Protein AF-A0A519Z896-F1 (afdb_monomer)

Nearest PDB structures (foldseek):
  8oj9-assembly2_C  TM=9.098E-01  e=8.562E-16  Arabidopsis thaliana
  8oj9-assembly1_A  TM=9.116E-01  e=1.727E-15  Arabidopsis thaliana
  6v3o-assembly1_D  TM=8.951E-01  e=5.869E-16  Zea mays
  8oje-assembly2_C  TM=9.037E-01  e=9.037E-16  Arabidopsis thaliana
  8ojy-assembly2_C  TM=8.206E-01  e=2.911E-16  Arabidopsis thaliana

Structure (mmCIF, N/CA/C/O backbone):
data_AF-A0A519Z896-F1
#
_entry.id   AF-A0A519Z896-F1
#
loop_
_atom_site.group_PDB
_atom_site.id
_atom_site.type_symbol
_atom_site.label_atom_id
_atom_site.label_alt_id
_atom_site.label_comp_id
_atom_site.label_asym_id
_atom_site.label_entity_id
_atom_site.label_seq_id
_atom_site.pdbx_PDB_ins_code
_atom_site.Cartn_x
_atom_site.Cartn_y
_atom_site.Cartn_z
_atom_site.occupancy
_atom_site.B_iso_or_equiv
_atom_site.auth_seq_id
_atom_site.auth_comp_id
_atom_site.auth_asym_id
_atom_site.auth_atom_id
_atom_site.pdbx_PDB_model_num
ATOM 1 N N . PHE A 1 1 ? -10.253 13.411 19.252 1.00 95.12 1 PHE A N 1
ATOM 2 C CA . PHE A 1 1 ? -8.856 13.551 19.682 1.00 95.12 1 PHE A CA 1
ATOM 3 C C . PHE A 1 1 ? -8.186 12.195 19.564 1.00 95.12 1 PHE A C 1
ATOM 5 O O . PHE A 1 1 ? -8.673 11.243 20.159 1.00 95.12 1 PHE A O 1
ATOM 12 N N . ILE A 1 2 ? -7.133 12.094 18.753 1.00 95.56 2 ILE A N 1
ATOM 13 C CA . ILE A 1 2 ? -6.420 10.832 18.515 1.00 95.56 2 ILE A CA 1
ATOM 14 C C . ILE A 1 2 ? -5.275 10.720 19.520 1.00 95.56 2 ILE A C 1
ATOM 16 O O . ILE A 1 2 ? -4.505 11.670 19.659 1.00 95.56 2 ILE A O 1
ATOM 20 N N . ILE A 1 3 ? -5.171 9.582 20.205 1.00 95.38 3 ILE A N 1
ATOM 21 C CA . ILE A 1 3 ? -4.095 9.286 21.157 1.00 95.38 3 ILE A CA 1
ATOM 22 C C . ILE A 1 3 ? -3.114 8.318 20.496 1.00 95.38 3 ILE A C 1
ATOM 24 O O . ILE A 1 3 ? -3.376 7.119 20.440 1.00 95.38 3 ILE A O 1
ATOM 28 N N . SER A 1 4 ? -2.011 8.849 19.961 1.00 91.56 4 SER A N 1
ATOM 29 C CA . SER A 1 4 ? -0.895 8.041 19.447 1.00 91.56 4 SER A CA 1
ATOM 30 C C . SER A 1 4 ? -0.235 7.226 20.558 1.00 91.56 4 SER A C 1
ATOM 32 O O . SER A 1 4 ? -0.197 7.676 21.701 1.00 91.56 4 SER A O 1
ATOM 34 N N . ASN A 1 5 ? 0.334 6.073 20.199 1.00 87.38 5 ASN A N 1
ATOM 35 C CA . ASN A 1 5 ? 1.017 5.150 21.103 1.00 87.38 5 ASN A CA 1
ATOM 36 C C . ASN A 1 5 ? 0.174 4.771 22.337 1.00 87.38 5 ASN A C 1
ATOM 38 O O . ASN A 1 5 ? 0.660 4.826 23.465 1.00 87.38 5 ASN A O 1
ATOM 42 N N . CYS A 1 6 ? -1.100 4.435 22.121 1.00 92.19 6 CYS A N 1
ATOM 43 C CA . CYS A 1 6 ? -1.999 3.999 23.187 1.00 92.19 6 CYS A CA 1
ATOM 44 C C . CYS A 1 6 ? -1.696 2.542 23.565 1.00 92.19 6 CYS A C 1
ATOM 46 O O . CYS A 1 6 ? -1.860 1.649 22.734 1.00 92.19 6 CYS A O 1
ATOM 48 N N . GLN A 1 7 ? -1.299 2.299 24.814 1.00 92.12 7 GLN A N 1
ATOM 49 C CA . GLN A 1 7 ? -0.849 0.986 25.303 1.00 92.12 7 GLN A CA 1
ATOM 50 C C . GLN A 1 7 ? -1.672 0.477 26.490 1.00 92.12 7 GLN A C 1
ATOM 52 O O . GLN A 1 7 ? -1.647 -0.712 26.803 1.00 92.12 7 GLN A O 1
ATOM 57 N N . GLN A 1 8 ? -2.433 1.352 27.148 1.00 95.12 8 GLN A N 1
ATOM 58 C CA . GLN A 1 8 ? -3.253 0.996 28.302 1.00 95.12 8 GLN A CA 1
ATOM 59 C C . GLN A 1 8 ? -4.501 1.875 28.416 1.00 95.12 8 GLN A C 1
ATOM 61 O O . GLN A 1 8 ? -4.547 3.010 27.947 1.00 95.12 8 GLN A O 1
ATOM 66 N N . ALA A 1 9 ? -5.537 1.372 29.096 1.00 95.94 9 ALA A N 1
ATOM 67 C CA . ALA A 1 9 ? -6.803 2.097 29.251 1.00 95.94 9 ALA A CA 1
ATOM 68 C C . ALA A 1 9 ? -6.627 3.446 29.976 1.00 95.94 9 ALA A C 1
ATOM 70 O O . ALA A 1 9 ? -7.366 4.398 29.717 1.00 95.94 9 ALA A O 1
ATOM 71 N N . SER A 1 10 ? -5.630 3.554 30.863 1.00 96.19 10 SER A N 1
ATOM 72 C CA . SER A 1 10 ? -5.349 4.806 31.565 1.00 96.19 10 SER A CA 1
ATOM 73 C C . SER A 1 10 ? -4.840 5.913 30.648 1.00 96.19 10 SER A C 1
ATOM 75 O O . SER A 1 10 ? -5.037 7.066 30.998 1.00 96.19 10 SER A O 1
ATOM 77 N N . ASP A 1 11 ? -4.243 5.609 29.491 1.00 95.94 11 ASP A N 1
ATOM 78 C CA . ASP A 1 11 ? -3.771 6.641 28.551 1.00 95.94 11 ASP A CA 1
ATOM 79 C C . ASP A 1 11 ? -4.942 7.512 28.076 1.00 95.94 11 ASP A C 1
ATOM 81 O O . ASP A 1 11 ? -4.845 8.733 27.950 1.00 95.94 11 ASP A O 1
ATOM 85 N N . ILE A 1 12 ? -6.100 6.877 27.883 1.00 96.50 12 ILE A N 1
ATOM 86 C CA . ILE A 1 12 ? -7.342 7.531 27.472 1.00 96.50 12 ILE A CA 1
ATOM 87 C C . ILE A 1 12 ? -7.967 8.275 28.656 1.00 96.50 12 ILE A C 1
ATOM 89 O O . ILE A 1 12 ? -8.396 9.420 28.513 1.00 96.50 12 ILE A O 1
ATOM 93 N N . LEU A 1 13 ? -8.007 7.645 29.835 1.00 96.44 13 LEU A N 1
ATOM 94 C CA . LEU A 1 13 ? -8.600 8.244 31.035 1.00 96.44 13 LEU A CA 1
ATOM 95 C C . LEU A 1 13 ? -7.816 9.471 31.519 1.00 96.44 13 LEU A C 1
ATOM 97 O O . LEU A 1 13 ? -8.431 10.481 31.844 1.00 96.44 13 LEU A O 1
ATOM 101 N N . GLN A 1 14 ? -6.483 9.423 31.499 1.00 95.94 14 GLN A N 1
ATOM 102 C CA . GLN A 1 14 ? -5.627 10.558 31.856 1.00 95.94 14 GLN A CA 1
ATOM 103 C C . GLN A 1 14 ? -5.846 11.736 30.905 1.00 95.94 14 GLN A C 1
ATOM 105 O O . GLN A 1 14 ? -5.958 12.875 31.350 1.00 95.94 14 GLN A O 1
ATOM 110 N N . LEU A 1 15 ? -5.981 11.484 29.596 1.00 96.12 15 LEU A N 1
ATOM 111 C CA . LEU A 1 15 ? -6.314 12.552 28.656 1.00 96.12 15 LEU A CA 1
ATOM 112 C C . LEU A 1 15 ? -7.688 13.160 28.965 1.00 96.12 15 LEU A C 1
ATOM 114 O O . LEU A 1 15 ? -7.834 14.380 28.919 1.00 96.12 15 LEU A O 1
ATOM 118 N N . ILE A 1 16 ? -8.686 12.346 29.314 1.00 96.38 16 ILE A N 1
ATOM 119 C CA . ILE A 1 16 ? -9.994 12.866 29.728 1.00 96.38 16 ILE A CA 1
ATOM 120 C C . ILE A 1 16 ? -9.867 13.734 30.985 1.00 96.38 16 ILE A C 1
ATOM 122 O O . ILE A 1 16 ? -10.443 14.820 31.023 1.00 96.38 16 ILE A O 1
ATOM 126 N N . GLU A 1 17 ? -9.092 13.312 31.984 1.00 96.00 17 GLU A N 1
ATOM 127 C CA . GLU A 1 17 ? -8.834 14.128 33.177 1.00 96.00 17 GLU A CA 1
ATOM 128 C C . GLU A 1 17 ? -8.212 15.479 32.823 1.00 96.00 17 GLU A C 1
ATOM 130 O O . GLU A 1 17 ? -8.657 16.500 33.345 1.00 96.00 17 GLU A O 1
ATOM 135 N N . LEU A 1 18 ? -7.274 15.523 31.870 1.00 97.06 18 LEU A N 1
ATOM 136 C CA . LEU A 1 18 ? -6.722 16.787 31.382 1.00 97.06 18 LEU A CA 1
ATOM 137 C C . LEU A 1 18 ? -7.804 17.691 30.779 1.00 97.06 18 LEU A C 1
ATOM 139 O O . LEU A 1 18 ? -7.806 18.888 31.056 1.00 97.06 18 LEU A O 1
ATOM 143 N N . PHE A 1 19 ? -8.749 17.156 30.001 1.00 96.94 19 PHE A N 1
ATOM 144 C CA . PHE A 1 19 ? -9.885 17.950 29.514 1.00 96.94 19 PHE A CA 1
ATOM 145 C C . PHE A 1 19 ? -10.721 18.499 30.677 1.00 96.94 19 PHE A C 1
ATOM 147 O O . PHE A 1 19 ? -11.033 19.691 30.699 1.00 96.94 19 PHE A O 1
ATOM 154 N N . LEU A 1 20 ? -11.037 17.662 31.669 1.00 96.38 20 LEU A N 1
ATOM 155 C CA . LEU A 1 20 ? -11.828 18.070 32.833 1.00 96.38 20 LEU A CA 1
ATOM 156 C C . LEU A 1 20 ? -11.121 19.150 33.670 1.00 96.38 20 LEU A C 1
ATOM 158 O O . LEU A 1 20 ? -11.754 20.106 34.111 1.00 96.38 20 LEU A O 1
ATOM 162 N N . TRP A 1 21 ? -9.801 19.054 33.842 1.00 96.88 21 TRP A N 1
ATOM 163 C CA . TRP A 1 21 ? -9.002 20.071 34.536 1.00 96.88 21 TRP A CA 1
ATOM 164 C C . TRP A 1 21 ? -8.894 21.388 33.764 1.00 96.88 21 TRP A C 1
ATOM 166 O O . TRP A 1 21 ? -8.663 22.432 34.368 1.00 96.88 21 TRP A O 1
ATOM 176 N N . ASN A 1 22 ? -9.110 21.365 32.448 1.00 95.81 22 ASN A N 1
ATOM 177 C CA . ASN A 1 22 ? -9.083 22.546 31.584 1.00 95.81 22 ASN A CA 1
ATOM 178 C C . ASN A 1 22 ? -10.487 23.122 31.310 1.00 95.81 22 ASN A C 1
ATOM 180 O O . ASN A 1 22 ? -10.717 23.754 30.280 1.00 95.81 22 ASN A O 1
ATOM 184 N N . GLY A 1 23 ? -11.428 22.926 32.240 1.00 94.62 23 GLY A N 1
ATOM 185 C CA . GLY A 1 23 ? -12.724 23.611 32.243 1.00 94.62 23 GLY A CA 1
ATOM 186 C C . GLY A 1 23 ? -13.876 22.850 31.586 1.00 94.62 23 GLY A C 1
ATOM 187 O O . GLY A 1 23 ? -14.989 23.373 31.537 1.00 94.62 23 GLY A O 1
ATOM 188 N N . TRP A 1 24 ? -13.657 21.618 31.119 1.00 96.38 24 TRP A N 1
ATOM 189 C CA . TRP A 1 24 ? -14.760 20.759 30.690 1.00 96.38 24 TRP A CA 1
ATOM 190 C C . TRP A 1 24 ? -15.476 20.157 31.901 1.00 96.38 24 TRP A C 1
ATOM 192 O O . TRP A 1 24 ? -14.847 19.646 32.824 1.00 96.38 24 TRP A O 1
ATOM 202 N N . SER A 1 25 ? -16.809 20.161 31.890 1.00 94.19 25 SER A N 1
ATOM 203 C CA . SER A 1 25 ? -17.596 19.363 32.833 1.00 94.19 25 SER A CA 1
ATOM 204 C C . SER A 1 25 ? -17.871 17.975 32.253 1.00 94.19 25 SER A C 1
ATOM 206 O O . SER A 1 25 ? -17.851 17.782 31.037 1.00 94.19 25 SER A O 1
ATOM 208 N N . LYS A 1 26 ? -18.164 17.002 33.124 1.00 90.56 26 LYS A N 1
ATOM 209 C CA . LYS A 1 26 ? -18.483 15.625 32.709 1.00 90.56 26 LYS A CA 1
ATOM 210 C C . LYS A 1 26 ? -19.666 15.576 31.737 1.00 90.56 26 LYS A C 1
ATOM 212 O O . LYS A 1 26 ? -19.601 14.860 30.747 1.00 90.56 26 LYS A O 1
ATOM 217 N N . ASP A 1 27 ? -20.695 16.381 31.991 1.00 90.06 27 ASP A N 1
ATOM 218 C CA . ASP A 1 27 ? -21.917 16.402 31.178 1.00 90.06 27 ASP A CA 1
ATOM 219 C C . ASP A 1 27 ? -21.740 17.158 29.852 1.00 90.06 27 ASP A C 1
ATOM 221 O O . ASP A 1 27 ? -22.472 16.912 28.897 1.00 90.06 27 ASP A O 1
ATOM 225 N N . ALA A 1 28 ? -20.761 18.068 29.772 1.00 93.62 28 ALA A N 1
ATOM 226 C CA . ALA A 1 28 ? -20.468 18.837 28.564 1.00 93.62 28 ALA A CA 1
ATOM 227 C C . ALA A 1 28 ? -19.361 18.215 27.695 1.00 93.62 28 ALA A C 1
ATOM 229 O O . ALA A 1 28 ? -19.096 18.723 26.605 1.00 93.62 28 ALA A O 1
ATOM 230 N N . LEU A 1 29 ? -18.693 17.146 28.147 1.00 94.94 29 LEU A N 1
ATOM 231 C CA . LEU A 1 29 ? -17.572 16.535 27.433 1.00 94.94 29 LEU A CA 1
ATOM 232 C C . LEU A 1 29 ? -18.050 15.786 26.182 1.00 94.94 29 LEU A C 1
ATOM 234 O O . LEU A 1 29 ? -18.412 14.617 26.220 1.00 94.94 29 LEU A O 1
ATOM 238 N N . THR A 1 30 ? -18.004 16.461 25.037 1.00 93.88 30 THR A N 1
ATOM 239 C CA . THR A 1 30 ? -18.466 15.924 23.745 1.00 93.88 30 THR A CA 1
ATOM 240 C C . THR A 1 30 ? -17.344 15.340 22.891 1.00 93.88 30 THR A C 1
ATOM 242 O O . THR A 1 30 ? -17.584 14.921 21.764 1.00 93.88 30 THR A O 1
ATOM 245 N N . ILE A 1 31 ? -16.113 15.274 23.398 1.00 95.25 31 ILE A N 1
ATOM 246 C CA . ILE A 1 31 ? -14.937 14.867 22.620 1.00 95.25 31 ILE A CA 1
ATOM 247 C C . ILE A 1 31 ? -14.909 13.352 22.367 1.00 95.25 31 ILE A C 1
ATOM 249 O O . ILE A 1 31 ? -15.135 12.542 23.266 1.00 95.25 31 ILE A O 1
ATOM 253 N N . ASP A 1 32 ? -14.602 12.974 21.123 1.00 95.06 32 ASP A N 1
ATOM 254 C CA . ASP A 1 32 ? -14.231 11.607 20.741 1.00 95.06 32 ASP A CA 1
ATOM 255 C C . ASP A 1 32 ? -12.807 11.316 21.192 1.00 95.06 32 ASP A C 1
ATOM 257 O O . ASP A 1 32 ? -11.889 12.009 20.758 1.00 95.06 32 ASP A O 1
ATOM 261 N N . PHE A 1 33 ? -12.587 10.292 22.008 1.00 96.94 33 PHE A N 1
ATOM 262 C CA . PHE A 1 33 ? -11.241 9.857 22.378 1.00 96.94 33 PHE A CA 1
ATOM 263 C C . PHE A 1 33 ? -10.899 8.607 21.578 1.00 96.94 33 PHE A C 1
ATOM 265 O O . PHE A 1 33 ? -11.435 7.537 21.848 1.00 96.94 33 PHE A O 1
ATOM 272 N N . VAL A 1 34 ? -10.051 8.777 20.564 1.00 97.38 34 VAL A N 1
ATOM 273 C CA . VAL A 1 34 ? -9.746 7.774 19.538 1.00 97.38 34 VAL A CA 1
ATOM 274 C C . VAL A 1 34 ? -8.370 7.174 19.835 1.00 97.38 34 VAL A C 1
ATOM 276 O O . VAL A 1 34 ? -7.363 7.817 19.521 1.00 97.38 34 VAL A O 1
ATOM 279 N N . PRO A 1 35 ? -8.279 5.987 20.457 1.00 97.31 35 PRO A N 1
ATOM 280 C CA . PRO A 1 35 ? -6.991 5.333 20.642 1.00 97.31 35 PRO A CA 1
ATOM 281 C C . PRO A 1 35 ? -6.407 4.933 19.286 1.00 97.31 35 PRO A C 1
ATOM 283 O O . PRO A 1 35 ? -7.134 4.465 18.406 1.00 97.31 35 PRO A O 1
ATOM 286 N N . LEU A 1 36 ? -5.100 5.135 19.122 1.00 96.62 36 LEU A N 1
ATOM 287 C CA . LEU A 1 36 ? -4.334 4.673 17.972 1.00 96.62 36 LEU A CA 1
ATOM 288 C C . LEU A 1 36 ? -3.384 3.553 18.415 1.00 96.62 36 LEU A C 1
ATOM 290 O O . LEU A 1 36 ? -2.443 3.798 19.171 1.00 96.62 36 LEU A O 1
ATOM 294 N N . PHE A 1 37 ? -3.633 2.342 17.912 1.00 95.75 37 PHE A N 1
ATOM 295 C CA . PHE A 1 37 ? -2.759 1.180 18.095 1.00 95.75 37 PHE A CA 1
ATOM 296 C C . PHE A 1 37 ? -1.794 1.079 16.906 1.00 95.75 37 PHE A C 1
ATOM 298 O O . PHE A 1 37 ? -2.235 0.991 15.753 1.00 95.75 37 PHE A O 1
ATOM 305 N N . GLU A 1 38 ? -0.487 1.154 17.176 1.00 89.06 38 GLU A N 1
ATOM 306 C CA . GLU A 1 38 ? 0.543 1.365 16.145 1.00 89.06 38 GLU A CA 1
ATOM 307 C C . GLU A 1 38 ? 1.461 0.159 15.945 1.00 89.06 38 GLU A C 1
ATOM 309 O O . GLU A 1 38 ? 1.911 -0.052 14.821 1.00 89.06 38 GLU A O 1
ATOM 314 N N . THR A 1 39 ? 1.732 -0.645 16.975 1.00 89.62 39 THR A N 1
ATOM 315 C CA . THR A 1 39 ? 2.640 -1.803 16.878 1.00 89.62 39 THR A CA 1
ATOM 316 C C . THR A 1 39 ? 1.897 -3.136 16.805 1.00 89.62 39 THR A C 1
ATOM 318 O O . THR A 1 39 ? 0.706 -3.229 17.114 1.00 89.62 39 THR A O 1
ATOM 321 N N . VAL A 1 40 ? 2.610 -4.198 16.412 1.00 88.19 40 VAL A N 1
ATOM 322 C CA . VAL A 1 40 ? 2.064 -5.566 16.404 1.00 88.19 40 VAL A CA 1
ATOM 323 C C . VAL A 1 40 ? 1.616 -5.987 17.808 1.00 88.19 40 VAL A C 1
ATOM 325 O O . VAL A 1 40 ? 0.543 -6.570 17.978 1.00 88.19 40 VAL A O 1
ATOM 328 N N . ASN A 1 41 ? 2.403 -5.634 18.826 1.00 89.88 41 ASN A N 1
ATOM 329 C CA . ASN A 1 41 ? 2.090 -5.940 20.220 1.00 89.88 41 ASN A CA 1
ATOM 330 C C . ASN A 1 41 ? 0.880 -5.148 20.732 1.00 89.88 41 ASN A C 1
ATOM 332 O O . ASN A 1 41 ? 0.016 -5.732 21.389 1.00 89.88 41 ASN A O 1
ATOM 336 N N . ASP A 1 42 ? 0.765 -3.863 20.380 1.00 90.81 42 ASP A N 1
ATOM 337 C CA . ASP A 1 42 ? -0.389 -3.041 20.770 1.00 90.81 42 ASP A CA 1
ATOM 338 C C . ASP A 1 42 ? -1.692 -3.631 20.216 1.00 90.81 42 ASP A C 1
ATOM 340 O O . ASP A 1 42 ? -2.684 -3.755 20.932 1.00 90.81 42 ASP A O 1
ATOM 344 N N . LEU A 1 43 ? -1.684 -4.058 18.948 1.00 91.75 43 LEU A N 1
ATOM 345 C CA . LEU A 1 43 ? -2.848 -4.661 18.292 1.00 91.75 43 LEU A CA 1
ATOM 346 C C . LEU A 1 43 ? -3.287 -5.972 18.957 1.00 91.75 43 LEU A C 1
ATOM 348 O O . LEU A 1 43 ? -4.485 -6.256 19.009 1.00 91.75 43 LEU A O 1
ATOM 352 N N . LYS A 1 44 ? -2.340 -6.752 19.494 1.00 90.94 44 LYS A N 1
ATOM 353 C CA . LYS A 1 44 ? -2.626 -7.997 20.220 1.00 90.94 44 LYS A CA 1
ATOM 354 C C . LYS A 1 44 ? -3.356 -7.736 21.543 1.00 90.94 44 LYS A C 1
ATOM 356 O O . LYS A 1 44 ? -4.264 -8.490 21.879 1.00 90.94 44 LYS A O 1
ATOM 361 N N . GLY A 1 45 ? -2.993 -6.667 22.259 1.00 92.75 45 GLY A N 1
ATOM 362 C CA . GLY A 1 45 ? -3.612 -6.265 23.534 1.00 92.75 45 GLY A CA 1
ATOM 363 C C . GLY A 1 45 ? -4.810 -5.314 23.408 1.00 92.75 45 GLY A C 1
ATOM 364 O O . GLY A 1 45 ? -5.516 -5.074 24.388 1.00 92.75 45 GLY A O 1
ATOM 365 N N . ALA A 1 46 ? -5.073 -4.778 22.213 1.00 96.50 46 ALA A N 1
ATOM 366 C CA . ALA A 1 46 ? -6.071 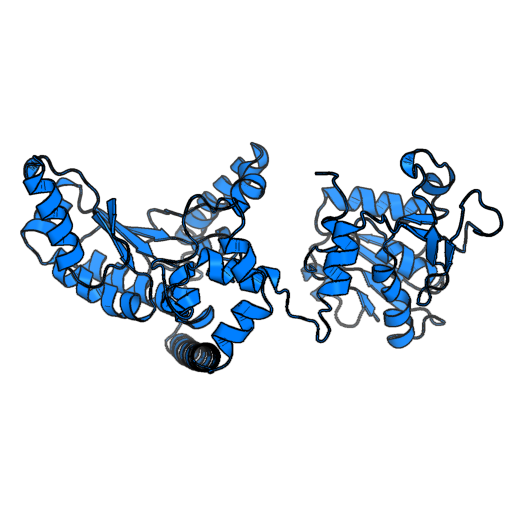-3.733 21.983 1.00 96.50 46 ALA A CA 1
ATOM 367 C C . ALA A 1 46 ? -7.479 -4.099 22.483 1.00 96.50 46 ALA A C 1
ATOM 369 O O . ALA A 1 46 ? -8.171 -3.265 23.068 1.00 96.50 46 ALA A O 1
ATOM 370 N N . ALA A 1 47 ? -7.910 -5.347 22.277 1.00 97.19 47 ALA A N 1
ATOM 371 C CA . ALA A 1 47 ? -9.231 -5.808 22.701 1.00 97.19 47 ALA A CA 1
ATOM 372 C C . ALA A 1 47 ? -9.406 -5.773 24.226 1.00 97.19 47 ALA A C 1
ATOM 374 O O . ALA A 1 47 ? -10.438 -5.303 24.701 1.00 97.19 47 ALA A O 1
ATOM 375 N N . ASP A 1 48 ? -8.389 -6.184 24.982 1.00 97.38 48 ASP A N 1
ATOM 376 C CA . ASP A 1 48 ? -8.426 -6.215 26.449 1.00 97.38 48 ASP A CA 1
ATOM 377 C C . ASP A 1 48 ? -8.377 -4.802 27.045 1.00 97.38 48 ASP A C 1
ATOM 379 O O . ASP A 1 48 ? -9.089 -4.488 28.007 1.00 97.38 48 ASP A O 1
ATOM 383 N N . ILE A 1 49 ? -7.588 -3.914 26.428 1.00 97.62 49 ILE A N 1
ATOM 384 C CA . ILE A 1 49 ? -7.544 -2.486 26.77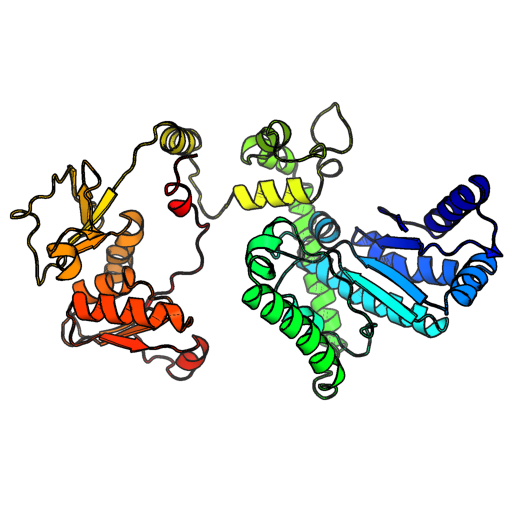0 1.00 97.62 49 ILE A CA 1
ATOM 385 C C . ILE A 1 49 ? -8.939 -1.873 26.624 1.00 97.62 49 ILE A C 1
ATOM 387 O O . ILE A 1 49 ? -9.427 -1.201 27.537 1.00 97.62 49 ILE A O 1
ATOM 391 N N . MET A 1 50 ? -9.606 -2.135 25.498 1.00 98.19 50 MET A N 1
ATOM 392 C CA . MET A 1 50 ? -10.943 -1.603 25.249 1.00 98.19 50 MET A CA 1
ATOM 393 C C . MET A 1 50 ? -12.016 -2.280 26.109 1.00 98.19 50 MET A C 1
ATOM 395 O O . MET A 1 50 ? -12.921 -1.588 26.564 1.00 98.19 50 MET A O 1
ATOM 399 N N . ASP A 1 51 ? -11.915 -3.580 26.412 1.00 98.31 51 ASP A N 1
ATOM 400 C CA . ASP A 1 51 ? -12.835 -4.275 27.332 1.00 98.31 51 ASP A CA 1
ATOM 401 C C . ASP A 1 51 ? -12.771 -3.666 28.741 1.00 98.31 51 ASP A C 1
ATOM 403 O O . ASP A 1 51 ? -13.805 -3.400 29.365 1.00 98.31 51 ASP A O 1
ATOM 407 N N . THR A 1 52 ? -11.556 -3.359 29.207 1.00 98.00 52 THR A N 1
ATOM 408 C CA . THR A 1 52 ? -11.313 -2.653 30.473 1.00 98.00 52 THR A CA 1
ATOM 409 C C . THR A 1 52 ? -11.957 -1.269 30.457 1.00 98.00 52 THR A C 1
ATOM 411 O O . THR A 1 52 ? -12.649 -0.880 31.401 1.00 98.00 52 THR A O 1
ATOM 414 N N . LEU A 1 53 ? -11.766 -0.526 29.367 1.00 97.06 53 LEU A N 1
ATOM 415 C CA . LEU A 1 53 ? -12.277 0.830 29.227 1.00 97.06 53 LEU A CA 1
ATOM 416 C C . LEU A 1 53 ? -13.810 0.868 29.122 1.00 97.06 53 LEU A C 1
ATOM 418 O O . LEU A 1 53 ? -14.447 1.669 29.799 1.00 97.06 53 LEU A O 1
ATOM 422 N N . TYR A 1 54 ? -14.428 -0.025 28.348 1.00 98.00 54 TYR A N 1
ATOM 423 C CA . TYR A 1 54 ? -15.889 -0.129 28.236 1.00 98.00 54 TYR A CA 1
ATOM 424 C C . TYR A 1 54 ? -16.557 -0.586 29.537 1.00 98.00 54 TYR A C 1
ATOM 426 O O . TYR A 1 54 ? -17.712 -0.241 29.801 1.00 98.00 54 TYR A O 1
ATOM 434 N N . SER A 1 55 ? -15.823 -1.315 30.379 1.00 97.44 55 SER A N 1
ATOM 435 C CA . SER A 1 55 ? -16.275 -1.714 31.715 1.00 97.44 55 SER A CA 1
ATOM 436 C C . SER A 1 55 ? -16.148 -0.593 32.753 1.00 97.44 55 SER A C 1
ATOM 438 O O . SER A 1 55 ? -16.763 -0.672 33.818 1.00 97.44 55 SER A O 1
ATOM 440 N N . ASN A 1 56 ? -15.390 0.471 32.466 1.00 97.75 56 ASN A N 1
ATOM 441 C CA . ASN A 1 56 ? -15.245 1.609 33.365 1.00 97.75 56 ASN A CA 1
ATOM 442 C C . ASN A 1 56 ? -16.555 2.433 33.428 1.00 97.75 56 ASN A C 1
ATOM 444 O O . ASN A 1 56 ? -17.012 2.928 32.393 1.00 97.75 56 ASN A O 1
ATOM 448 N N . PRO A 1 57 ? -17.154 2.655 34.618 1.00 96.44 57 PRO A N 1
ATOM 449 C CA . PRO A 1 57 ? -18.447 3.340 34.738 1.00 96.44 57 PRO A CA 1
ATOM 450 C C . PRO A 1 57 ? -18.461 4.763 34.173 1.00 96.44 57 PRO A C 1
ATOM 452 O O . PRO A 1 57 ? -19.453 5.192 33.579 1.00 96.44 57 PRO A O 1
ATOM 455 N N . PHE A 1 58 ? -17.358 5.495 34.344 1.00 95.56 58 PHE A N 1
ATOM 456 C CA . PHE A 1 58 ? -17.237 6.855 33.839 1.00 95.56 58 PHE A CA 1
ATOM 457 C C . PHE A 1 58 ? -17.181 6.854 32.308 1.00 95.56 58 PHE A C 1
ATOM 459 O O . PHE A 1 58 ? -17.964 7.553 31.666 1.00 95.56 58 PHE A O 1
ATOM 466 N N . TYR A 1 59 ? -16.330 6.011 31.718 1.00 97.31 59 TYR A N 1
ATOM 467 C CA . TYR A 1 59 ? -16.198 5.947 30.263 1.00 97.31 59 TYR A CA 1
ATOM 468 C C . TYR A 1 59 ? -17.464 5.423 29.582 1.00 97.31 59 TYR A C 1
ATOM 470 O O . TYR A 1 59 ? -17.893 5.954 28.563 1.00 97.31 59 TYR A O 1
ATOM 478 N N . LYS A 1 60 ? -18.131 4.436 30.187 1.00 96.50 60 LYS A N 1
ATOM 479 C CA . LYS A 1 60 ? -19.427 3.943 29.713 1.00 96.50 60 LYS A CA 1
ATOM 480 C C . LYS A 1 60 ? -20.489 5.046 29.682 1.00 96.50 60 LYS A C 1
ATOM 482 O O . LYS A 1 60 ? -21.251 5.129 28.723 1.00 96.50 60 LYS A O 1
ATOM 487 N N . THR A 1 61 ? -20.521 5.908 30.699 1.00 95.75 61 THR A N 1
ATOM 488 C CA . THR A 1 61 ? -21.440 7.060 30.747 1.00 95.75 61 THR A CA 1
ATOM 489 C C . THR A 1 61 ? -21.111 8.079 29.652 1.00 95.75 61 THR A C 1
ATOM 491 O O . THR A 1 61 ? -22.014 8.551 28.965 1.00 95.75 61 THR A O 1
ATOM 494 N N . HIS A 1 62 ? -19.820 8.353 29.433 1.00 96.31 62 HIS A N 1
ATOM 495 C CA . HIS A 1 62 ? -19.338 9.209 28.342 1.00 96.31 62 HIS A CA 1
ATOM 496 C C . HIS A 1 62 ? -19.722 8.671 26.955 1.00 96.31 62 HIS A C 1
ATOM 498 O O . HIS A 1 62 ? -20.179 9.413 26.090 1.00 96.31 62 HIS A O 1
ATOM 504 N N . LEU A 1 63 ? -19.590 7.362 26.729 1.00 96.50 63 LEU A N 1
ATOM 505 C CA . LEU A 1 63 ? -20.014 6.744 25.473 1.00 96.50 63 LEU A CA 1
ATOM 506 C C . LEU A 1 63 ? -21.533 6.805 25.296 1.00 96.50 63 LEU A C 1
ATOM 508 O O . LEU A 1 63 ? -22.004 7.123 24.203 1.00 96.50 63 LEU A O 1
ATOM 512 N N . ALA A 1 64 ? -22.303 6.548 26.356 1.00 96.00 64 ALA A N 1
ATOM 513 C CA . ALA A 1 64 ? -23.761 6.590 26.314 1.00 96.00 64 ALA A CA 1
ATOM 514 C C . ALA A 1 64 ? -24.298 7.979 25.934 1.00 96.00 64 ALA A C 1
ATOM 516 O O . ALA A 1 64 ? -25.190 8.065 25.087 1.00 96.00 64 ALA A O 1
ATOM 517 N N . SER A 1 65 ? -23.720 9.062 26.470 1.00 94.94 65 SER A N 1
ATOM 518 C CA . SER A 1 65 ? -24.113 10.437 26.106 1.00 94.94 65 SER A CA 1
ATOM 519 C C . SER A 1 65 ? -23.817 10.776 24.640 1.00 94.94 65 SER A C 1
ATOM 521 O O . SER A 1 65 ? -24.442 11.663 24.062 1.00 94.94 65 SER A O 1
ATOM 523 N N . ARG A 1 66 ? -22.916 10.018 24.008 1.00 93.62 66 ARG A N 1
ATOM 524 C CA . ARG A 1 66 ? -22.516 10.149 22.603 1.00 93.62 66 ARG A CA 1
ATOM 525 C C . ARG A 1 66 ? -23.102 9.067 21.687 1.00 93.62 66 ARG A C 1
ATOM 527 O O . ARG A 1 66 ? -22.621 8.850 20.573 1.00 93.62 66 ARG A O 1
ATOM 534 N N . GLY A 1 67 ? -24.151 8.378 22.137 1.00 94.50 67 GLY A N 1
ATOM 535 C CA . GLY A 1 67 ? -24.861 7.375 21.340 1.00 94.50 67 GLY A CA 1
ATOM 536 C C . GLY A 1 67 ? -24.128 6.037 21.211 1.00 94.50 67 GLY A C 1
ATOM 537 O O . GLY A 1 67 ? -24.307 5.348 20.210 1.00 94.50 67 GLY A O 1
ATOM 538 N N . ASN A 1 68 ? -23.313 5.675 22.208 1.00 96.38 68 ASN A N 1
ATOM 539 C CA . ASN A 1 68 ? -22.526 4.439 22.273 1.00 96.38 68 ASN A CA 1
ATOM 540 C C . ASN A 1 68 ? -21.621 4.228 21.054 1.00 96.38 68 ASN A C 1
ATOM 542 O O . ASN A 1 68 ? -21.501 3.111 20.557 1.00 96.38 68 ASN A O 1
ATOM 546 N N . LYS A 1 69 ? -20.990 5.293 20.554 1.00 95.38 69 LYS A N 1
ATOM 547 C CA . LYS A 1 69 ? -20.058 5.230 19.420 1.00 95.38 69 LYS A CA 1
ATOM 548 C C . LYS A 1 69 ? -18.614 5.297 19.893 1.00 95.38 69 LYS A C 1
ATOM 550 O O . LYS A 1 69 ? -18.289 6.157 20.709 1.00 95.38 69 LYS A O 1
ATOM 555 N N . GLN A 1 70 ? -17.767 4.439 19.334 1.00 97.06 70 GLN A N 1
ATOM 556 C CA . GLN A 1 70 ? -16.321 4.484 19.518 1.00 97.06 70 GLN A CA 1
ATOM 557 C C . GLN A 1 70 ? -15.629 4.421 18.162 1.00 97.06 70 GLN A C 1
ATOM 559 O O . GLN A 1 70 ? -15.842 3.475 17.404 1.00 97.06 70 GLN A O 1
ATOM 564 N N . ASP A 1 71 ? -14.716 5.355 17.928 1.00 97.00 71 ASP A N 1
ATOM 565 C CA . ASP A 1 71 ? -13.769 5.275 16.823 1.00 97.00 71 ASP A CA 1
ATOM 566 C C . ASP A 1 71 ? -12.422 4.757 17.348 1.00 97.00 71 ASP A C 1
ATOM 568 O O . ASP A 1 71 ? -11.961 5.185 18.409 1.00 97.00 71 ASP A O 1
ATOM 572 N N . ILE A 1 72 ? -11.781 3.839 16.625 1.00 97.31 72 ILE A N 1
ATOM 573 C CA . ILE A 1 72 ? -10.432 3.334 16.940 1.00 97.31 72 ILE A CA 1
ATOM 574 C C . ILE A 1 72 ? -9.557 3.483 15.705 1.00 97.31 72 ILE A C 1
ATOM 576 O O . ILE A 1 72 ? -9.927 3.018 14.626 1.00 97.31 72 ILE A O 1
ATOM 580 N N . MET A 1 73 ? -8.391 4.107 15.859 1.00 96.88 73 MET A N 1
ATOM 581 C CA . MET A 1 73 ? -7.441 4.273 14.768 1.00 96.88 73 MET A CA 1
ATOM 582 C C . MET A 1 73 ? -6.424 3.126 14.747 1.00 96.88 73 MET A C 1
ATOM 584 O O . MET A 1 73 ? -5.943 2.689 15.790 1.00 96.88 73 MET A O 1
ATOM 588 N N . LEU A 1 74 ? -6.083 2.642 13.552 1.00 94.38 74 LEU A N 1
ATOM 589 C CA . LEU A 1 74 ? -5.098 1.572 13.361 1.00 94.38 74 LEU A CA 1
ATOM 590 C C . LEU A 1 74 ? -3.932 2.068 12.499 1.00 94.38 74 LEU A C 1
ATOM 592 O O . LEU A 1 74 ? -4.135 2.591 11.394 1.00 94.38 74 LEU A O 1
ATOM 596 N N . GLY A 1 75 ? -2.710 1.913 13.008 1.00 90.56 75 GLY A N 1
ATOM 597 C CA . GLY A 1 75 ? -1.485 2.449 12.417 1.00 90.56 75 GLY A CA 1
ATOM 598 C C . GLY A 1 75 ? -0.811 1.505 11.423 1.00 90.56 75 GLY A C 1
ATOM 599 O O . GLY A 1 75 ? 0.175 0.866 11.751 1.00 90.56 75 GLY A O 1
ATOM 600 N N . TYR A 1 76 ? -1.268 1.466 10.168 1.00 87.56 76 TYR A N 1
ATOM 601 C CA . TYR A 1 76 ? -0.726 0.549 9.145 1.00 87.56 76 TYR A CA 1
ATOM 602 C C . TYR A 1 76 ? 0.769 0.740 8.864 1.00 87.56 76 TYR A C 1
ATOM 604 O O . TYR A 1 76 ? 1.517 -0.234 8.771 1.00 87.56 76 TYR A O 1
ATOM 612 N N . SER A 1 77 ? 1.211 1.991 8.694 1.00 81.06 77 SER A N 1
ATOM 613 C CA . SER A 1 77 ? 2.613 2.291 8.375 1.00 81.06 77 SER A CA 1
ATOM 614 C C . SER A 1 77 ? 3.542 1.975 9.542 1.00 81.06 77 SER A C 1
ATOM 616 O O . SER A 1 77 ? 4.605 1.401 9.325 1.00 81.06 77 SER A O 1
ATOM 618 N N . ASP A 1 78 ? 3.140 2.322 10.763 1.00 83.81 78 ASP A N 1
ATOM 619 C CA . ASP A 1 78 ? 3.929 2.046 11.960 1.00 83.81 78 ASP A CA 1
ATOM 620 C C . ASP A 1 78 ? 3.961 0.544 12.269 1.00 83.81 78 ASP A C 1
ATOM 622 O O . ASP A 1 78 ? 5.049 0.018 12.490 1.00 83.81 78 ASP A O 1
ATOM 626 N N . SER A 1 79 ? 2.848 -0.184 12.106 1.00 85.38 79 SER A N 1
ATOM 627 C CA . SER A 1 79 ? 2.836 -1.646 12.262 1.00 85.38 79 SER A CA 1
ATOM 628 C C . SER A 1 79 ? 3.696 -2.332 11.202 1.00 85.38 79 SER A C 1
ATOM 630 O O . SER A 1 79 ? 4.381 -3.301 11.499 1.00 85.38 79 SER A O 1
ATOM 632 N N . THR A 1 80 ? 3.712 -1.819 9.966 1.00 85.62 80 THR A N 1
ATOM 633 C CA . THR A 1 80 ? 4.571 -2.354 8.890 1.00 85.62 80 THR A CA 1
ATOM 634 C C . THR A 1 80 ? 6.051 -2.079 9.159 1.00 85.62 80 THR A C 1
ATOM 636 O O . THR A 1 80 ? 6.888 -2.929 8.871 1.00 85.62 80 THR A O 1
ATOM 639 N N . LYS A 1 81 ? 6.389 -0.909 9.718 1.00 83.12 81 LYS A N 1
ATOM 640 C CA . LYS A 1 81 ? 7.752 -0.591 10.176 1.00 83.12 81 LYS A CA 1
ATOM 641 C C . LYS A 1 81 ? 8.177 -1.512 11.324 1.00 83.12 81 LYS A C 1
ATOM 643 O O . LYS A 1 81 ? 9.353 -1.847 11.434 1.00 83.12 81 LYS A O 1
ATOM 648 N N . ASP A 1 82 ? 7.228 -1.884 12.176 1.00 84.62 82 ASP A N 1
ATOM 649 C CA . ASP A 1 82 ? 7.468 -2.729 13.335 1.00 84.62 82 ASP A CA 1
ATOM 650 C C . ASP A 1 82 ? 7.617 -4.216 12.969 1.00 84.62 82 ASP A C 1
ATOM 652 O O . ASP A 1 82 ? 8.647 -4.812 13.259 1.00 84.62 82 ASP A O 1
ATOM 656 N N . GLY A 1 83 ? 6.641 -4.804 12.276 1.00 82.44 83 GLY A N 1
ATOM 657 C CA . GLY A 1 83 ? 6.600 -6.248 12.023 1.00 82.44 83 GLY A CA 1
ATOM 658 C C . GLY A 1 83 ? 6.710 -6.691 10.569 1.00 82.44 83 GLY A C 1
ATOM 659 O O . GLY A 1 83 ? 6.576 -7.877 10.282 1.00 82.44 83 GLY A O 1
ATOM 660 N N . GLY A 1 84 ? 6.929 -5.777 9.628 1.00 84.25 84 GLY A N 1
ATOM 661 C CA . GLY A 1 84 ? 6.893 -6.107 8.208 1.00 84.25 84 GLY A CA 1
ATOM 662 C C . GLY A 1 84 ? 5.462 -6.286 7.688 1.00 84.25 84 GLY A C 1
ATOM 663 O O . GLY A 1 84 ? 4.484 -6.328 8.433 1.00 84.25 84 GLY A O 1
ATOM 664 N N . TYR A 1 85 ? 5.313 -6.334 6.362 1.00 84.75 85 TYR A N 1
ATOM 665 C CA . TYR A 1 85 ? 4.006 -6.156 5.719 1.00 84.75 85 TYR A CA 1
ATOM 666 C C . TYR A 1 85 ? 2.982 -7.245 6.065 1.00 84.75 85 TYR A C 1
ATOM 668 O O . TYR A 1 85 ? 1.830 -6.918 6.365 1.00 84.75 85 TYR A O 1
ATOM 676 N N . LEU A 1 86 ? 3.382 -8.521 6.012 1.00 86.81 86 LEU A N 1
ATOM 677 C CA . LEU A 1 86 ? 2.467 -9.642 6.234 1.00 86.81 86 LEU A CA 1
ATOM 678 C C . LEU A 1 86 ? 1.986 -9.679 7.688 1.00 86.81 86 LEU A C 1
ATOM 680 O O . LEU A 1 86 ? 0.780 -9.606 7.920 1.00 86.81 86 LEU A O 1
ATOM 684 N N . MET A 1 87 ? 2.916 -9.689 8.649 1.00 91.31 87 MET A N 1
ATOM 685 C CA . MET A 1 87 ? 2.583 -9.699 10.075 1.00 91.31 87 MET A CA 1
ATOM 686 C C . MET A 1 87 ? 1.751 -8.485 10.481 1.00 91.31 87 MET A C 1
ATOM 688 O O . MET A 1 87 ? 0.769 -8.631 11.205 1.00 91.31 87 MET A O 1
ATOM 692 N N . ALA A 1 88 ? 2.082 -7.292 9.979 1.00 89.69 88 ALA A N 1
ATOM 693 C CA . ALA A 1 88 ? 1.322 -6.083 10.274 1.00 89.69 88 ALA A CA 1
ATOM 694 C C . ALA A 1 88 ? -0.132 -6.178 9.792 1.00 89.69 88 ALA A C 1
ATOM 696 O O . ALA A 1 88 ? -1.056 -5.938 10.565 1.00 89.69 88 ALA A O 1
ATOM 697 N N . ASN A 1 89 ? -0.360 -6.549 8.526 1.00 90.19 89 ASN A N 1
ATOM 698 C CA . ASN A 1 89 ? -1.722 -6.647 7.988 1.00 90.19 89 ASN A CA 1
ATOM 699 C C . ASN A 1 89 ? -2.514 -7.778 8.654 1.00 90.19 89 ASN A C 1
ATOM 701 O O . ASN A 1 89 ? -3.709 -7.612 8.906 1.00 90.19 89 ASN A O 1
ATOM 705 N N . TRP A 1 90 ? -1.856 -8.892 8.975 1.00 92.94 90 TRP A N 1
ATOM 706 C CA . TRP A 1 90 ? -2.477 -10.000 9.689 1.00 92.94 90 TRP A CA 1
ATOM 707 C C . TRP A 1 90 ? -2.860 -9.629 11.127 1.00 92.94 90 TRP A C 1
ATOM 709 O O . TRP A 1 90 ? -3.991 -9.857 11.556 1.00 92.94 90 TRP A O 1
ATOM 719 N N . SER A 1 91 ? -1.971 -8.939 11.843 1.00 94.50 91 SER A N 1
ATOM 720 C CA . SER A 1 91 ? -2.233 -8.415 13.190 1.00 94.50 91 SER A CA 1
ATOM 721 C C . SER A 1 91 ? -3.362 -7.386 13.193 1.00 94.50 91 SER A C 1
ATOM 723 O O . SER A 1 91 ? -4.210 -7.406 14.079 1.00 94.50 91 SER A O 1
ATOM 725 N N . ILE A 1 92 ? -3.433 -6.526 12.173 1.00 93.00 92 ILE A N 1
ATOM 726 C CA . ILE A 1 92 ? -4.540 -5.579 11.993 1.00 93.00 92 ILE A CA 1
ATOM 727 C C . ILE A 1 92 ? -5.859 -6.316 11.749 1.00 93.00 92 ILE A C 1
ATOM 729 O O . ILE A 1 92 ? -6.871 -5.948 12.339 1.00 93.00 92 ILE A O 1
ATOM 733 N N . PHE A 1 93 ? -5.874 -7.350 10.904 1.00 92.75 93 PHE A N 1
ATOM 734 C CA . PHE A 1 93 ? -7.072 -8.159 10.668 1.00 92.75 93 PHE A CA 1
ATOM 735 C C . PHE A 1 93 ? -7.565 -8.833 11.959 1.00 92.75 93 PHE A C 1
ATOM 737 O O . PHE A 1 93 ? -8.741 -8.712 12.322 1.00 92.75 93 PHE A O 1
ATOM 744 N N . ASN A 1 94 ? -6.656 -9.476 12.696 1.00 93.56 94 ASN A N 1
ATOM 745 C CA . ASN A 1 94 ? -6.958 -10.108 13.978 1.00 93.56 94 ASN A CA 1
ATOM 746 C C . ASN A 1 94 ? -7.431 -9.084 15.021 1.00 93.56 94 ASN A C 1
ATOM 748 O O . ASN A 1 94 ? -8.453 -9.306 15.672 1.00 93.56 94 ASN A O 1
ATOM 752 N N . GLY A 1 95 ? -6.760 -7.933 15.119 1.00 95.06 95 GLY A N 1
ATOM 753 C CA . GLY A 1 95 ? -7.137 -6.825 15.996 1.00 95.06 95 GLY A CA 1
ATOM 754 C C . GLY A 1 95 ? -8.513 -6.248 15.660 1.00 95.06 95 GLY A C 1
ATOM 755 O O . GLY A 1 95 ? -9.335 -6.044 16.548 1.00 95.06 95 GLY A O 1
ATOM 756 N N . LYS A 1 96 ? -8.831 -6.048 14.374 1.00 94.62 96 LYS A N 1
ATOM 757 C CA . LYS A 1 96 ? -10.170 -5.611 13.943 1.00 94.62 96 LYS A CA 1
ATOM 758 C C . LYS A 1 96 ? -11.248 -6.613 14.341 1.00 94.62 96 LYS A C 1
ATOM 760 O O . LYS A 1 96 ? -12.316 -6.205 14.798 1.00 94.62 96 LYS A O 1
ATOM 765 N N . THR A 1 97 ? -10.974 -7.904 14.183 1.00 94.06 97 THR A N 1
ATOM 766 C CA . THR A 1 97 ? -11.912 -8.977 14.532 1.00 94.06 97 THR A CA 1
ATOM 767 C C . THR A 1 97 ? -12.173 -9.014 16.041 1.00 94.06 97 THR A C 1
ATOM 769 O O . THR A 1 97 ? -13.328 -9.011 16.472 1.00 94.06 97 THR A O 1
ATOM 772 N N . SER A 1 98 ? -11.120 -8.979 16.863 1.00 96.06 98 SER A N 1
ATOM 773 C CA . SER A 1 98 ? -11.243 -9.010 18.326 1.00 96.06 98 SER A CA 1
ATOM 774 C C . SER A 1 98 ? -11.896 -7.740 18.884 1.00 96.06 98 SER A C 1
ATOM 776 O O . SER A 1 98 ? -12.829 -7.832 19.683 1.00 96.06 98 SER A O 1
ATOM 778 N N . LEU A 1 99 ? -11.503 -6.556 18.401 1.00 97.62 99 LEU A N 1
ATOM 779 C CA . LEU A 1 99 ? -12.120 -5.279 18.776 1.00 97.62 99 LEU A CA 1
ATOM 780 C C . LEU A 1 99 ? -13.602 -5.223 18.397 1.00 97.62 99 LEU A C 1
ATOM 782 O O . LEU A 1 99 ? -14.422 -4.764 19.191 1.00 97.62 99 LEU A O 1
ATOM 786 N N . SER A 1 100 ? -13.968 -5.735 17.218 1.00 96.62 100 SER A N 1
ATOM 787 C CA . SER A 1 100 ? -15.371 -5.808 16.791 1.00 96.62 100 SER A CA 1
ATOM 788 C C . SER A 1 100 ? -16.194 -6.714 17.711 1.00 96.62 100 SER A C 1
ATOM 790 O O . SER A 1 100 ? -17.321 -6.366 18.070 1.00 96.62 100 SER A O 1
ATOM 792 N N . ALA A 1 101 ? -15.630 -7.845 18.145 1.00 96.69 101 ALA A N 1
ATOM 793 C CA . ALA A 1 101 ? -16.281 -8.746 19.092 1.00 96.69 101 ALA A CA 1
ATOM 794 C C . ALA A 1 101 ? -16.482 -8.095 20.474 1.00 96.69 101 ALA A C 1
ATOM 796 O O . ALA A 1 101 ? -17.581 -8.175 21.031 1.00 96.69 101 ALA A O 1
ATOM 797 N N . ILE A 1 102 ? -15.468 -7.401 21.003 1.00 98.00 102 ILE A N 1
ATOM 798 C CA . ILE A 1 102 ? -15.556 -6.691 22.290 1.00 98.00 102 ILE A CA 1
ATOM 799 C C . ILE A 1 102 ? -16.526 -5.511 22.226 1.00 98.00 102 ILE A C 1
ATOM 801 O O . ILE A 1 102 ? -17.367 -5.360 23.112 1.00 98.00 102 ILE A O 1
ATOM 805 N N . ALA A 1 103 ? -16.498 -4.714 21.159 1.00 97.50 103 ALA A N 1
ATOM 806 C CA . ALA A 1 103 ? -17.471 -3.642 20.976 1.00 97.50 103 ALA A CA 1
ATOM 807 C C . ALA A 1 103 ? -18.906 -4.192 20.937 1.00 97.50 103 ALA A C 1
ATOM 809 O O . ALA A 1 103 ? -19.793 -3.668 21.612 1.00 97.50 103 ALA A O 1
ATOM 810 N N . LYS A 1 104 ? -19.132 -5.311 20.233 1.00 96.56 104 LYS A N 1
ATOM 811 C CA . LYS A 1 104 ? -20.437 -5.985 20.202 1.00 96.56 104 LYS A CA 1
ATOM 812 C C . LYS A 1 104 ? -20.868 -6.489 21.584 1.00 96.56 104 LYS A C 1
ATOM 814 O O . LYS A 1 104 ? -22.028 -6.298 21.943 1.00 96.56 104 LYS A O 1
ATOM 819 N N . LYS A 1 105 ? -19.957 -7.083 22.368 1.00 97.88 105 LYS A N 1
ATOM 820 C CA . LYS A 1 105 ? -20.199 -7.526 23.759 1.00 97.88 105 LYS A CA 1
ATOM 821 C C . LYS A 1 105 ? -20.717 -6.381 24.641 1.00 97.88 105 LYS A C 1
ATOM 823 O O . LYS A 1 105 ? -21.596 -6.609 25.466 1.00 97.88 105 LYS A O 1
ATOM 828 N N . HIS A 1 106 ? -20.221 -5.161 24.435 1.00 98.00 106 HIS A N 1
ATOM 829 C CA . HIS A 1 106 ? -20.606 -3.966 25.202 1.00 98.00 106 HIS A CA 1
ATOM 830 C C . HIS A 1 106 ? -21.681 -3.092 24.543 1.00 98.00 106 HIS A C 1
ATOM 832 O O . HIS A 1 106 ? -21.997 -2.024 25.064 1.00 98.00 106 HIS A O 1
ATOM 838 N N . ASN A 1 107 ? -22.275 -3.535 23.428 1.00 96.81 107 ASN A N 1
ATOM 839 C CA . ASN A 1 107 ? -23.250 -2.766 22.645 1.00 96.81 107 ASN A CA 1
ATOM 840 C C . ASN A 1 107 ? -22.718 -1.391 22.176 1.00 96.81 107 ASN A C 1
ATOM 842 O O . ASN A 1 107 ? -23.432 -0.387 22.191 1.00 96.81 107 ASN A O 1
ATOM 846 N N . ILE A 1 108 ? -21.451 -1.358 21.759 1.00 97.38 108 ILE A N 1
ATOM 847 C CA . ILE A 1 108 ? -20.777 -0.184 21.202 1.00 97.38 108 ILE A CA 1
ATOM 848 C C . ILE A 1 108 ? -20.794 -0.251 19.671 1.00 97.38 108 ILE A C 1
ATOM 850 O O . ILE A 1 108 ? -20.403 -1.249 19.061 1.00 97.38 108 ILE A O 1
ATOM 854 N N . GLN A 1 109 ? -21.221 0.838 19.033 1.00 95.81 109 GLN A N 1
ATOM 855 C CA . GLN A 1 109 ? -21.079 1.053 17.600 1.00 95.81 109 GLN A CA 1
ATOM 856 C C . GLN A 1 109 ? -19.631 1.448 17.292 1.00 95.81 109 GLN A C 1
ATOM 858 O O . GLN A 1 109 ? -19.241 2.606 17.435 1.00 95.81 109 GLN A O 1
ATOM 863 N N . LEU A 1 110 ? -18.847 0.467 16.854 1.00 96.06 110 LEU A N 1
ATOM 864 C CA . LEU A 1 110 ? -17.447 0.648 16.490 1.00 96.06 110 LEU A CA 1
ATOM 865 C C . LEU A 1 110 ? -17.293 1.162 15.052 1.00 96.06 110 LEU A C 1
ATOM 867 O O . LEU A 1 110 ? -17.950 0.664 14.132 1.00 96.06 110 LEU A O 1
ATOM 871 N N . ALA A 1 111 ? -16.379 2.109 14.856 1.00 94.31 111 ALA A N 1
ATOM 872 C CA . ALA A 1 111 ? -15.817 2.449 13.556 1.00 94.31 111 ALA A CA 1
ATOM 873 C C . ALA A 1 111 ? -14.288 2.356 13.599 1.00 94.31 111 ALA A C 1
ATOM 875 O O . ALA A 1 111 ? -13.649 2.739 14.580 1.00 94.31 111 ALA A O 1
ATOM 876 N N . PHE A 1 112 ? -13.697 1.867 12.511 1.00 95.00 112 PHE A N 1
ATOM 877 C CA . PHE A 1 112 ? -12.250 1.874 12.350 1.00 95.00 112 PHE A CA 1
ATOM 878 C C . PHE A 1 112 ? -11.818 3.094 11.550 1.00 95.00 112 PHE A C 1
ATOM 880 O O . PHE A 1 112 ? -12.304 3.324 10.440 1.00 95.00 112 PHE A O 1
ATOM 887 N N . PHE A 1 113 ? -10.865 3.833 12.108 1.00 94.94 113 PHE A N 1
ATOM 888 C CA . PHE A 1 113 ? -10.105 4.842 11.399 1.00 94.94 113 PHE A CA 1
ATOM 889 C C . PHE A 1 113 ? -8.804 4.227 10.888 1.00 94.94 113 PHE A C 1
ATOM 891 O O . PHE A 1 113 ? -7.806 4.083 11.591 1.00 94.94 113 PHE A O 1
ATOM 898 N N . ASP A 1 114 ? -8.811 3.846 9.619 1.00 91.56 114 ASP A N 1
ATOM 899 C CA . ASP A 1 114 ? -7.651 3.250 8.989 1.00 91.56 114 ASP A CA 1
ATOM 900 C C . ASP A 1 114 ? -6.629 4.333 8.610 1.00 91.56 114 ASP A C 1
ATOM 902 O O . ASP A 1 114 ? -6.832 5.116 7.677 1.00 91.56 114 ASP A O 1
ATOM 906 N N . GLY A 1 115 ? -5.458 4.320 9.261 1.00 80.81 115 GLY A N 1
ATOM 907 C CA . GLY A 1 115 ? -4.265 5.080 8.851 1.00 80.81 115 GLY A CA 1
ATOM 908 C C . GLY A 1 115 ? -3.638 4.576 7.539 1.00 80.81 115 GLY A C 1
ATOM 909 O O . GLY A 1 115 ? -2.429 4.679 7.329 1.00 80.81 115 GLY A O 1
ATOM 910 N N . ARG A 1 116 ? -4.451 3.961 6.677 1.00 75.19 116 ARG A N 1
ATOM 911 C CA . ARG A 1 116 ? -4.086 3.245 5.458 1.00 75.19 116 ARG A CA 1
ATOM 912 C C . ARG A 1 116 ? -4.150 4.173 4.252 1.00 75.19 116 ARG A C 1
ATOM 914 O O . ARG A 1 116 ? -5.120 4.894 4.067 1.00 75.19 116 ARG A O 1
ATOM 921 N N . GLY A 1 117 ? -3.165 4.050 3.368 1.00 61.97 117 GLY A N 1
ATOM 922 C CA . GLY A 1 117 ? -3.153 4.658 2.039 1.00 61.97 117 GLY A CA 1
ATOM 923 C C . GLY A 1 117 ? -1.820 4.402 1.335 1.00 61.97 117 GLY A C 1
ATOM 924 O O . GLY A 1 117 ? -0.872 3.918 1.956 1.00 61.97 117 GLY A O 1
ATOM 925 N N . GLY A 1 118 ? -1.738 4.713 0.042 1.00 60.03 118 GLY A N 1
ATOM 926 C CA . GLY A 1 118 ? -0.482 4.626 -0.709 1.00 60.03 118 GLY A CA 1
ATOM 927 C C . GLY A 1 118 ? 0.074 3.198 -0.885 1.00 60.03 118 GLY A C 1
ATOM 928 O O . GLY A 1 118 ? -0.700 2.236 -0.931 1.00 60.03 118 GLY A O 1
ATOM 929 N N . PRO A 1 119 ? 1.398 3.043 -1.074 1.00 57.94 119 PRO A N 1
ATOM 930 C CA . PRO A 1 119 ? 2.015 1.781 -1.488 1.00 57.94 119 PRO A CA 1
ATOM 931 C C . PRO A 1 119 ? 2.050 0.721 -0.366 1.00 57.94 119 PRO A C 1
ATOM 933 O O . PRO A 1 119 ? 1.945 1.072 0.813 1.00 57.94 119 PRO A O 1
ATOM 936 N N . PRO A 1 120 ? 2.275 -0.568 -0.700 1.00 56.25 120 PRO A N 1
ATOM 937 C CA . PRO A 1 120 ? 2.427 -1.649 0.281 1.00 56.25 120 PRO A CA 1
ATOM 938 C C . PRO A 1 120 ? 3.451 -1.356 1.386 1.00 56.25 120 PRO A C 1
ATOM 940 O O . PRO A 1 120 ? 3.1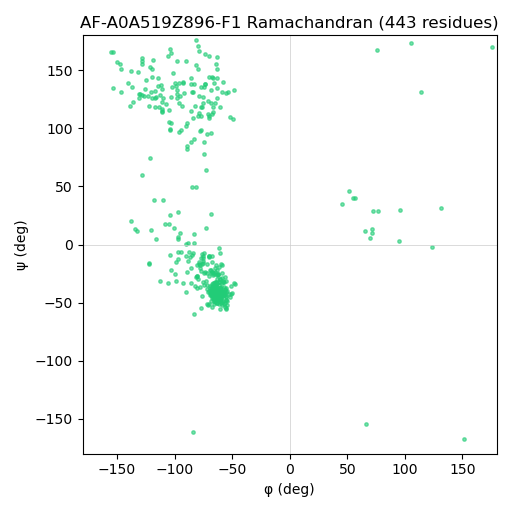90 -1.653 2.543 1.00 56.25 120 PRO A O 1
ATOM 943 N N . ALA A 1 121 ? 4.553 -0.663 1.078 1.00 54.00 121 ALA A N 1
ATOM 944 C CA . ALA A 1 121 ? 5.565 -0.274 2.069 1.00 54.00 121 ALA A CA 1
ATOM 945 C C . ALA A 1 121 ? 5.023 0.599 3.224 1.00 54.00 121 ALA A C 1
ATOM 947 O O . ALA A 1 121 ? 5.653 0.699 4.269 1.00 54.00 121 ALA A O 1
ATOM 948 N N . ARG A 1 122 ? 3.844 1.218 3.062 1.00 61.16 122 ARG A N 1
ATOM 949 C CA . ARG A 1 122 ? 3.132 1.980 4.106 1.00 61.16 122 ARG A CA 1
ATOM 950 C C . ARG A 1 122 ? 1.994 1.189 4.765 1.00 61.16 122 ARG A C 1
ATOM 952 O O . ARG A 1 122 ? 1.130 1.791 5.403 1.00 61.16 122 ARG A O 1
ATOM 959 N N . GLY A 1 123 ? 1.952 -0.126 4.558 1.00 54.62 123 GLY A N 1
ATOM 960 C CA . GLY A 1 123 ? 0.821 -0.989 4.906 1.00 54.62 123 GLY A CA 1
ATOM 961 C C . GLY A 1 123 ? -0.401 -0.773 4.001 1.00 54.62 123 GLY A C 1
ATOM 962 O O . GLY A 1 123 ? -1.507 -1.197 4.323 1.00 54.62 123 GLY A O 1
ATOM 963 N N . GLY A 1 124 ? -0.218 -0.069 2.876 1.00 64.75 124 GLY A N 1
ATOM 964 C CA . GLY A 1 124 ? -1.269 0.285 1.928 1.00 64.75 124 GLY A CA 1
ATOM 965 C C . GLY A 1 124 ? -1.580 -0.808 0.901 1.00 64.75 124 GLY A C 1
ATOM 966 O O . GLY A 1 124 ? -1.277 -1.989 1.075 1.00 64.75 124 GLY A O 1
ATOM 967 N N . GLY A 1 125 ? -2.222 -0.405 -0.193 1.00 72.62 125 GLY A N 1
ATOM 968 C CA . GLY A 1 125 ? -2.705 -1.284 -1.259 1.00 72.62 125 GLY A CA 1
ATOM 969 C C . GLY A 1 125 ? -3.934 -0.693 -1.952 1.00 72.62 125 GLY A C 1
ATOM 970 O O . GLY A 1 125 ? -4.279 0.469 -1.747 1.00 72.62 125 GLY A O 1
ATOM 971 N N . LYS A 1 126 ? -4.639 -1.486 -2.765 1.00 81.38 126 LYS A N 1
ATOM 972 C CA . LYS A 1 126 ? -5.872 -1.031 -3.435 1.00 81.38 126 LYS A CA 1
ATOM 973 C C . LYS A 1 126 ? -7.009 -0.858 -2.415 1.00 81.38 126 LYS A C 1
ATOM 975 O O . LYS A 1 126 ? -7.519 -1.846 -1.894 1.00 81.38 126 LYS A O 1
ATOM 980 N N . THR A 1 127 ? -7.409 0.387 -2.153 1.00 85.06 127 THR A N 1
ATOM 981 C CA . THR A 1 127 ? -8.399 0.753 -1.121 1.00 85.06 127 THR A CA 1
ATOM 982 C C . THR A 1 127 ? -9.774 0.124 -1.345 1.00 85.06 127 THR A C 1
ATOM 984 O O . THR A 1 127 ? -10.344 -0.420 -0.406 1.00 85.06 127 THR A O 1
ATOM 987 N N . HIS A 1 128 ? -10.271 0.118 -2.589 1.00 86.88 128 HIS A N 1
ATOM 988 C CA . HIS A 1 128 ? -11.543 -0.533 -2.939 1.00 86.88 128 HIS A CA 1
ATOM 989 C C . HIS A 1 128 ? -11.560 -2.009 -2.522 1.00 86.88 128 HIS A C 1
ATOM 991 O O . HIS A 1 128 ? -12.421 -2.416 -1.749 1.00 86.88 128 HIS A O 1
ATOM 997 N N . ARG A 1 129 ? -10.566 -2.795 -2.964 1.00 83.88 129 ARG A N 1
ATOM 998 C CA . ARG A 1 129 ? -10.495 -4.236 -2.664 1.00 83.88 129 ARG A CA 1
ATOM 999 C C . ARG A 1 129 ? -10.419 -4.510 -1.170 1.00 83.88 129 ARG A C 1
ATOM 1001 O O . ARG A 1 129 ? -11.018 -5.467 -0.708 1.00 83.88 129 ARG A O 1
ATOM 1008 N N . PHE A 1 130 ? -9.704 -3.665 -0.436 1.00 86.31 130 PHE A N 1
ATOM 1009 C CA . PHE A 1 130 ? -9.590 -3.786 1.009 1.00 86.31 130 PHE A CA 1
ATOM 1010 C C . PHE A 1 130 ? -10.949 -3.677 1.705 1.00 86.31 130 PHE A C 1
ATOM 1012 O O . PHE A 1 130 ? -11.346 -4.608 2.401 1.00 86.31 130 PHE A O 1
ATOM 1019 N N . TYR A 1 131 ? -11.697 -2.596 1.468 1.00 86.81 131 TYR A N 1
ATOM 1020 C CA . TYR A 1 131 ? -13.022 -2.438 2.073 1.00 86.81 131 TYR A CA 1
ATOM 1021 C C . TYR A 1 131 ? -14.034 -3.453 1.530 1.00 86.81 131 TYR A C 1
ATOM 1023 O O . TYR A 1 131 ? -14.847 -3.963 2.292 1.00 86.81 131 TYR A O 1
ATOM 1031 N N . ALA A 1 132 ? -13.934 -3.823 0.251 1.00 85.00 132 ALA A N 1
ATOM 1032 C CA . ALA A 1 132 ? -14.789 -4.843 -0.351 1.00 85.00 132 ALA A CA 1
ATOM 1033 C C . ALA A 1 132 ? -14.523 -6.262 0.190 1.00 85.00 132 ALA A C 1
ATOM 1035 O O . ALA A 1 132 ? -15.393 -7.118 0.067 1.00 85.00 132 ALA A O 1
ATOM 1036 N N . SER A 1 133 ? -13.338 -6.518 0.761 1.00 83.38 133 SER A N 1
ATOM 1037 C CA . SER A 1 133 ? -12.957 -7.817 1.337 1.00 83.38 133 SER A CA 1
ATOM 1038 C C . SER A 1 133 ? -13.359 -8.002 2.802 1.00 83.38 133 SER A C 1
ATOM 1040 O O . SER A 1 133 ? -13.187 -9.091 3.337 1.00 83.38 133 SER A O 1
ATOM 1042 N N . MET A 1 134 ? -13.876 -6.959 3.462 1.00 81.62 134 MET A N 1
ATOM 1043 C CA . MET A 1 134 ? -14.255 -7.041 4.873 1.00 81.62 134 MET A CA 1
ATOM 1044 C C . MET A 1 134 ? -15.466 -7.956 5.058 1.00 81.62 134 MET A C 1
ATOM 1046 O O . MET A 1 134 ? -16.528 -7.702 4.481 1.00 81.62 134 MET A O 1
ATOM 1050 N N . GLY A 1 135 ? -15.289 -8.998 5.872 1.00 78.00 135 GLY A N 1
ATOM 1051 C CA . GLY A 1 135 ? -16.348 -9.912 6.289 1.00 78.00 135 GLY A CA 1
ATOM 1052 C C . GLY A 1 135 ? -17.187 -9.373 7.453 1.00 78.00 135 GLY A C 1
ATOM 1053 O O . GLY A 1 135 ? -16.923 -8.307 8.013 1.00 78.00 135 GLY A O 1
ATOM 1054 N N . LYS A 1 136 ? -18.221 -10.132 7.832 1.00 81.62 136 LYS A N 1
ATOM 1055 C CA . LYS A 1 136 ? -19.186 -9.781 8.897 1.00 81.62 136 LYS A CA 1
ATOM 1056 C C . LYS A 1 136 ? -18.594 -9.753 10.314 1.00 81.62 136 LYS A C 1
ATOM 1058 O O . LYS A 1 136 ? -19.241 -9.280 11.247 1.00 81.62 136 LYS A O 1
ATOM 1063 N N . GLU A 1 137 ? -17.413 -10.328 10.490 1.00 86.25 137 GLU A N 1
ATOM 1064 C CA . GLU A 1 137 ? -16.654 -10.384 11.735 1.00 86.25 137 GLU A CA 1
ATOM 1065 C C . GLU A 1 137 ? -15.977 -9.048 12.078 1.00 86.25 137 GLU A C 1
ATOM 1067 O O . GLU A 1 137 ? -15.610 -8.831 13.232 1.00 86.25 137 GLU A O 1
ATOM 1072 N N . ILE A 1 138 ? -15.876 -8.132 11.108 1.00 90.69 138 ILE A N 1
ATOM 1073 C CA . ILE A 1 138 ? -15.298 -6.797 11.275 1.00 90.69 138 ILE A CA 1
ATOM 1074 C C . ILE A 1 138 ? -16.397 -5.735 11.168 1.00 90.69 138 ILE A C 1
ATOM 1076 O O . ILE A 1 138 ? -17.216 -5.739 10.250 1.00 90.69 138 ILE A O 1
ATOM 1080 N N . ALA A 1 139 ? -16.398 -4.773 12.092 1.00 89.31 139 ALA A N 1
ATOM 1081 C CA . ALA A 1 139 ? -17.281 -3.615 12.026 1.00 89.31 139 ALA A CA 1
ATOM 1082 C C . ALA A 1 139 ? -17.022 -2.791 10.747 1.00 89.31 139 ALA A C 1
ATOM 1084 O O . ALA A 1 139 ? -15.930 -2.261 10.546 1.00 89.31 139 ALA A O 1
ATOM 1085 N N . ASN A 1 140 ? -18.041 -2.670 9.890 1.00 84.69 140 ASN A N 1
ATOM 1086 C CA . ASN A 1 140 ? -17.927 -2.072 8.552 1.00 84.69 140 ASN A CA 1
ATOM 1087 C C . ASN A 1 140 ? -19.025 -1.036 8.223 1.00 84.69 140 ASN A C 1
ATOM 1089 O O . ASN A 1 140 ? -19.153 -0.618 7.076 1.00 84.69 140 ASN A O 1
ATOM 1093 N N . LYS A 1 141 ? -19.819 -0.594 9.211 1.00 82.81 141 LYS A N 1
ATOM 1094 C CA . LYS A 1 141 ? -20.915 0.373 8.983 1.00 82.81 141 LYS A CA 1
ATOM 1095 C C . LYS A 1 141 ? -20.434 1.795 8.688 1.00 82.81 141 LYS A C 1
ATOM 1097 O O . LYS A 1 141 ? -21.166 2.561 8.075 1.00 82.81 141 LYS A O 1
ATOM 1102 N N . ASN A 1 142 ? -19.233 2.141 9.143 1.00 86.00 142 ASN A N 1
ATOM 1103 C CA . ASN A 1 142 ? -18.610 3.445 8.949 1.00 86.00 142 ASN A CA 1
ATOM 1104 C C . ASN A 1 142 ? -17.182 3.225 8.445 1.00 86.00 142 ASN A C 1
ATOM 1106 O O . ASN A 1 142 ? -16.429 2.464 9.054 1.00 86.00 142 ASN A O 1
ATOM 1110 N N . MET A 1 143 ? -16.812 3.901 7.359 1.00 84.94 143 MET A N 1
ATOM 1111 C CA . MET A 1 143 ? -15.451 3.880 6.824 1.00 84.94 143 MET A CA 1
ATOM 1112 C C . MET A 1 143 ? -14.783 5.217 7.112 1.00 84.94 143 MET A C 1
ATOM 1114 O O . MET A 1 143 ? -15.261 6.259 6.668 1.00 84.94 143 MET A O 1
ATOM 1118 N N . GLN A 1 144 ? -13.667 5.179 7.831 1.00 90.81 144 GLN A N 1
ATOM 1119 C CA . GLN A 1 144 ? -12.786 6.325 8.005 1.00 90.81 144 GLN A CA 1
ATOM 1120 C C . GLN A 1 144 ? -11.392 5.929 7.523 1.00 90.81 144 GLN A C 1
ATOM 1122 O O . GLN A 1 144 ? -10.856 4.901 7.933 1.00 90.81 144 GLN A O 1
ATOM 1127 N N . LEU A 1 145 ? -10.804 6.733 6.638 1.00 89.81 145 LEU A N 1
ATOM 1128 C CA . LEU A 1 145 ? -9.488 6.471 6.063 1.00 89.81 145 LEU A CA 1
ATOM 1129 C C . LEU A 1 145 ? -8.647 7.738 5.983 1.00 89.81 145 LEU A C 1
ATOM 1131 O O . LEU A 1 145 ? -9.161 8.835 5.773 1.00 89.81 145 LEU A O 1
ATOM 1135 N N . THR A 1 146 ? -7.333 7.579 6.099 1.00 88.44 146 THR A N 1
ATOM 1136 C CA . THR A 1 146 ? -6.385 8.662 5.827 1.00 88.44 146 THR A CA 1
ATOM 1137 C C . THR A 1 146 ? -6.049 8.716 4.338 1.00 88.44 146 THR A C 1
ATOM 1139 O O . THR A 1 146 ? -5.371 7.834 3.813 1.00 88.44 146 THR A O 1
ATOM 1142 N N . VAL A 1 147 ? -6.432 9.793 3.650 1.00 85.50 147 VAL A N 1
ATOM 1143 C CA . VAL A 1 147 ? -5.903 10.074 2.307 1.00 85.50 147 VAL A CA 1
ATOM 1144 C C . VAL A 1 147 ? -4.481 10.614 2.442 1.00 85.50 147 VAL A C 1
ATOM 1146 O O . VAL A 1 147 ? -4.248 11.656 3.052 1.00 85.50 147 VAL A O 1
ATOM 1149 N N . GLN A 1 148 ? -3.502 9.899 1.888 1.00 76.56 148 GLN A N 1
ATOM 1150 C CA . GLN A 1 148 ? -2.105 10.316 1.986 1.00 76.56 148 GLN A CA 1
ATOM 1151 C C . GLN A 1 148 ? -1.823 11.509 1.074 1.00 76.56 148 GLN A C 1
ATOM 1153 O O . GLN A 1 148 ? -2.209 11.500 -0.094 1.00 76.56 148 GLN A O 1
ATOM 1158 N N . GLY A 1 149 ? -1.060 12.487 1.576 1.00 79.44 149 GLY A N 1
ATOM 1159 C CA . GLY A 1 149 ? -0.701 13.696 0.822 1.00 79.44 149 GLY A CA 1
ATOM 1160 C C . GLY A 1 149 ? -0.112 13.401 -0.562 1.00 79.44 149 GLY A C 1
ATOM 1161 O O . GLY A 1 149 ? -0.550 13.977 -1.550 1.00 79.44 149 GLY A O 1
ATOM 1162 N N . GLN A 1 150 ? 0.783 12.409 -0.655 1.00 71.12 150 GLN A N 1
ATOM 1163 C CA . GLN A 1 150 ? 1.406 11.980 -1.919 1.00 71.12 150 GLN A CA 1
ATOM 1164 C C . GLN A 1 150 ? 0.411 11.449 -2.970 1.00 71.12 150 GLN A C 1
ATOM 1166 O O . GLN A 1 150 ? 0.750 11.360 -4.145 1.00 71.12 150 GLN A O 1
ATOM 1171 N N . THR A 1 151 ? -0.796 11.049 -2.558 1.00 78.00 151 THR A N 1
ATOM 1172 C CA . THR A 1 151 ? -1.835 10.510 -3.449 1.00 78.00 151 THR A CA 1
ATOM 1173 C C . THR A 1 151 ? -2.950 11.506 -3.753 1.00 78.00 151 THR A C 1
ATOM 1175 O O . THR A 1 151 ? -3.766 11.222 -4.622 1.00 78.00 151 THR A O 1
ATOM 1178 N N . ILE A 1 152 ? -2.996 12.665 -3.081 1.00 84.12 152 ILE A N 1
ATOM 1179 C CA . ILE A 1 152 ? -4.103 13.625 -3.235 1.00 84.12 152 ILE A CA 1
ATOM 1180 C C . ILE A 1 152 ? -4.232 14.083 -4.687 1.00 84.12 152 ILE A C 1
ATOM 1182 O O . ILE A 1 152 ? -5.319 14.004 -5.243 1.00 84.12 152 ILE A O 1
ATOM 1186 N N . SER A 1 153 ? -3.138 14.499 -5.325 1.00 79.12 153 SER A N 1
ATOM 1187 C CA . SER A 1 153 ? -3.181 15.000 -6.705 1.00 79.12 153 SER A CA 1
ATOM 1188 C C . SER A 1 153 ? -3.636 13.938 -7.710 1.00 79.12 153 SER A C 1
ATOM 1190 O O . SER A 1 153 ? -4.406 14.240 -8.615 1.00 79.12 153 SER A O 1
ATOM 1192 N N . SER A 1 154 ? -3.213 12.683 -7.540 1.00 79.00 154 SER A N 1
ATOM 1193 C CA . SER A 1 154 ? -3.567 11.594 -8.462 1.00 79.00 154 SER A CA 1
ATOM 1194 C C . SER A 1 154 ? -4.961 11.010 -8.226 1.00 79.00 154 SER A C 1
ATOM 1196 O O . SER A 1 154 ? -5.555 10.486 -9.163 1.00 79.00 154 SER A O 1
ATOM 1198 N N . GLN A 1 155 ? -5.488 11.076 -6.999 1.00 82.12 155 GLN A N 1
ATOM 1199 C CA . GLN A 1 155 ? -6.804 10.519 -6.664 1.00 82.12 155 GLN A CA 1
ATOM 1200 C C . GLN A 1 155 ? -7.919 11.568 -6.646 1.00 82.12 155 GLN A C 1
ATOM 1202 O O . GLN A 1 155 ? -9.055 11.251 -6.977 1.00 82.12 155 GLN A O 1
ATOM 1207 N N . TYR A 1 156 ? -7.605 12.809 -6.282 1.00 88.75 156 TYR A N 1
ATOM 1208 C CA . TYR A 1 156 ? -8.585 13.870 -6.032 1.00 88.75 156 TYR A CA 1
ATOM 1209 C C . TYR A 1 156 ? -8.200 15.206 -6.691 1.00 88.75 156 TYR A C 1
ATOM 1211 O O . TYR A 1 156 ? -8.767 16.240 -6.355 1.00 88.75 156 TYR A O 1
ATOM 1219 N N . GLY A 1 157 ? -7.227 15.210 -7.612 1.00 88.00 157 GLY A N 1
ATOM 1220 C CA . GLY A 1 157 ? -6.769 16.428 -8.293 1.00 88.00 157 GLY A CA 1
ATOM 1221 C C . GLY A 1 157 ? -7.705 16.947 -9.390 1.00 88.00 157 GLY A C 1
ATOM 1222 O O . GLY A 1 157 ? -7.583 18.103 -9.781 1.00 88.00 157 GLY A O 1
ATOM 1223 N N . SER A 1 158 ? -8.641 16.123 -9.873 1.00 93.12 158 SER A N 1
ATOM 1224 C CA . SER A 1 158 ? -9.714 16.523 -10.794 1.00 93.12 158 SER A CA 1
ATOM 1225 C C . SER A 1 158 ? -11.069 16.072 -10.253 1.00 93.12 158 SER A C 1
ATOM 1227 O O . SER A 1 158 ? -11.129 15.135 -9.452 1.00 93.12 158 SER A O 1
ATOM 1229 N N . VAL A 1 159 ? -12.150 16.717 -10.702 1.00 94.25 159 VAL A N 1
ATOM 1230 C CA . VAL A 1 159 ? -13.520 16.364 -10.294 1.00 94.25 159 VAL A CA 1
ATOM 1231 C C . VAL A 1 159 ? -13.836 14.921 -10.679 1.00 94.25 159 VAL A C 1
ATOM 1233 O O . VAL A 1 159 ? -14.301 14.164 -9.839 1.00 94.25 159 VAL A O 1
ATOM 1236 N N . GLU A 1 160 ? -13.485 14.508 -11.896 1.00 92.44 160 GLU A N 1
ATOM 1237 C CA . GLU A 1 160 ? -13.730 13.158 -12.417 1.00 92.44 160 GLU A CA 1
ATOM 1238 C C . GLU A 1 160 ? -12.950 12.100 -11.628 1.00 92.44 160 GLU A C 1
ATOM 1240 O O . GLU A 1 160 ? -13.461 11.023 -11.325 1.00 92.44 160 GLU A O 1
ATOM 1245 N N . SER A 1 161 ? -11.697 12.403 -11.271 1.00 85.69 161 SER A N 1
ATOM 1246 C CA . SER A 1 161 ? -10.870 11.491 -10.476 1.00 85.69 161 SER A CA 1
ATOM 1247 C C . SER A 1 161 ? -11.404 11.377 -9.049 1.00 85.69 161 SER A C 1
ATOM 1249 O O . SER A 1 161 ? -11.469 10.273 -8.505 1.00 85.69 161 SER A O 1
ATOM 1251 N N . ALA A 1 162 ? -11.810 12.501 -8.452 1.00 92.06 162 ALA A N 1
ATOM 1252 C CA . ALA A 1 162 ? -12.403 12.529 -7.122 1.00 92.06 162 ALA A CA 1
ATOM 1253 C C . ALA A 1 162 ? -13.729 11.758 -7.088 1.00 92.06 162 ALA A C 1
ATOM 1255 O O . ALA A 1 162 ? -13.908 10.914 -6.213 1.00 92.06 162 ALA A O 1
ATOM 1256 N N . GLU A 1 163 ? -14.612 12.002 -8.059 1.00 95.88 163 GLU A N 1
ATOM 1257 C CA . GLU A 1 163 ? -15.881 11.294 -8.240 1.00 95.88 163 GLU A CA 1
ATOM 1258 C C . GLU A 1 163 ? -15.639 9.788 -8.333 1.00 95.88 163 GLU A C 1
ATOM 1260 O O . GLU A 1 163 ? -16.109 9.047 -7.473 1.00 95.88 163 GLU A O 1
ATOM 1265 N N . PHE A 1 164 ? -14.783 9.346 -9.259 1.00 91.06 164 PHE A N 1
ATOM 1266 C CA . PHE A 1 164 ? -14.441 7.933 -9.408 1.00 91.06 164 PHE A CA 1
ATOM 1267 C C . PHE A 1 164 ? -13.908 7.312 -8.106 1.00 91.06 164 PHE A C 1
ATOM 1269 O O . PHE A 1 164 ? -14.314 6.217 -7.721 1.00 91.06 164 PHE A O 1
ATOM 1276 N N . ASN A 1 165 ? -12.997 7.979 -7.390 1.00 88.56 165 ASN A N 1
ATOM 1277 C CA . ASN A 1 165 ? -12.438 7.419 -6.155 1.00 88.56 165 ASN A CA 1
ATOM 1278 C C . ASN A 1 165 ? -13.466 7.363 -5.010 1.00 88.56 165 ASN A C 1
ATOM 1280 O O . ASN A 1 165 ? -13.467 6.393 -4.247 1.00 88.56 165 ASN A O 1
ATOM 1284 N N . ILE A 1 166 ? -14.361 8.349 -4.906 1.00 92.19 166 ILE A N 1
ATOM 1285 C CA . ILE A 1 166 ? -15.459 8.352 -3.928 1.00 92.19 166 ILE A CA 1
ATOM 1286 C C . ILE A 1 166 ? -16.471 7.250 -4.261 1.00 92.19 166 ILE A C 1
ATOM 1288 O O . ILE A 1 166 ? -16.836 6.471 -3.377 1.00 92.19 166 ILE A O 1
ATOM 1292 N N . GLU A 1 167 ? -16.869 7.125 -5.528 1.00 94.75 167 GLU A N 1
ATOM 1293 C CA . GLU A 1 167 ? -17.750 6.058 -6.008 1.00 94.75 167 GLU A CA 1
ATOM 1294 C C . GLU A 1 167 ? -17.179 4.679 -5.689 1.00 94.75 167 GLU A C 1
ATOM 1296 O O . GLU A 1 167 ? -17.898 3.804 -5.212 1.00 94.75 167 GLU A O 1
ATOM 1301 N N . GLN A 1 168 ? -15.871 4.490 -5.874 1.00 91.19 168 GLN A N 1
ATOM 1302 C CA . GLN A 1 168 ? -15.199 3.240 -5.539 1.00 91.19 168 GLN A CA 1
ATOM 1303 C C . GLN A 1 168 ? -15.268 2.931 -4.035 1.00 91.19 168 GLN A C 1
ATOM 1305 O O . GLN A 1 168 ? -15.473 1.776 -3.660 1.00 91.19 168 GLN A O 1
ATOM 1310 N N . LEU A 1 169 ? -15.139 3.922 -3.150 1.00 89.25 169 LEU A N 1
ATOM 1311 C CA . LEU A 1 169 ? -15.293 3.696 -1.707 1.00 89.25 169 LEU A CA 1
ATOM 1312 C C . LEU A 1 169 ? -16.733 3.313 -1.346 1.00 89.25 169 LEU A C 1
ATOM 1314 O O . LEU A 1 169 ? -16.943 2.331 -0.634 1.00 89.25 169 LEU A O 1
ATOM 1318 N N . ILE A 1 170 ? -17.722 4.030 -1.885 1.00 90.50 170 ILE A N 1
ATOM 1319 C CA . ILE A 1 170 ? -19.145 3.726 -1.678 1.00 90.50 170 ILE A CA 1
ATOM 1320 C C . ILE A 1 170 ? -19.465 2.321 -2.203 1.00 90.50 170 ILE A C 1
ATOM 1322 O O . ILE A 1 170 ? -20.066 1.508 -1.499 1.00 90.50 170 ILE A O 1
ATOM 1326 N N . ASN A 1 171 ? -19.000 2.002 -3.413 1.00 91.19 171 ASN A N 1
ATOM 1327 C CA . ASN A 1 171 ? -19.163 0.693 -4.027 1.00 91.19 171 ASN A CA 1
ATOM 1328 C C . ASN A 1 171 ? -18.542 -0.418 -3.177 1.00 91.19 171 ASN A C 1
ATOM 1330 O O . ASN A 1 171 ? -19.147 -1.481 -3.062 1.00 91.19 171 ASN A O 1
ATOM 1334 N N . ALA A 1 172 ? -17.370 -0.197 -2.577 1.00 87.50 172 ALA A N 1
ATOM 1335 C CA . ALA A 1 172 ? -16.725 -1.183 -1.719 1.00 87.50 172 ALA A CA 1
ATOM 1336 C C . ALA A 1 172 ? -17.563 -1.482 -0.465 1.00 87.50 172 ALA A C 1
ATOM 1338 O O . ALA A 1 172 ? -17.782 -2.653 -0.152 1.00 87.50 172 ALA A O 1
ATOM 1339 N N . GLY A 1 173 ? -18.099 -0.445 0.190 1.00 84.56 173 GLY A N 1
ATOM 1340 C CA . GLY A 1 173 ? -18.993 -0.600 1.342 1.00 84.56 173 GLY A CA 1
ATOM 1341 C C . GLY A 1 173 ? -20.292 -1.333 0.987 1.00 84.56 173 GLY A C 1
ATOM 1342 O O . GLY A 1 173 ? -20.660 -2.303 1.648 1.00 84.56 173 GLY A O 1
ATOM 1343 N N . ILE A 1 174 ? -20.948 -0.936 -0.110 1.00 86.12 174 ILE A N 1
ATOM 1344 C CA . ILE A 1 174 ? -22.162 -1.606 -0.606 1.00 86.12 174 ILE A CA 1
ATOM 1345 C C . ILE A 1 174 ? -21.860 -3.056 -1.004 1.00 86.12 174 ILE A C 1
ATOM 1347 O O . ILE A 1 174 ? -22.619 -3.959 -0.669 1.00 86.12 174 ILE A O 1
ATOM 1351 N N . SER A 1 175 ? -20.748 -3.302 -1.699 1.00 82.38 175 SER A N 1
ATOM 1352 C CA . SER A 1 175 ? -20.365 -4.642 -2.155 1.00 82.38 175 SER A CA 1
ATOM 1353 C C . SER A 1 175 ? -20.068 -5.579 -0.990 1.00 82.38 175 SER A C 1
ATOM 1355 O O . SER A 1 175 ? -20.506 -6.725 -1.039 1.00 82.38 175 SER A O 1
ATOM 1357 N N . SER A 1 176 ? -19.374 -5.098 0.049 1.00 79.00 176 SER A N 1
ATOM 1358 C CA . SER A 1 176 ? -19.142 -5.852 1.290 1.00 79.00 176 SER A CA 1
ATOM 1359 C C . SER A 1 176 ? -20.470 -6.207 1.973 1.00 79.00 176 SER A C 1
ATOM 1361 O O . SER A 1 176 ? -20.649 -7.345 2.396 1.00 79.00 176 SER A O 1
ATOM 1363 N N . GLY A 1 177 ? -21.442 -5.285 1.992 1.00 75.62 177 GLY A N 1
ATOM 1364 C CA . GLY A 1 177 ? -22.766 -5.527 2.577 1.00 75.62 177 GLY A CA 1
ATOM 1365 C C . GLY A 1 177 ? -23.708 -6.414 1.747 1.00 75.62 177 GLY A C 1
ATOM 1366 O O . GLY A 1 177 ? -24.488 -7.167 2.317 1.00 75.62 177 GLY A O 1
ATOM 1367 N N . LEU A 1 178 ? -23.664 -6.347 0.410 1.00 76.56 178 LEU A N 1
ATOM 1368 C CA . LEU A 1 178 ? -24.553 -7.119 -0.477 1.00 76.56 178 LEU A CA 1
ATOM 1369 C C . LEU A 1 178 ? -24.024 -8.525 -0.785 1.00 76.56 178 LEU A C 1
ATOM 1371 O O . LEU A 1 178 ? -24.807 -9.458 -0.976 1.00 76.56 178 LEU A O 1
ATOM 1375 N N . LYS A 1 179 ? -22.700 -8.700 -0.873 1.00 60.28 179 LYS A N 1
ATOM 1376 C CA . LYS A 1 179 ? -22.068 -9.993 -1.176 1.00 60.28 179 LYS A CA 1
ATOM 1377 C C . LYS A 1 179 ? -21.875 -10.845 0.081 1.00 60.28 179 LYS A C 1
ATOM 1379 O O . LYS A 1 179 ? -20.837 -11.476 0.250 1.00 60.28 179 LYS A O 1
ATOM 1384 N N . GLU A 1 180 ? -22.918 -10.998 0.897 1.00 54.12 180 GLU A N 1
ATOM 1385 C CA . GLU A 1 180 ? -22.921 -11.953 2.021 1.00 54.12 180 GLU A CA 1
ATOM 1386 C C . GLU A 1 180 ? -22.720 -13.426 1.581 1.00 54.12 180 GLU A C 1
ATOM 1388 O O . GLU A 1 180 ? -22.512 -14.306 2.418 1.00 54.12 180 GLU A O 1
ATOM 1393 N N . LYS A 1 181 ? -22.718 -13.709 0.266 1.00 48.16 181 LYS A N 1
ATOM 1394 C CA . LYS A 1 181 ? -22.476 -15.035 -0.335 1.00 48.16 181 LYS A CA 1
ATOM 1395 C C . LYS A 1 181 ? -21.007 -15.365 -0.671 1.00 48.16 181 LYS A C 1
ATOM 1397 O O . LYS A 1 181 ? -20.745 -16.470 -1.136 1.00 48.16 181 LYS A O 1
ATOM 1402 N N . HIS A 1 182 ? -20.046 -14.477 -0.403 1.00 46.25 182 HIS A N 1
ATOM 1403 C CA . HIS A 1 182 ? -18.607 -14.815 -0.398 1.00 46.25 182 HIS A CA 1
ATOM 1404 C C . HIS A 1 182 ? -17.973 -14.611 0.983 1.00 46.25 182 HIS A C 1
ATOM 1406 O O . HIS A 1 182 ? -16.815 -14.230 1.106 1.00 46.25 182 HIS A O 1
ATOM 1412 N N . ASN A 1 183 ? -18.723 -14.951 2.034 1.00 48.19 183 ASN A N 1
ATOM 1413 C CA . ASN A 1 183 ? -18.159 -15.275 3.340 1.00 48.19 183 ASN A CA 1
ATOM 1414 C C . ASN A 1 183 ? -17.467 -16.649 3.279 1.00 48.19 183 ASN A C 1
ATOM 1416 O O . ASN A 1 183 ? -17.883 -17.581 3.965 1.00 48.19 183 ASN A O 1
ATOM 1420 N N . VAL A 1 184 ? -16.401 -16.788 2.485 1.00 54.09 184 VAL A N 1
ATOM 1421 C CA . VAL A 1 184 ? -15.338 -17.699 2.921 1.00 54.09 184 VAL A CA 1
ATOM 1422 C C . VAL A 1 184 ? -14.634 -16.927 4.027 1.00 54.09 184 VAL A C 1
ATOM 1424 O O . VAL A 1 184 ? -13.629 -16.261 3.800 1.00 54.09 184 VAL A O 1
ATOM 1427 N N . LEU A 1 185 ? -15.258 -16.918 5.212 1.00 63.69 185 LEU A N 1
ATOM 1428 C CA . LEU A 1 185 ? -14.520 -16.632 6.434 1.00 63.69 185 LEU A CA 1
ATOM 1429 C C . LEU A 1 185 ? -13.288 -17.524 6.366 1.00 63.69 185 LEU A C 1
ATOM 1431 O O . LEU A 1 185 ? -13.438 -18.696 6.015 1.00 63.69 185 LEU A O 1
ATOM 1435 N N . LEU A 1 186 ? -12.112 -16.964 6.643 1.00 74.88 186 LEU A N 1
ATOM 1436 C CA . LEU A 1 186 ? -10.892 -17.755 6.754 1.00 74.88 186 LEU A CA 1
ATOM 1437 C C . LEU A 1 186 ? -11.193 -18.933 7.676 1.00 74.88 186 LEU A C 1
ATOM 1439 O O . LEU A 1 186 ? -11.440 -18.747 8.871 1.00 74.88 186 LEU A O 1
ATOM 1443 N N . ASP A 1 187 ? -11.278 -20.123 7.088 1.00 83.88 187 ASP A N 1
ATOM 1444 C CA . ASP A 1 187 ? -11.510 -21.330 7.855 1.00 83.88 187 ASP A CA 1
ATOM 1445 C C . ASP A 1 187 ? -10.323 -21.545 8.809 1.00 83.88 187 ASP A C 1
ATOM 1447 O O . ASP A 1 187 ? -9.261 -20.930 8.646 1.00 83.88 187 ASP A O 1
ATOM 1451 N N . PRO A 1 188 ? -10.492 -22.366 9.857 1.00 87.88 188 PRO A N 1
ATOM 1452 C CA . PRO A 1 188 ? -9.437 -22.559 10.843 1.00 87.88 188 PRO A CA 1
ATOM 1453 C C . PRO A 1 188 ? -8.096 -23.005 10.241 1.00 87.88 188 PRO A C 1
ATOM 1455 O O . PRO A 1 188 ? -7.054 -22.627 10.767 1.00 87.88 188 PRO A O 1
ATOM 1458 N N . GLU A 1 189 ? -8.116 -23.759 9.139 1.00 89.62 189 GLU A N 1
ATOM 1459 C CA . GLU A 1 189 ? -6.915 -24.252 8.459 1.00 89.62 189 GLU A CA 1
ATOM 1460 C C . GLU A 1 189 ? -6.163 -23.110 7.762 1.00 89.62 189 GLU A C 1
ATOM 1462 O O . GLU A 1 189 ? -4.988 -22.879 8.040 1.00 89.62 189 GLU A O 1
ATOM 1467 N N . ASN A 1 190 ? -6.854 -22.314 6.944 1.00 89.12 190 ASN A N 1
ATOM 1468 C CA . ASN A 1 190 ? -6.282 -21.138 6.291 1.00 89.12 190 ASN A CA 1
ATOM 1469 C C . ASN A 1 190 ? -5.858 -20.063 7.297 1.00 89.12 190 ASN A C 1
ATOM 1471 O O . ASN A 1 190 ? -4.874 -19.357 7.076 1.00 89.12 190 ASN A O 1
ATOM 1475 N N . LYS A 1 191 ? -6.585 -19.931 8.413 1.00 90.06 191 LYS A N 1
ATOM 1476 C CA . LYS A 1 191 ? -6.195 -19.042 9.508 1.00 90.06 191 LYS A CA 1
ATOM 1477 C C . LYS A 1 191 ? -4.880 -19.495 10.147 1.00 90.06 191 LYS A C 1
ATOM 1479 O O . LYS A 1 191 ? -3.993 -18.663 10.296 1.00 90.06 191 LYS A O 1
ATOM 1484 N N . SER A 1 192 ? -4.740 -20.789 10.450 1.00 92.81 192 SER A N 1
ATOM 1485 C CA . SER A 1 192 ? -3.497 -21.364 10.988 1.00 92.81 192 SER A CA 1
ATOM 1486 C C . SER A 1 192 ? -2.327 -21.165 10.027 1.00 92.81 192 SER A C 1
ATOM 1488 O O . SER A 1 192 ? -1.255 -20.739 10.440 1.00 92.81 192 SER A O 1
ATOM 1490 N N . LEU A 1 193 ? -2.549 -21.387 8.728 1.00 93.25 193 LEU A N 1
ATOM 1491 C CA . LEU A 1 193 ? -1.529 -21.151 7.710 1.00 93.25 193 LEU A CA 1
ATOM 1492 C C . LEU A 1 193 ? -1.085 -19.680 7.674 1.00 93.25 193 LEU A C 1
ATOM 1494 O O . LEU A 1 193 ? 0.107 -19.398 7.598 1.00 93.25 193 LEU A O 1
ATOM 1498 N N . LEU A 1 194 ? -2.022 -18.729 7.747 1.00 93.12 194 LEU A N 1
ATOM 1499 C CA . LEU A 1 194 ? -1.679 -17.306 7.806 1.00 93.12 194 LEU A CA 1
ATOM 1500 C C . LEU A 1 194 ? -0.977 -16.923 9.112 1.00 93.12 194 LEU A C 1
ATOM 1502 O O . LEU A 1 194 ? -0.082 -16.082 9.060 1.00 93.12 194 LEU A O 1
ATOM 1506 N N . ASP A 1 195 ? -1.342 -17.534 10.243 1.00 94.50 195 ASP A N 1
ATOM 1507 C CA . ASP A 1 195 ? -0.632 -17.366 11.516 1.00 94.50 195 ASP A CA 1
ATOM 1508 C C . ASP A 1 195 ? 0.839 -17.809 11.377 1.00 94.50 195 ASP A C 1
ATOM 1510 O O . ASP A 1 195 ? 1.741 -17.047 11.726 1.00 94.50 195 ASP A O 1
ATOM 1514 N N . GLU A 1 196 ? 1.094 -18.984 10.791 1.00 95.50 196 GLU A N 1
ATOM 1515 C CA . GLU A 1 196 ? 2.448 -19.503 10.538 1.00 95.50 196 GLU A CA 1
ATOM 1516 C C . GLU A 1 196 ? 3.239 -18.609 9.572 1.00 95.50 196 GLU A C 1
ATOM 1518 O O . GLU A 1 196 ? 4.345 -18.168 9.888 1.00 95.50 196 GLU A O 1
ATOM 1523 N N . MET A 1 197 ? 2.653 -18.265 8.420 1.00 92.62 197 MET A N 1
ATOM 1524 C CA . MET A 1 197 ? 3.302 -17.401 7.430 1.00 92.62 197 MET A CA 1
ATOM 1525 C C . MET A 1 197 ? 3.626 -16.014 7.998 1.00 92.62 197 MET A C 1
ATOM 1527 O O . MET A 1 197 ? 4.668 -15.438 7.677 1.00 92.62 197 MET A O 1
ATOM 1531 N N . ALA A 1 198 ? 2.725 -15.447 8.805 1.00 91.56 198 ALA A N 1
ATOM 1532 C CA . ALA A 1 198 ? 2.923 -14.148 9.430 1.00 91.56 198 ALA A CA 1
ATOM 1533 C C . ALA A 1 198 ? 4.058 -14.184 10.458 1.00 91.56 198 ALA A C 1
ATOM 1535 O O . ALA A 1 198 ? 4.880 -13.268 10.465 1.00 91.56 198 ALA A O 1
ATOM 1536 N N . GLU A 1 199 ? 4.140 -15.242 11.265 1.00 93.69 199 GLU A N 1
ATOM 1537 C CA . GLU A 1 199 ? 5.202 -15.436 12.252 1.00 93.69 199 GLU A CA 1
ATOM 1538 C C . GLU A 1 199 ? 6.574 -15.636 11.587 1.00 93.69 199 GLU A C 1
ATOM 1540 O O . GLU A 1 199 ? 7.558 -15.013 11.988 1.00 93.69 199 GLU A O 1
ATOM 1545 N N . ASP A 1 200 ? 6.653 -16.439 10.526 1.00 86.69 200 ASP A N 1
ATOM 1546 C CA . ASP A 1 200 ? 7.902 -16.640 9.783 1.00 86.69 200 ASP A CA 1
ATOM 1547 C C . ASP A 1 200 ? 8.364 -15.354 9.085 1.00 86.69 200 ASP A C 1
ATOM 1549 O O . ASP A 1 200 ? 9.542 -14.987 9.148 1.00 86.69 200 ASP A O 1
ATOM 1553 N N . ALA A 1 201 ? 7.433 -14.615 8.473 1.00 83.19 201 ALA A N 1
ATOM 1554 C CA . ALA A 1 201 ? 7.729 -13.314 7.881 1.00 83.19 201 ALA A CA 1
ATOM 1555 C C . ALA A 1 201 ? 8.163 -12.283 8.934 1.00 83.19 201 ALA A C 1
ATOM 1557 O O . ALA A 1 201 ? 9.043 -11.466 8.657 1.00 83.19 201 ALA A O 1
ATOM 1558 N N . TYR A 1 202 ? 7.566 -12.321 10.130 1.00 88.31 202 TYR A N 1
ATOM 1559 C CA . TYR A 1 202 ? 7.933 -11.456 11.247 1.00 88.31 202 TYR A CA 1
ATOM 1560 C C . TYR A 1 202 ? 9.364 -11.727 11.706 1.00 88.31 202 TYR A C 1
ATOM 1562 O O . TYR A 1 202 ? 10.159 -10.792 11.761 1.00 88.31 202 TYR A O 1
ATOM 1570 N N . LYS A 1 203 ? 9.724 -12.995 11.945 1.00 88.25 203 LYS A N 1
ATOM 1571 C CA . LYS A 1 203 ? 11.090 -13.390 12.328 1.00 88.25 203 LYS A CA 1
ATOM 1572 C C . LYS A 1 203 ? 12.115 -12.936 11.298 1.00 88.25 203 LYS A C 1
ATOM 1574 O O . LYS A 1 203 ? 13.051 -12.230 11.650 1.00 88.25 203 LYS A O 1
ATOM 1579 N N . ALA A 1 204 ? 11.889 -13.236 10.018 1.00 81.94 204 ALA A N 1
ATOM 1580 C CA . ALA A 1 204 ? 12.800 -12.826 8.950 1.00 81.94 204 ALA A CA 1
ATOM 1581 C C . ALA A 1 204 ? 12.966 -11.296 8.870 1.00 81.94 204 ALA A C 1
ATOM 1583 O O . ALA A 1 204 ? 14.062 -10.790 8.618 1.00 81.94 204 ALA A O 1
ATOM 1584 N N . PHE A 1 205 ? 11.883 -10.544 9.090 1.00 85.00 205 PHE A N 1
ATOM 1585 C CA . PHE A 1 205 ? 11.936 -9.086 9.118 1.00 85.00 205 PHE A CA 1
ATOM 1586 C C . PHE A 1 205 ? 12.684 -8.554 10.346 1.00 85.00 205 PHE A C 1
ATOM 1588 O O . PHE A 1 205 ? 13.498 -7.641 10.206 1.00 85.00 205 PHE A O 1
ATOM 1595 N N . VAL A 1 206 ? 12.439 -9.119 11.530 1.00 86.62 206 VAL A N 1
ATOM 1596 C CA . VAL A 1 206 ? 13.120 -8.746 12.776 1.00 86.62 206 VAL A CA 1
ATOM 1597 C C . VAL A 1 206 ? 14.610 -9.075 12.701 1.00 86.62 206 VAL A C 1
ATOM 1599 O O . VAL A 1 206 ? 15.411 -8.194 12.991 1.00 86.62 206 VAL A O 1
ATOM 1602 N N . ASP A 1 207 ? 14.993 -10.252 12.206 1.00 86.69 207 ASP A N 1
ATOM 1603 C CA . ASP A 1 207 ? 16.396 -10.645 12.019 1.00 86.69 207 ASP A CA 1
ATOM 1604 C C . ASP A 1 207 ? 17.143 -9.652 11.115 1.00 86.69 207 ASP A C 1
ATOM 1606 O O . ASP A 1 207 ? 18.258 -9.219 11.418 1.00 86.69 207 ASP A O 1
ATOM 1610 N N . LEU A 1 208 ? 16.511 -9.228 10.012 1.00 84.88 208 LEU A N 1
ATOM 1611 C CA . LEU A 1 208 ? 17.060 -8.190 9.138 1.00 84.88 208 LEU A CA 1
ATOM 1612 C C . LEU A 1 208 ? 17.197 -6.852 9.876 1.00 84.88 208 LEU A C 1
ATOM 1614 O O . LEU A 1 208 ? 18.206 -6.162 9.729 1.00 84.88 208 LEU A O 1
ATOM 1618 N N . ARG A 1 209 ? 16.174 -6.478 10.645 1.00 83.75 209 ARG A N 1
ATOM 1619 C CA . ARG A 1 209 ? 16.072 -5.206 11.367 1.00 83.75 209 ARG A CA 1
ATOM 1620 C C . ARG A 1 209 ? 17.092 -5.084 12.500 1.00 83.75 209 ARG A C 1
ATOM 1622 O O . ARG A 1 209 ? 17.619 -3.997 12.731 1.00 83.75 209 ARG A O 1
ATOM 1629 N N . GLU A 1 210 ? 17.350 -6.185 13.194 1.00 87.38 210 GLU A N 1
ATOM 1630 C CA . GLU A 1 210 ? 18.293 -6.296 14.310 1.00 87.38 210 GLU A CA 1
ATOM 1631 C C . GLU A 1 210 ? 19.732 -6.545 13.845 1.00 87.38 210 GLU A C 1
ATOM 1633 O O . GLU A 1 210 ? 20.669 -6.443 14.639 1.00 87.38 210 GLU A O 1
ATOM 1638 N N . HIS A 1 211 ? 19.939 -6.813 12.551 1.00 88.75 211 HIS A N 1
ATOM 1639 C CA . HIS A 1 211 ? 21.269 -6.997 11.994 1.00 88.75 211 HIS A CA 1
ATOM 1640 C C . HIS A 1 211 ? 22.168 -5.776 12.301 1.00 88.75 211 HIS A C 1
ATOM 1642 O O . HIS A 1 211 ? 21.790 -4.645 11.977 1.00 88.75 211 HIS A O 1
ATOM 1648 N N . PRO A 1 212 ? 23.400 -5.955 12.828 1.00 89.81 212 PRO A N 1
ATOM 1649 C CA . PRO A 1 212 ? 24.248 -4.845 13.288 1.00 89.81 212 PRO A CA 1
ATOM 1650 C C . PRO A 1 212 ? 24.534 -3.772 12.228 1.00 89.81 212 PRO A C 1
ATOM 1652 O O . PRO A 1 212 ? 24.759 -2.605 12.542 1.00 89.81 212 PRO A O 1
ATOM 1655 N N . LEU A 1 213 ? 24.527 -4.160 10.949 1.00 87.81 213 LEU A N 1
ATOM 1656 C CA . LEU A 1 213 ? 24.761 -3.242 9.833 1.00 87.81 213 LEU A CA 1
ATOM 1657 C C . LEU A 1 213 ? 23.504 -2.521 9.335 1.00 87.81 213 LEU A C 1
ATOM 1659 O O . LEU A 1 213 ? 23.659 -1.595 8.543 1.00 87.81 213 LEU A O 1
ATOM 1663 N N . PHE A 1 214 ? 22.298 -2.902 9.769 1.00 85.19 214 PHE A N 1
ATOM 1664 C CA . PHE A 1 214 ? 21.031 -2.435 9.195 1.00 85.19 214 PHE A CA 1
ATOM 1665 C C . PHE A 1 214 ? 20.904 -0.909 9.203 1.00 85.19 214 PHE A C 1
ATOM 1667 O O . PHE A 1 214 ? 20.706 -0.283 8.160 1.00 85.19 214 PHE A O 1
ATOM 1674 N N . VAL A 1 215 ? 21.088 -0.291 10.372 1.00 83.56 215 VAL A N 1
ATOM 1675 C CA . VAL A 1 215 ? 21.015 1.169 10.508 1.00 83.56 215 VAL A CA 1
ATOM 1676 C C . VAL A 1 215 ? 22.121 1.839 9.700 1.00 83.56 215 VAL A C 1
ATOM 1678 O O . VAL A 1 215 ? 21.836 2.747 8.924 1.00 83.56 215 VAL A O 1
ATOM 1681 N N . SER A 1 216 ? 23.369 1.373 9.829 1.00 84.56 216 SER A N 1
ATOM 1682 C CA . SER A 1 216 ? 24.505 1.983 9.123 1.00 84.56 216 SER A CA 1
ATOM 1683 C C . SER A 1 216 ? 24.336 1.910 7.603 1.00 84.56 216 SER A C 1
ATOM 1685 O O . SER A 1 216 ? 24.713 2.833 6.886 1.00 84.56 216 SER A O 1
ATOM 1687 N N . TYR A 1 217 ? 23.739 0.822 7.115 1.00 85.06 217 TYR A N 1
ATOM 1688 C CA . TYR A 1 217 ? 23.438 0.604 5.712 1.00 85.06 217 TYR A CA 1
ATOM 1689 C C . TYR A 1 217 ? 22.406 1.611 5.223 1.00 85.06 217 TYR A C 1
ATOM 1691 O O . TYR A 1 217 ? 22.647 2.313 4.245 1.00 85.06 217 TYR A O 1
ATOM 1699 N N . LEU A 1 218 ? 21.285 1.734 5.940 1.00 80.50 218 LEU A N 1
ATOM 1700 C CA . LEU A 1 218 ? 20.240 2.692 5.603 1.00 80.50 218 LEU A CA 1
ATOM 1701 C C . LEU A 1 218 ? 20.776 4.128 5.663 1.00 80.50 218 LEU A C 1
ATOM 1703 O O . LEU A 1 218 ? 20.502 4.932 4.782 1.00 80.50 218 LEU A O 1
ATOM 1707 N N . GLU A 1 219 ? 21.589 4.459 6.658 1.00 80.50 219 GLU A N 1
ATOM 1708 C CA . GLU A 1 219 ? 22.196 5.781 6.793 1.00 80.50 219 GLU A CA 1
ATOM 1709 C C . GLU A 1 219 ? 23.190 6.141 5.688 1.00 80.50 219 GLU A C 1
ATOM 1711 O O . GLU A 1 219 ? 23.311 7.322 5.358 1.00 80.50 219 GLU A O 1
ATOM 1716 N N . LYS A 1 220 ? 23.959 5.163 5.198 1.00 82.31 220 LYS A N 1
ATOM 1717 C CA . LYS A 1 220 ? 25.022 5.387 4.209 1.00 82.31 220 LYS A CA 1
ATOM 1718 C C . LYS A 1 220 ? 24.521 5.270 2.781 1.00 82.31 220 LYS A C 1
ATOM 1720 O O . LYS A 1 220 ? 24.954 6.046 1.945 1.00 82.31 220 LYS A O 1
ATOM 1725 N N . LEU A 1 221 ? 23.663 4.292 2.498 1.00 83.31 221 LEU A N 1
ATOM 1726 C CA . LEU A 1 221 ? 23.284 3.971 1.124 1.00 83.31 221 LEU A CA 1
ATOM 1727 C C . LEU A 1 221 ? 21.953 4.584 0.704 1.00 83.31 221 LEU A C 1
ATOM 1729 O O . LEU A 1 221 ? 21.661 4.613 -0.486 1.00 83.31 221 LEU A O 1
ATOM 1733 N N . SER A 1 222 ? 21.137 5.062 1.647 1.00 79.81 222 SER A N 1
ATOM 1734 C CA . SER A 1 222 ? 19.862 5.712 1.340 1.00 79.81 222 SER A CA 1
ATOM 1735 C C . SER A 1 222 ? 19.941 7.228 1.527 1.00 79.81 222 SER A C 1
ATOM 1737 O O . SER A 1 222 ? 20.782 7.722 2.282 1.00 79.81 222 SER A O 1
ATOM 1739 N N . PRO A 1 223 ? 18.996 7.994 0.955 1.00 75.81 223 PRO A N 1
ATOM 1740 C CA . PRO A 1 223 ? 18.939 9.439 1.149 1.00 75.81 223 PRO A CA 1
ATOM 1741 C C . PRO A 1 223 ? 18.459 9.845 2.553 1.00 75.81 223 PRO A C 1
ATOM 1743 O O . PRO A 1 223 ? 18.123 11.005 2.768 1.00 75.81 223 PRO A O 1
ATOM 1746 N 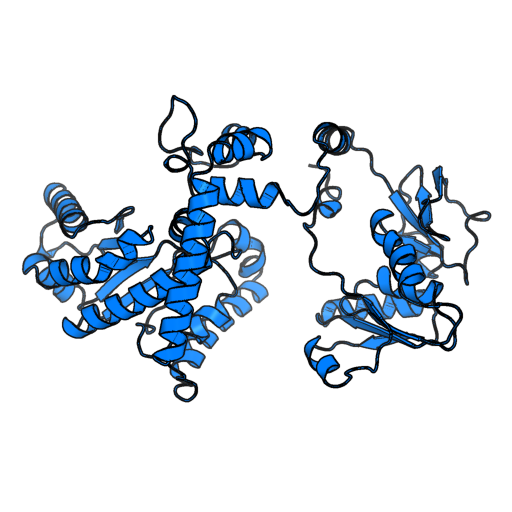N . LEU A 1 224 ? 18.408 8.936 3.533 1.00 76.94 224 LEU A N 1
ATOM 1747 C CA . LEU A 1 224 ? 17.887 9.208 4.873 1.00 76.94 224 LEU A CA 1
ATOM 1748 C C . LEU A 1 224 ? 18.556 10.412 5.559 1.00 76.94 224 LEU A C 1
ATOM 1750 O O . LEU A 1 224 ? 17.864 11.217 6.185 1.00 76.94 224 LEU A O 1
ATOM 1754 N N . LYS A 1 225 ? 19.879 10.578 5.414 1.00 77.94 225 LYS A N 1
ATOM 1755 C CA . LYS A 1 225 ? 20.596 11.756 5.937 1.00 77.94 225 LYS A CA 1
ATOM 1756 C C . LYS A 1 225 ? 20.176 13.041 5.224 1.00 77.94 225 LYS A C 1
ATOM 1758 O O . LYS A 1 225 ? 19.880 14.033 5.888 1.00 77.94 225 LYS A O 1
ATOM 1763 N N . LEU A 1 226 ? 20.068 13.002 3.899 1.00 74.62 226 LEU A N 1
ATOM 1764 C CA . LEU A 1 226 ? 19.650 14.140 3.076 1.00 74.62 226 LEU A CA 1
ATOM 1765 C C . LEU A 1 226 ? 18.198 14.549 3.372 1.00 74.62 226 LEU A C 1
ATOM 1767 O O . LEU A 1 226 ? 17.914 15.735 3.505 1.00 74.62 226 LEU A O 1
ATOM 1771 N N . LEU A 1 227 ? 17.292 13.586 3.594 1.00 67.94 227 LEU A N 1
ATOM 1772 C CA . LEU A 1 227 ? 15.898 13.849 3.983 1.00 67.94 227 LEU A CA 1
ATOM 1773 C C . LEU A 1 227 ? 15.788 14.645 5.290 1.00 67.94 227 LEU A C 1
ATOM 1775 O O . LEU A 1 227 ? 14.816 15.370 5.477 1.00 67.94 227 LEU A O 1
ATOM 1779 N N . SER A 1 228 ? 16.759 14.506 6.199 1.00 66.12 228 SER A N 1
ATOM 1780 C CA . SER A 1 228 ? 16.787 15.266 7.457 1.00 66.12 228 SER A CA 1
ATOM 1781 C C . SER A 1 228 ? 17.262 16.711 7.301 1.00 66.12 228 SER A C 1
ATOM 1783 O O . SER A 1 228 ? 16.962 17.536 8.159 1.00 66.12 228 SER A O 1
ATOM 1785 N N . GLN A 1 229 ? 17.974 17.007 6.214 1.00 67.62 229 GLN A N 1
ATOM 1786 C CA . GLN A 1 229 ? 18.526 18.327 5.900 1.00 67.62 229 GLN A CA 1
ATOM 1787 C C . GLN A 1 229 ? 17.653 19.089 4.895 1.00 67.62 229 GLN A C 1
ATOM 1789 O O . GLN A 1 229 ? 17.670 20.317 4.858 1.00 67.62 229 GLN A O 1
ATOM 1794 N N . ALA A 1 230 ? 16.882 18.369 4.080 1.00 64.31 230 ALA A N 1
ATOM 1795 C CA . ALA A 1 230 ? 16.005 18.948 3.080 1.00 64.31 230 ALA A CA 1
ATOM 1796 C C . ALA A 1 230 ? 14.761 19.592 3.715 1.00 64.31 230 ALA A C 1
ATOM 1798 O O . ALA A 1 230 ? 14.101 19.009 4.578 1.00 64.31 230 ALA A O 1
ATOM 1799 N N . ASN A 1 231 ? 14.374 20.770 3.220 1.00 63.75 231 ASN A N 1
ATOM 1800 C CA . ASN A 1 231 ? 13.211 21.519 3.704 1.00 63.75 231 ASN A CA 1
ATOM 1801 C C . ASN A 1 231 ? 11.884 21.007 3.100 1.00 63.75 231 ASN A C 1
ATOM 1803 O O . ASN A 1 231 ? 11.099 21.765 2.539 1.00 63.75 231 ASN A O 1
ATOM 1807 N N . ILE A 1 232 ? 11.668 19.689 3.148 1.00 58.16 232 ILE A N 1
ATOM 1808 C CA . ILE A 1 232 ? 10.528 19.001 2.510 1.00 58.16 232 ILE A CA 1
ATOM 1809 C C . ILE A 1 232 ? 9.452 18.626 3.545 1.00 58.16 232 ILE A C 1
ATOM 1811 O O . ILE A 1 232 ? 8.286 18.428 3.206 1.00 58.16 232 ILE A O 1
ATOM 1815 N N . SER A 1 233 ? 9.815 18.536 4.827 1.00 57.91 233 SER A N 1
ATOM 1816 C CA . SER A 1 233 ? 8.916 18.137 5.914 1.00 57.91 233 SER A CA 1
ATOM 1817 C C . SER A 1 233 ? 8.812 19.234 6.967 1.00 57.91 233 SER A C 1
ATOM 1819 O O . SER A 1 233 ? 9.820 19.693 7.492 1.00 57.91 233 SER A O 1
ATOM 1821 N N . SER A 1 234 ? 7.585 19.582 7.365 1.00 56.41 234 SER A N 1
ATOM 1822 C CA . SER A 1 234 ? 7.326 20.474 8.508 1.00 56.41 234 SER A CA 1
ATOM 1823 C C . SER A 1 234 ? 7.653 19.836 9.864 1.00 56.41 234 SER A C 1
ATOM 1825 O O . SER A 1 234 ? 7.637 20.508 10.892 1.00 56.41 234 SER A O 1
ATOM 1827 N N . ARG A 1 235 ? 7.915 18.522 9.886 1.00 62.00 235 ARG A N 1
ATOM 1828 C CA . ARG A 1 235 ? 8.241 17.748 11.088 1.00 62.00 235 ARG A CA 1
ATOM 1829 C C . ARG A 1 235 ? 9.677 17.220 11.019 1.00 62.00 235 ARG A C 1
ATOM 1831 O O . ARG A 1 235 ? 10.084 16.758 9.950 1.00 62.00 235 ARG A O 1
ATOM 1838 N N . PRO A 1 236 ? 10.405 17.175 12.148 1.00 57.19 236 PRO A N 1
ATOM 1839 C CA . PRO A 1 236 ? 11.736 16.582 12.195 1.00 57.19 236 PRO A CA 1
ATOM 1840 C C . PRO A 1 236 ? 11.684 15.082 11.877 1.00 57.19 236 PRO A C 1
ATOM 1842 O O . PRO A 1 236 ? 10.753 14.379 12.281 1.00 57.19 236 PRO A O 1
ATOM 1845 N N . VAL A 1 237 ? 12.707 14.589 11.174 1.00 59.22 237 VAL A N 1
ATOM 1846 C CA . VAL A 1 237 ? 12.834 13.182 10.738 1.00 59.22 237 VAL A CA 1
ATOM 1847 C C . VAL A 1 237 ? 12.925 12.200 11.917 1.00 59.22 237 VAL A C 1
ATOM 1849 O O . VAL A 1 237 ? 12.496 11.051 11.795 1.00 59.22 237 VAL A O 1
ATOM 1852 N N . LYS A 1 238 ? 13.410 12.665 13.076 1.00 66.44 238 LYS A N 1
ATOM 1853 C CA . LYS A 1 238 ? 13.546 11.890 14.319 1.00 66.44 238 LYS A CA 1
ATOM 1854 C C . LYS A 1 238 ? 12.706 12.479 15.455 1.00 66.44 238 LYS A C 1
ATOM 1856 O O . LYS A 1 238 ? 12.316 13.649 15.398 1.00 66.44 238 LYS A O 1
ATOM 1861 N N . ARG A 1 239 ? 12.404 11.661 16.470 1.00 60.03 239 ARG A N 1
ATOM 1862 C CA . ARG A 1 239 ? 11.712 12.105 17.698 1.00 60.03 239 ARG A CA 1
ATOM 1863 C C . ARG A 1 239 ? 12.666 12.774 18.704 1.00 60.03 239 ARG A C 1
ATOM 1865 O O . ARG A 1 239 ? 12.279 13.792 19.264 1.00 60.03 239 ARG A O 1
ATOM 1872 N N . ASN A 1 240 ? 13.904 12.283 18.840 1.00 57.00 240 ASN A N 1
ATOM 1873 C CA . ASN A 1 240 ? 14.933 12.815 19.747 1.00 57.00 240 ASN A CA 1
ATOM 1874 C C . ASN A 1 240 ? 16.190 13.277 18.982 1.00 57.00 240 ASN A C 1
ATOM 1876 O O . ASN A 1 240 ? 16.564 12.680 17.970 1.00 57.00 240 ASN A O 1
ATOM 1880 N N . GLY A 1 241 ? 16.832 14.356 19.445 1.00 46.31 241 GLY A N 1
ATOM 1881 C CA . GLY A 1 241 ? 18.079 14.886 18.881 1.00 46.31 241 GLY A CA 1
ATOM 1882 C C . GLY A 1 241 ? 19.295 14.526 19.741 1.00 46.31 241 GLY A C 1
ATOM 1883 O O . GLY A 1 241 ? 19.300 14.830 20.928 1.00 46.31 241 GLY A O 1
ATOM 1884 N N . GLY A 1 242 ? 20.322 13.921 19.131 1.00 51.41 242 GLY A N 1
ATOM 1885 C CA . GLY A 1 242 ? 21.608 13.584 19.764 1.00 51.41 242 GLY A CA 1
ATOM 1886 C C . GLY A 1 242 ? 21.862 12.073 19.887 1.00 51.41 242 GLY A C 1
ATOM 1887 O O . GLY A 1 242 ? 20.999 11.342 20.358 1.00 51.41 242 GLY A O 1
ATOM 1888 N N . GLY A 1 243 ? 23.050 11.616 19.467 1.00 59.94 243 GLY A N 1
ATOM 1889 C CA . GLY A 1 243 ? 23.490 10.208 19.522 1.00 59.94 243 GLY A CA 1
ATOM 1890 C C . GLY A 1 243 ? 23.498 9.471 18.172 1.00 59.94 243 GLY A C 1
ATOM 1891 O O . GLY A 1 243 ? 23.049 10.009 17.155 1.00 59.94 243 GLY A O 1
ATOM 1892 N N . GLU A 1 244 ? 24.029 8.240 18.165 1.00 61.56 244 GLU A N 1
ATOM 1893 C CA . GLU A 1 244 ? 23.910 7.317 17.023 1.00 61.56 244 GLU A CA 1
ATOM 1894 C C . GLU A 1 244 ? 22.432 7.069 16.695 1.00 61.56 244 GLU A C 1
ATOM 1896 O O . GLU A 1 244 ? 21.586 6.973 17.586 1.00 61.56 244 GLU A O 1
ATOM 1901 N N . MET A 1 245 ? 22.100 7.007 15.403 1.00 64.44 245 MET A N 1
ATOM 1902 C CA . MET A 1 245 ? 20.724 6.801 14.965 1.00 64.44 245 MET A CA 1
ATOM 1903 C C . MET A 1 245 ? 20.220 5.437 15.438 1.00 64.44 245 MET A C 1
ATOM 1905 O O . MET A 1 245 ? 20.816 4.416 15.127 1.00 64.44 245 MET A O 1
ATOM 1909 N N . LYS A 1 246 ? 19.087 5.411 16.139 1.00 72.50 246 LYS A N 1
ATOM 1910 C CA . LYS A 1 246 ? 18.346 4.174 16.393 1.00 72.50 246 LYS A CA 1
ATOM 1911 C C . LYS A 1 246 ? 17.161 4.083 15.450 1.00 72.50 246 LYS A C 1
ATOM 1913 O O . LYS A 1 246 ? 16.566 5.095 15.073 1.00 72.50 246 LYS A O 1
ATOM 1918 N N . LEU A 1 247 ? 16.805 2.862 15.073 1.00 70.69 247 LEU A N 1
ATOM 1919 C CA . LEU A 1 247 ? 15.673 2.620 14.187 1.00 70.69 247 LEU A CA 1
ATOM 1920 C C . LEU A 1 247 ? 14.336 3.055 14.811 1.00 70.69 247 LEU A C 1
ATOM 1922 O O . LEU A 1 247 ? 13.468 3.576 14.117 1.00 70.69 247 LEU A O 1
ATOM 1926 N N . GLU A 1 248 ? 14.191 2.887 16.123 1.00 70.62 248 GLU A N 1
ATOM 1927 C CA . GLU A 1 248 ? 13.000 3.267 16.893 1.00 70.62 248 GLU A CA 1
ATOM 1928 C C . GLU A 1 248 ? 12.716 4.778 16.826 1.00 70.62 248 GLU A C 1
ATOM 1930 O O . GLU A 1 248 ? 11.558 5.203 16.782 1.00 70.62 248 GLU A O 1
ATOM 1935 N N . ASP A 1 249 ? 13.773 5.592 16.727 1.00 73.25 249 ASP A N 1
ATOM 1936 C CA . ASP A 1 249 ? 13.680 7.050 16.639 1.00 73.25 249 ASP A CA 1
ATOM 1937 C C . ASP A 1 249 ? 13.231 7.540 15.252 1.00 73.25 249 ASP A C 1
ATOM 1939 O O . ASP A 1 249 ? 12.847 8.709 15.104 1.00 73.25 249 ASP A O 1
ATOM 1943 N N . LEU A 1 250 ? 13.265 6.670 14.231 1.00 72.00 250 LEU A N 1
ATOM 1944 C CA . LEU A 1 250 ? 12.840 6.991 12.872 1.00 72.00 250 LEU A CA 1
ATOM 1945 C C . LEU A 1 250 ? 11.315 6.956 12.740 1.00 72.00 250 LEU A C 1
ATOM 1947 O O . LEU A 1 250 ? 10.629 5.966 13.028 1.00 72.00 250 LEU A O 1
ATOM 1951 N N . ARG A 1 251 ? 10.761 8.051 12.213 1.00 70.81 251 ARG A N 1
ATOM 1952 C CA . ARG A 1 251 ? 9.345 8.114 11.831 1.00 70.81 251 ARG A CA 1
ATOM 1953 C C . ARG A 1 251 ? 9.076 7.192 10.636 1.00 70.81 251 ARG A C 1
ATOM 1955 O O . ARG A 1 251 ? 9.889 7.123 9.715 1.00 70.81 251 ARG A O 1
ATOM 1962 N N . ALA A 1 252 ? 7.898 6.560 10.597 1.00 69.56 252 ALA A N 1
ATOM 1963 C CA . ALA A 1 252 ? 7.528 5.630 9.524 1.00 69.56 252 ALA A CA 1
ATOM 1964 C C . ALA A 1 252 ? 7.608 6.247 8.121 1.00 69.56 252 ALA A C 1
ATOM 1966 O O . ALA A 1 252 ? 8.075 5.594 7.196 1.00 69.56 252 ALA A O 1
ATOM 1967 N N . ILE A 1 253 ? 7.229 7.521 7.959 1.00 70.69 253 ILE A N 1
ATOM 1968 C CA . ILE A 1 253 ? 7.351 8.218 6.668 1.00 70.69 253 ILE A CA 1
ATOM 1969 C C . ILE A 1 253 ? 8.811 8.252 6.212 1.00 70.69 253 ILE A C 1
ATOM 1971 O O . ILE A 1 253 ? 9.104 7.858 5.092 1.00 70.69 253 ILE A O 1
ATOM 1975 N N . SER A 1 254 ? 9.732 8.674 7.077 1.00 73.69 254 SER A N 1
ATOM 1976 C CA . SER A 1 254 ? 11.152 8.779 6.738 1.00 73.69 254 SER A CA 1
ATOM 1977 C C . SER A 1 254 ? 11.779 7.418 6.448 1.00 73.69 254 SER A C 1
ATOM 1979 O O . SER A 1 254 ? 12.516 7.290 5.475 1.00 73.69 254 SER A O 1
ATOM 1981 N N . PHE A 1 255 ? 11.435 6.400 7.242 1.00 75.81 255 PHE A N 1
ATOM 1982 C CA . PHE A 1 255 ? 11.861 5.020 7.011 1.00 75.81 255 PHE A CA 1
ATOM 1983 C C . PHE A 1 255 ? 11.400 4.514 5.638 1.00 75.81 255 PHE A C 1
ATOM 1985 O O . PHE A 1 255 ? 12.213 4.070 4.830 1.00 75.81 255 PHE A O 1
ATOM 1992 N N . VAL A 1 256 ? 10.106 4.642 5.332 1.00 71.75 256 VAL A N 1
ATOM 1993 C CA . VAL A 1 256 ? 9.554 4.160 4.061 1.00 71.75 256 VAL A CA 1
ATOM 1994 C C . VAL A 1 256 ? 10.104 4.944 2.874 1.00 71.75 256 VAL A C 1
ATOM 1996 O O . VAL A 1 256 ? 10.409 4.341 1.846 1.00 71.75 256 VAL A O 1
ATOM 1999 N N . THR A 1 257 ? 10.263 6.264 2.990 1.00 72.94 257 THR A N 1
ATOM 2000 C CA . THR A 1 257 ? 10.843 7.086 1.920 1.00 72.94 257 THR A CA 1
ATOM 2001 C C . THR A 1 257 ? 12.285 6.678 1.632 1.00 72.94 257 THR A C 1
ATOM 2003 O O . THR A 1 257 ? 12.626 6.497 0.466 1.00 72.94 257 THR A O 1
ATOM 2006 N N . ALA A 1 258 ? 13.106 6.457 2.664 1.00 76.19 258 ALA A N 1
ATOM 2007 C CA . ALA A 1 258 ? 14.489 6.012 2.505 1.00 76.19 258 ALA A CA 1
ATOM 2008 C C . ALA A 1 258 ? 14.578 4.702 1.701 1.00 76.19 258 ALA A C 1
ATOM 2010 O O . ALA A 1 258 ? 15.263 4.652 0.680 1.00 76.19 258 ALA A O 1
ATOM 2011 N N . TRP A 1 259 ? 13.802 3.682 2.080 1.00 75.56 259 TRP A N 1
ATOM 2012 C CA . TRP A 1 259 ? 13.744 2.407 1.353 1.00 75.56 259 TRP A CA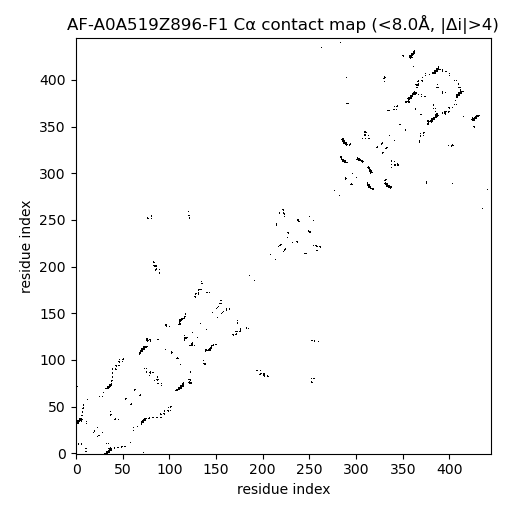 1
ATOM 2013 C C . TRP A 1 259 ? 13.134 2.520 -0.046 1.00 75.56 259 TRP A C 1
ATOM 2015 O O . TRP A 1 259 ? 13.605 1.887 -0.988 1.00 75.56 259 TRP A O 1
ATOM 2025 N N . SER A 1 260 ? 12.107 3.352 -0.215 1.00 70.38 260 SER A N 1
ATOM 2026 C CA . SER A 1 260 ? 11.472 3.555 -1.523 1.00 70.38 260 SER A CA 1
ATOM 2027 C C . SER A 1 260 ? 12.420 4.231 -2.516 1.00 70.38 260 SER A C 1
ATOM 2029 O O . SER A 1 260 ? 12.364 3.945 -3.710 1.00 70.38 260 SER A O 1
ATOM 2031 N N . MET A 1 261 ? 13.297 5.116 -2.033 1.00 71.12 261 MET A N 1
ATOM 2032 C CA . MET A 1 261 ? 14.300 5.797 -2.854 1.00 71.12 261 MET A CA 1
ATOM 2033 C C . MET A 1 261 ? 15.535 4.938 -3.121 1.00 71.12 261 MET A C 1
ATOM 2035 O O . MET A 1 261 ? 16.141 5.103 -4.176 1.00 71.12 261 MET A O 1
ATOM 2039 N N . LEU A 1 262 ? 15.865 3.996 -2.229 1.00 72.06 262 LEU A N 1
ATOM 2040 C CA . LEU A 1 262 ? 16.936 3.021 -2.454 1.00 72.06 262 LEU A CA 1
ATOM 2041 C C . LEU A 1 262 ? 16.727 2.206 -3.730 1.00 72.06 262 LEU A C 1
ATOM 2043 O O . LEU A 1 262 ? 17.706 1.820 -4.361 1.00 72.06 262 LEU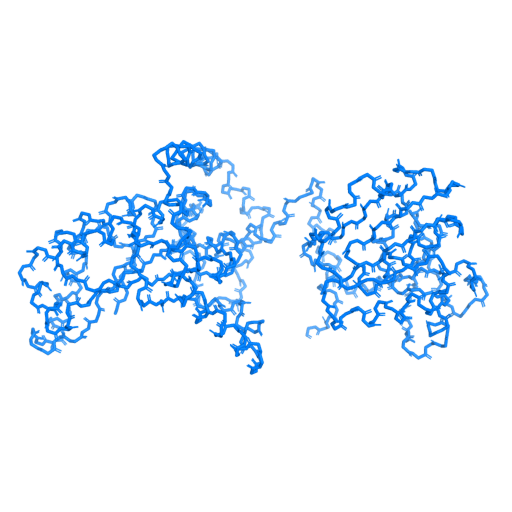 A O 1
ATOM 2047 N N . LYS A 1 263 ? 15.464 1.946 -4.110 1.00 62.22 263 LYS A N 1
ATOM 2048 C CA . LYS A 1 263 ? 15.096 1.240 -5.352 1.00 62.22 263 LYS A CA 1
ATOM 2049 C C . LYS A 1 263 ? 15.940 -0.022 -5.589 1.00 62.22 263 LYS A C 1
ATOM 2051 O O . LYS A 1 263 ? 16.278 -0.335 -6.731 1.00 62.22 263 LYS A O 1
ATOM 2056 N N . GLN A 1 264 ? 16.311 -0.725 -4.516 1.00 59.66 264 GLN A N 1
ATOM 2057 C CA . GLN A 1 264 ? 17.256 -1.834 -4.580 1.00 59.66 264 GLN A CA 1
ATOM 2058 C C . GLN A 1 264 ? 16.648 -3.021 -5.321 1.00 59.66 264 GLN A C 1
ATOM 2060 O O . GLN A 1 264 ? 15.923 -3.830 -4.759 1.00 59.66 264 GLN A O 1
ATOM 2065 N N . ASN A 1 265 ? 16.977 -3.064 -6.608 1.00 38.06 265 ASN A N 1
ATOM 2066 C CA . ASN A 1 265 ? 16.906 -4.206 -7.512 1.00 38.06 265 ASN A CA 1
ATOM 2067 C C . ASN A 1 265 ? 18.161 -4.267 -8.408 1.00 38.06 265 ASN A C 1
ATOM 2069 O O . ASN A 1 265 ? 18.136 -4.881 -9.469 1.00 38.06 265 ASN A O 1
ATOM 2073 N N . VAL A 1 266 ? 19.264 -3.618 -8.016 1.00 30.67 266 VAL A N 1
ATOM 2074 C CA . VAL A 1 266 ? 20.503 -3.608 -8.803 1.00 30.67 266 VAL A CA 1
ATOM 2075 C C . VAL A 1 266 ? 21.713 -3.758 -7.875 1.00 30.67 266 VAL A C 1
ATOM 2077 O O . VAL 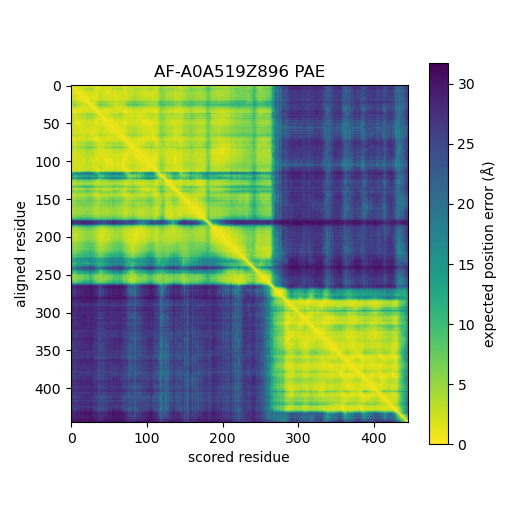A 1 266 ? 21.929 -2.885 -7.031 1.00 30.67 266 VAL A O 1
ATOM 2080 N N . PRO A 1 267 ? 22.536 -4.810 -8.020 1.00 32.00 267 PRO A N 1
ATOM 2081 C CA . PRO A 1 267 ? 23.936 -4.722 -7.631 1.00 32.00 267 PRO A CA 1
ATOM 2082 C C . PRO A 1 267 ? 24.623 -3.745 -8.599 1.00 32.00 267 PRO A C 1
ATOM 2084 O O . PRO A 1 267 ? 24.711 -4.028 -9.789 1.00 32.00 267 PRO A O 1
ATOM 2087 N N . GLY A 1 268 ? 25.048 -2.573 -8.112 1.00 41.03 268 GLY A N 1
ATOM 2088 C CA . GLY A 1 268 ? 25.776 -1.584 -8.929 1.00 41.03 268 GLY A CA 1
ATOM 2089 C C . GLY A 1 268 ? 25.276 -0.137 -8.869 1.00 41.03 268 GLY A C 1
ATOM 2090 O O . GLY A 1 268 ? 25.372 0.574 -9.863 1.00 41.03 268 GLY A O 1
ATOM 2091 N N . PHE A 1 269 ? 24.724 0.324 -7.743 1.00 47.72 269 PHE A N 1
ATOM 2092 C CA . PHE A 1 269 ? 24.455 1.755 -7.574 1.00 47.72 269 PHE A CA 1
ATOM 2093 C C . PHE A 1 269 ? 25.774 2.535 -7.422 1.00 47.72 269 PHE A C 1
ATOM 2095 O O . PHE A 1 269 ? 26.434 2.438 -6.389 1.00 47.72 269 PHE A O 1
ATOM 2102 N N . GLU A 1 270 ? 26.143 3.306 -8.447 1.00 49.41 270 GLU A N 1
ATOM 2103 C CA . GLU A 1 270 ? 27.245 4.274 -8.404 1.00 49.41 270 GLU A CA 1
ATOM 2104 C C . GLU A 1 270 ? 26.711 5.679 -8.105 1.00 49.41 270 GLU A C 1
ATOM 2106 O O . GLU A 1 270 ? 26.270 6.410 -8.995 1.00 49.41 270 GLU A O 1
ATOM 2111 N N . GLU A 1 271 ? 26.768 6.063 -6.830 1.00 50.31 271 GLU A N 1
ATOM 2112 C CA . GLU A 1 271 ? 26.371 7.391 -6.349 1.00 50.31 271 GLU A CA 1
ATOM 2113 C C . GLU A 1 271 ? 27.039 8.550 -7.122 1.00 50.31 271 GLU A C 1
ATOM 2115 O O . GLU A 1 271 ? 26.308 9.451 -7.541 1.00 50.31 271 GLU A O 1
ATOM 2120 N N . PRO A 1 272 ? 28.361 8.541 -7.414 1.00 63.34 272 PRO A N 1
ATOM 2121 C CA . PRO A 1 272 ? 28.995 9.649 -8.133 1.00 63.34 272 PRO A CA 1
ATOM 2122 C C . PRO A 1 272 ? 28.447 9.822 -9.552 1.00 63.34 272 PRO A C 1
ATOM 2124 O O . PRO A 1 272 ? 28.165 10.942 -9.971 1.00 63.34 272 PRO A O 1
ATOM 2127 N N . SER A 1 273 ? 28.232 8.716 -10.270 1.00 53.47 273 SER A N 1
ATOM 2128 C CA . SER A 1 273 ? 27.671 8.710 -11.625 1.00 53.47 273 SER A CA 1
ATOM 2129 C C . SER A 1 273 ? 26.228 9.229 -11.627 1.00 53.47 273 SER A C 1
ATOM 2131 O O . SER A 1 273 ? 25.842 10.003 -12.504 1.00 53.47 273 SER A O 1
ATOM 2133 N N . PHE A 1 274 ? 25.433 8.861 -10.615 1.00 54.31 274 PHE A N 1
ATOM 2134 C CA . PHE A 1 274 ? 24.061 9.346 -10.446 1.00 54.31 274 PHE A CA 1
ATOM 2135 C C . PHE A 1 274 ? 23.996 10.855 -10.162 1.00 54.31 274 PHE A C 1
ATOM 2137 O O . PHE A 1 274 ? 23.196 11.549 -10.796 1.00 54.31 274 PHE A O 1
ATOM 2144 N N . VAL A 1 275 ? 24.833 11.349 -9.239 1.00 67.94 275 VAL A N 1
ATOM 2145 C CA . VAL A 1 275 ? 24.922 12.773 -8.871 1.00 67.94 275 VAL A CA 1
ATOM 2146 C C . VAL A 1 275 ? 25.427 13.595 -10.053 1.00 67.94 275 VAL A C 1
ATOM 2148 O O . VAL A 1 275 ? 24.754 14.534 -10.462 1.00 67.94 275 VAL A O 1
ATOM 2151 N N . HIS A 1 276 ? 26.525 13.180 -10.691 1.00 69.56 276 HIS A N 1
ATOM 2152 C CA . HIS A 1 276 ? 27.076 13.853 -11.869 1.00 69.56 276 HIS A CA 1
ATOM 2153 C C . HIS A 1 276 ? 26.059 13.955 -13.015 1.00 69.56 276 HIS A C 1
ATOM 2155 O O . HIS A 1 276 ? 25.897 15.012 -13.619 1.00 69.56 276 HIS A O 1
ATOM 2161 N N . THR A 1 277 ? 25.314 12.881 -13.284 1.00 59.28 277 THR A N 1
ATOM 2162 C CA . THR A 1 277 ? 24.269 12.875 -14.321 1.00 59.28 277 THR A CA 1
ATOM 2163 C C . THR A 1 277 ? 23.112 13.831 -13.996 1.00 59.28 277 THR A C 1
ATOM 2165 O O . THR A 1 277 ? 22.499 14.370 -14.912 1.00 59.28 277 THR A O 1
ATOM 2168 N N . HIS A 1 278 ? 22.780 14.039 -12.717 1.00 58.91 278 HIS A N 1
ATOM 2169 C CA . HIS A 1 278 ? 21.719 14.976 -12.322 1.00 58.91 278 HIS A CA 1
ATOM 2170 C C . HIS A 1 278 ? 22.203 16.428 -12.266 1.00 58.91 278 HIS A C 1
ATOM 2172 O O . HIS A 1 278 ? 21.447 17.327 -12.619 1.00 58.91 278 HIS A O 1
ATOM 2178 N N . GLU A 1 279 ? 23.443 16.666 -11.841 1.00 69.62 279 GLU A N 1
ATOM 2179 C CA . GLU A 1 279 ? 24.010 18.012 -11.701 1.00 69.62 279 GLU A CA 1
ATOM 2180 C C . GLU A 1 279 ? 24.530 18.589 -13.023 1.00 69.62 279 GLU A C 1
ATOM 2182 O O . GLU A 1 279 ? 24.519 19.803 -13.203 1.00 69.62 279 GLU A O 1
ATOM 2187 N N . SER A 1 280 ? 24.964 17.741 -13.962 1.00 71.38 280 SER A N 1
ATOM 2188 C CA . SER A 1 280 ? 25.468 18.179 -15.274 1.00 71.38 280 SER A CA 1
ATOM 2189 C C . SER A 1 280 ? 24.400 18.830 -16.154 1.00 71.38 280 SER A C 1
ATOM 2191 O O . SER A 1 280 ? 24.743 19.596 -17.052 1.00 71.38 280 SER A O 1
ATOM 2193 N N . GLY A 1 281 ? 23.115 18.521 -15.931 1.00 63.78 281 GLY A N 1
ATOM 2194 C CA . GLY A 1 281 ? 22.015 18.967 -16.792 1.00 63.78 281 GLY A CA 1
ATOM 2195 C C . GLY A 1 281 ? 22.067 18.388 -18.213 1.00 63.78 281 GLY A C 1
ATOM 2196 O O . GLY A 1 281 ? 21.347 18.853 -19.096 1.00 63.78 281 GLY A O 1
ATOM 2197 N N . GLU A 1 282 ? 22.917 17.385 -18.455 1.00 67.31 282 GLU A N 1
ATOM 2198 C CA . GLU A 1 282 ? 23.165 16.843 -19.785 1.00 67.31 282 GLU A CA 1
ATOM 2199 C C . GLU A 1 282 ? 21.951 16.042 -20.285 1.00 67.31 282 GLU A C 1
ATOM 2201 O O . GLU A 1 282 ? 21.587 14.980 -19.765 1.00 67.31 282 GLU A O 1
ATOM 2206 N N . GLN A 1 283 ? 21.280 16.569 -21.312 1.00 66.88 283 GLN A N 1
ATOM 2207 C CA . GLN A 1 283 ? 20.124 15.919 -21.923 1.00 66.88 283 GLN A CA 1
ATOM 2208 C C . GLN A 1 283 ? 20.578 14.925 -22.991 1.00 66.88 283 GLN A C 1
ATOM 2210 O O . GLN A 1 283 ? 20.644 15.248 -24.176 1.00 66.88 283 GLN A O 1
ATOM 2215 N N . VAL A 1 284 ? 20.836 13.686 -22.575 1.00 80.25 284 VAL A N 1
ATOM 2216 C CA . VAL A 1 284 ? 21.089 12.586 -23.514 1.00 80.25 284 VAL A CA 1
ATOM 2217 C C . VAL A 1 284 ? 19.813 12.287 -24.296 1.00 80.25 284 VAL A C 1
ATOM 2219 O O . VAL A 1 284 ? 18.796 11.890 -23.723 1.00 80.25 284 VAL A O 1
ATOM 2222 N N . VAL A 1 285 ? 19.863 12.449 -25.618 1.00 88.25 285 VAL A N 1
ATOM 2223 C CA . VAL A 1 285 ? 18.734 12.175 -26.510 1.00 88.25 285 VAL A CA 1
ATOM 2224 C C . VAL A 1 285 ? 19.088 11.058 -27.468 1.00 88.25 285 VAL A C 1
ATOM 2226 O O . VAL A 1 285 ? 20.130 11.066 -28.114 1.00 88.25 285 VAL A O 1
ATOM 2229 N N . SER A 1 286 ? 18.185 10.089 -27.583 1.00 94.25 286 SER A N 1
ATOM 2230 C CA . SER A 1 286 ? 18.338 8.966 -28.498 1.00 94.25 286 SER A CA 1
ATOM 2231 C C . SER A 1 286 ? 17.079 8.737 -29.326 1.00 94.25 286 SER A C 1
ATOM 2233 O O . SER A 1 286 ? 15.945 9.009 -28.912 1.00 94.25 286 SER A O 1
ATOM 2235 N N . ILE A 1 287 ? 17.302 8.257 -30.545 1.00 95.38 287 ILE A N 1
ATOM 2236 C CA . ILE A 1 287 ? 16.257 7.866 -31.483 1.00 95.38 287 ILE A CA 1
ATOM 2237 C C . ILE A 1 287 ? 16.529 6.464 -32.004 1.00 95.38 287 ILE A C 1
ATOM 2239 O O . ILE A 1 287 ? 17.667 6.000 -32.069 1.00 95.38 287 ILE A O 1
ATOM 2243 N N . ARG A 1 288 ? 15.464 5.799 -32.435 1.00 96.31 288 ARG A N 1
ATOM 2244 C CA . ARG A 1 288 ? 15.547 4.556 -33.186 1.00 96.31 288 ARG A CA 1
ATOM 2245 C C . ARG A 1 288 ? 14.960 4.739 -34.568 1.00 96.31 288 ARG A C 1
ATOM 2247 O O . ARG A 1 288 ? 13.809 5.137 -34.704 1.00 96.31 288 ARG A O 1
ATOM 2254 N N . THR A 1 289 ? 15.733 4.408 -35.586 1.00 96.19 289 THR A N 1
ATOM 2255 C CA . THR A 1 289 ? 15.295 4.504 -36.981 1.00 96.19 289 THR A CA 1
ATOM 2256 C C . THR A 1 289 ? 14.416 3.326 -37.391 1.00 96.19 289 THR A C 1
ATOM 2258 O O . THR A 1 289 ? 14.519 2.228 -36.843 1.00 96.19 289 THR A O 1
ATOM 2261 N N . ASN A 1 290 ? 13.519 3.576 -38.343 1.00 95.94 290 ASN A N 1
ATOM 2262 C CA . ASN A 1 290 ? 12.738 2.553 -39.019 1.00 95.94 290 ASN A CA 1
ATOM 2263 C C . ASN A 1 290 ? 13.520 2.066 -40.247 1.00 95.94 290 ASN A C 1
ATOM 2265 O O . ASN A 1 290 ? 13.540 2.779 -41.257 1.00 95.94 290 ASN A O 1
ATOM 2269 N N . PRO A 1 291 ? 14.129 0.868 -40.207 1.00 92.25 291 PRO A N 1
ATOM 2270 C CA . PRO A 1 291 ? 14.990 0.400 -41.291 1.00 92.25 291 PRO A CA 1
ATOM 2271 C C . PRO A 1 291 ? 14.242 0.222 -42.621 1.00 92.25 291 PRO A C 1
ATOM 2273 O O . PRO A 1 291 ? 14.863 0.273 -43.676 1.00 92.25 291 PRO A O 1
ATOM 2276 N N . ALA A 1 292 ? 12.912 0.064 -42.596 1.00 91.88 292 ALA A N 1
ATOM 2277 C CA . ALA A 1 292 ? 12.100 -0.077 -43.804 1.00 91.88 292 ALA A CA 1
ATOM 2278 C C . ALA A 1 292 ? 11.785 1.261 -44.497 1.00 91.88 292 ALA A C 1
ATOM 2280 O O . ALA A 1 292 ? 11.376 1.270 -45.656 1.00 91.88 292 ALA A O 1
ATOM 2281 N N . LYS A 1 293 ? 11.931 2.393 -43.795 1.00 93.62 293 LYS A N 1
ATOM 2282 C CA . LYS A 1 293 ? 11.517 3.718 -44.293 1.00 93.62 293 LYS A CA 1
ATOM 2283 C C . LYS A 1 293 ? 12.637 4.741 -44.346 1.00 93.62 293 LYS A C 1
ATOM 2285 O O . LYS A 1 293 ? 12.455 5.796 -44.950 1.00 93.62 293 LYS A O 1
ATOM 2290 N N . PHE A 1 294 ? 13.743 4.500 -43.649 1.00 91.62 294 PHE A N 1
ATOM 2291 C CA . PHE A 1 294 ? 14.678 5.566 -43.345 1.00 91.62 294 PHE A CA 1
ATOM 2292 C C . PHE A 1 294 ? 16.103 5.076 -43.138 1.00 91.62 294 PHE A C 1
ATOM 2294 O O . PHE A 1 294 ? 16.355 4.135 -42.390 1.00 91.62 294 PHE A O 1
ATOM 2301 N N . ASN A 1 295 ? 17.039 5.787 -43.761 1.00 89.62 295 ASN A N 1
ATOM 2302 C CA . ASN A 1 295 ? 18.465 5.633 -43.536 1.00 89.62 295 ASN A CA 1
ATOM 2303 C C . ASN A 1 295 ? 19.002 6.915 -42.891 1.00 89.62 295 ASN A C 1
ATOM 2305 O O . ASN A 1 295 ? 18.950 7.986 -43.498 1.00 89.62 295 ASN A O 1
ATOM 2309 N N . ILE A 1 296 ? 19.537 6.797 -41.674 1.00 89.31 296 ILE A N 1
ATOM 2310 C CA . ILE A 1 296 ? 20.042 7.946 -40.915 1.00 89.31 296 ILE A CA 1
ATOM 2311 C C . ILE A 1 296 ? 21.255 8.614 -41.577 1.00 89.31 296 ILE A C 1
ATOM 2313 O O . ILE A 1 296 ? 21.481 9.799 -41.384 1.00 89.31 296 ILE A O 1
ATOM 2317 N N . ALA A 1 297 ? 22.012 7.894 -42.412 1.00 85.81 297 ALA A N 1
ATOM 2318 C CA . ALA A 1 297 ? 23.156 8.472 -43.122 1.00 85.81 297 ALA A CA 1
ATOM 2319 C C . ALA A 1 297 ? 22.749 9.578 -44.114 1.00 85.81 297 ALA A C 1
ATOM 2321 O O . ALA A 1 297 ? 23.588 10.359 -44.552 1.00 85.81 297 ALA A O 1
ATOM 2322 N N . SER A 1 298 ? 21.468 9.642 -44.483 1.00 82.19 298 SER A N 1
ATOM 2323 C CA . SER A 1 298 ? 20.911 10.638 -45.402 1.00 82.19 298 SER A CA 1
ATOM 2324 C C . SER A 1 298 ? 20.031 11.672 -44.690 1.00 82.19 298 SER A C 1
ATOM 2326 O O . SER A 1 298 ? 19.218 12.326 -45.341 1.00 82.19 298 SER A O 1
ATOM 2328 N N . SER A 1 299 ? 20.136 11.800 -43.361 1.00 85.31 299 SER A N 1
ATOM 2329 C CA . SER A 1 299 ? 19.267 12.670 -42.567 1.00 85.31 299 SER A CA 1
ATOM 2330 C C . SER A 1 299 ? 19.923 13.969 -42.108 1.00 85.31 299 SER A C 1
ATOM 2332 O O . SER A 1 299 ? 21.132 14.147 -42.165 1.00 85.31 299 SER A O 1
ATOM 2334 N N . HIS A 1 300 ? 19.089 14.877 -41.598 1.00 88.44 300 HIS A N 1
ATOM 2335 C CA . HIS A 1 300 ? 19.504 16.145 -40.996 1.00 88.44 300 HIS A CA 1
ATOM 2336 C C . HIS A 1 300 ? 19.918 16.011 -39.514 1.00 88.44 300 HIS A C 1
ATOM 2338 O O . HIS A 1 300 ? 20.074 17.018 -38.828 1.00 88.44 300 HIS A O 1
ATOM 2344 N N . PHE A 1 301 ? 20.039 14.783 -38.995 1.00 91.56 301 PHE A N 1
ATOM 2345 C CA . PHE A 1 301 ? 20.365 14.547 -37.586 1.00 91.56 301 PHE A CA 1
ATOM 2346 C C . PHE A 1 301 ? 21.876 14.611 -37.377 1.00 91.56 301 PHE A C 1
ATOM 2348 O O . PHE A 1 301 ? 22.619 13.941 -38.088 1.00 91.56 301 PHE A O 1
ATOM 2355 N N . ASP A 1 302 ? 22.316 15.361 -36.367 1.00 90.81 302 ASP A N 1
ATOM 2356 C CA . ASP A 1 302 ? 23.704 15.331 -35.904 1.00 90.81 302 ASP A CA 1
ATOM 2357 C C . ASP A 1 302 ? 23.884 14.154 -34.935 1.00 90.81 302 ASP A C 1
ATOM 2359 O O . ASP A 1 302 ? 23.592 14.244 -33.738 1.00 90.81 302 ASP A O 1
ATOM 2363 N N . VAL A 1 303 ? 24.260 13.008 -35.501 1.00 92.62 303 VAL A N 1
ATOM 2364 C CA . VAL A 1 303 ? 24.478 11.761 -34.764 1.00 92.62 303 VAL A CA 1
ATOM 2365 C C . VAL A 1 303 ? 25.797 11.851 -34.007 1.00 92.62 303 VAL A C 1
ATOM 2367 O O . VAL A 1 303 ? 26.842 12.128 -34.593 1.00 92.62 303 VAL A O 1
ATOM 2370 N N . GLU A 1 304 ? 25.744 11.589 -32.706 1.00 91.25 304 GLU A N 1
ATOM 2371 C CA . GLU A 1 304 ? 26.931 11.525 -31.857 1.00 91.25 304 GLU A CA 1
ATOM 2372 C C . GLU A 1 304 ? 27.587 10.151 -31.964 1.00 91.25 304 GLU A C 1
ATOM 2374 O O . GLU A 1 304 ? 28.715 10.013 -32.433 1.00 91.25 304 GLU A O 1
ATOM 2379 N N . GLU A 1 305 ? 26.833 9.117 -31.603 1.00 94.00 305 GLU A N 1
ATOM 2380 C CA . GLU A 1 305 ? 27.283 7.735 -31.645 1.00 94.00 305 GLU A CA 1
ATOM 2381 C C . GLU A 1 305 ? 26.109 6.763 -31.816 1.00 94.00 305 GLU A C 1
ATOM 2383 O O . GLU A 1 305 ? 24.928 7.102 -31.675 1.00 94.00 305 GLU A O 1
ATOM 2388 N N . LYS A 1 306 ? 26.434 5.515 -32.158 1.00 96.00 306 LYS A N 1
ATOM 2389 C CA . LYS A 1 306 ? 25.454 4.436 -32.277 1.00 96.00 306 LYS A CA 1
ATOM 2390 C C . LYS A 1 306 ? 25.223 3.788 -30.912 1.00 96.00 306 LYS A C 1
ATOM 2392 O O . LYS A 1 306 ? 26.176 3.476 -30.205 1.00 96.00 306 LYS A O 1
ATOM 2397 N N . VAL A 1 307 ? 23.968 3.488 -30.582 1.00 95.69 307 VAL A N 1
ATOM 2398 C CA . VAL A 1 307 ? 23.629 2.724 -29.373 1.00 95.69 307 VAL A CA 1
ATOM 2399 C C . VAL A 1 307 ? 24.157 1.294 -29.528 1.00 95.69 307 VAL A C 1
ATOM 2401 O O . VAL A 1 307 ? 23.678 0.543 -30.374 1.00 95.69 307 VAL A O 1
ATOM 2404 N N . GLN A 1 308 ? 25.131 0.900 -28.705 1.00 95.00 308 GLN A N 1
ATOM 2405 C CA . GLN A 1 308 ? 25.891 -0.347 -28.894 1.00 95.00 308 GLN A CA 1
ATOM 2406 C C . GLN A 1 308 ? 25.029 -1.621 -28.901 1.00 95.00 308 GLN A C 1
ATOM 2408 O O . GLN A 1 308 ? 25.325 -2.568 -29.625 1.00 95.00 308 GLN A O 1
ATOM 2413 N N . TRP A 1 309 ? 23.943 -1.644 -28.128 1.00 93.25 309 TRP A N 1
ATOM 2414 C CA . TRP A 1 309 ? 23.035 -2.791 -28.014 1.00 93.25 309 TRP A CA 1
ATOM 2415 C C . TRP A 1 309 ? 21.807 -2.708 -28.937 1.00 93.25 309 TRP A C 1
ATOM 2417 O O . TRP A 1 309 ? 20.891 -3.517 -28.795 1.00 93.25 309 TRP A O 1
ATOM 2427 N N . SER A 1 310 ? 21.761 -1.756 -29.874 1.00 95.44 310 SER A N 1
ATOM 2428 C CA . SER A 1 310 ? 20.644 -1.572 -30.808 1.00 95.44 310 SER A CA 1
ATOM 2429 C C . SER A 1 310 ? 21.147 -1.437 -32.242 1.00 95.44 310 SER A C 1
ATOM 2431 O O . SER A 1 310 ? 21.970 -0.582 -32.572 1.00 95.44 310 SER A O 1
ATOM 2433 N N . SER A 1 311 ? 20.621 -2.261 -33.142 1.00 94.06 311 SER A N 1
ATOM 2434 C CA . SER A 1 311 ? 20.990 -2.255 -34.560 1.00 94.06 311 SER A CA 1
ATOM 2435 C C . SER A 1 311 ? 20.620 -0.948 -35.270 1.00 94.06 311 SER A C 1
ATOM 2437 O O . SER A 1 311 ? 21.367 -0.510 -36.151 1.00 94.06 311 SER A O 1
ATOM 2439 N N . CYS A 1 312 ? 19.528 -0.305 -34.844 1.00 94.75 312 CYS A N 1
ATOM 2440 C CA . CYS A 1 312 ? 18.946 0.898 -35.454 1.00 94.75 312 CYS A CA 1
ATOM 2441 C C . CYS A 1 312 ? 18.872 2.105 -34.496 1.00 94.75 312 CYS A C 1
ATOM 2443 O O . CYS A 1 312 ? 18.158 3.068 -34.794 1.00 94.75 312 CYS A O 1
ATOM 2445 N N . GLY A 1 313 ? 19.542 2.042 -33.339 1.00 96.50 313 GLY A N 1
ATOM 2446 C CA . GLY A 1 313 ? 19.540 3.082 -32.306 1.00 96.50 313 GLY A CA 1
ATOM 2447 C C . GLY A 1 313 ? 20.728 4.036 -32.402 1.00 96.50 313 GLY A C 1
ATOM 2448 O O . GLY A 1 313 ? 21.856 3.598 -32.617 1.00 96.50 313 GLY A O 1
ATOM 2449 N N . TYR A 1 314 ? 20.481 5.328 -32.199 1.00 96.19 314 TYR A N 1
ATOM 2450 C CA . TYR A 1 314 ? 21.488 6.385 -32.309 1.00 96.19 314 TYR A CA 1
ATOM 2451 C C . TYR A 1 314 ? 21.298 7.439 -31.217 1.00 96.19 314 TYR A C 1
ATOM 2453 O O . TYR A 1 314 ? 20.162 7.826 -30.926 1.00 96.19 314 TYR A O 1
ATOM 2461 N N . TYR A 1 315 ? 22.403 7.907 -30.642 1.00 94.94 315 TYR A N 1
ATOM 2462 C CA . TYR A 1 315 ? 22.452 9.101 -29.805 1.00 94.94 315 TYR A CA 1
ATOM 2463 C C . TYR A 1 315 ? 22.631 10.343 -30.682 1.00 94.94 315 TYR A C 1
ATOM 2465 O O . TYR A 1 315 ? 23.304 10.303 -31.716 1.00 94.94 315 TYR A O 1
ATOM 2473 N N . LEU A 1 316 ? 21.993 11.439 -30.286 1.00 92.69 316 LEU A N 1
ATOM 2474 C CA . LEU A 1 316 ? 22.048 12.724 -30.976 1.00 92.69 316 LEU A CA 1
ATOM 2475 C C . LEU A 1 316 ? 22.797 13.727 -30.103 1.00 92.69 316 LEU A C 1
ATOM 2477 O O . LEU A 1 316 ? 22.483 13.829 -28.920 1.00 92.69 316 LEU A O 1
ATOM 2481 N N . LYS A 1 317 ? 23.681 14.536 -30.702 1.00 89.56 317 LYS A N 1
ATOM 2482 C CA . LYS A 1 317 ? 24.417 15.580 -29.959 1.00 89.56 317 LYS A CA 1
ATOM 2483 C C . LYS A 1 317 ? 23.507 16.648 -29.357 1.00 89.56 317 LYS A C 1
ATOM 2485 O O . LYS A 1 317 ? 23.869 17.331 -28.408 1.00 89.56 317 LYS A O 1
ATOM 2490 N N . GLN A 1 318 ? 22.340 16.849 -29.964 1.00 86.56 318 GLN A N 1
ATOM 2491 C CA . GLN A 1 318 ? 21.372 17.852 -29.546 1.00 86.56 318 GLN A CA 1
ATOM 2492 C C . GLN A 1 318 ? 19.950 17.365 -29.792 1.00 86.56 318 GLN A C 1
ATOM 2494 O O . GLN A 1 318 ? 19.692 16.609 -30.731 1.00 86.56 318 GLN A O 1
ATOM 2499 N N . ARG A 1 319 ? 19.011 17.838 -28.968 1.00 85.12 319 ARG A N 1
ATOM 2500 C CA . ARG A 1 319 ? 17.586 17.524 -29.091 1.00 85.12 319 ARG A CA 1
ATOM 2501 C C . ARG A 1 319 ? 16.932 18.385 -30.179 1.00 85.12 319 ARG A C 1
ATOM 2503 O O . ARG A 1 319 ? 16.744 19.581 -29.956 1.00 85.12 319 ARG A O 1
ATOM 2510 N N . PRO A 1 320 ? 16.520 17.822 -31.326 1.00 86.31 320 PRO A N 1
ATOM 2511 C CA . PRO A 1 320 ? 15.764 18.579 -32.311 1.00 86.31 320 PRO A CA 1
ATOM 2512 C C . PRO A 1 320 ? 14.292 18.705 -31.895 1.00 86.31 320 PRO A C 1
ATOM 2514 O O . PRO A 1 320 ? 13.782 17.978 -31.034 1.00 86.31 320 PRO A O 1
ATOM 2517 N N . SER A 1 321 ? 13.571 19.601 -32.567 1.00 88.50 321 SER A N 1
ATOM 2518 C CA . SER A 1 321 ? 12.115 19.687 -32.454 1.00 88.50 321 SER A CA 1
ATOM 2519 C C . SER A 1 321 ? 11.447 18.527 -33.206 1.00 88.50 321 SER A C 1
ATOM 2521 O O . SER A 1 321 ? 11.094 18.631 -34.381 1.00 88.50 321 SER A O 1
ATOM 2523 N N . PHE A 1 322 ? 11.263 17.401 -32.515 1.00 89.19 322 PHE A N 1
ATOM 2524 C CA . PHE A 1 322 ? 10.661 16.189 -33.083 1.00 89.19 322 PHE A CA 1
ATOM 2525 C C . PHE A 1 322 ? 9.227 16.397 -33.588 1.00 89.19 322 PHE A C 1
ATOM 2527 O O . PHE A 1 322 ? 8.832 15.848 -34.610 1.00 89.19 322 PHE A O 1
ATOM 2534 N N . THR A 1 323 ? 8.427 17.207 -32.890 1.00 87.88 323 THR A N 1
ATOM 2535 C CA . THR A 1 323 ? 7.010 17.424 -33.228 1.00 87.88 323 THR A CA 1
ATOM 2536 C C . THR A 1 323 ? 6.815 18.168 -34.543 1.00 87.88 323 THR A C 1
ATOM 2538 O O . THR A 1 323 ? 5.756 18.041 -35.155 1.00 87.88 323 THR A O 1
ATOM 2541 N N . THR A 1 324 ? 7.813 18.932 -34.983 1.00 90.19 324 THR A N 1
ATOM 2542 C CA . THR A 1 324 ? 7.776 19.683 -36.245 1.00 90.19 324 THR A CA 1
ATOM 2543 C C . THR A 1 324 ? 8.459 18.951 -37.394 1.00 90.19 324 THR A C 1
ATOM 2545 O O . THR A 1 324 ? 8.399 19.425 -38.522 1.00 90.19 324 THR A O 1
ATOM 2548 N N . ASP A 1 325 ? 9.112 17.819 -37.130 1.00 90.94 325 ASP A N 1
ATOM 2549 C CA . ASP A 1 325 ? 9.851 17.070 -38.139 1.00 90.94 325 ASP A CA 1
ATOM 2550 C C . ASP A 1 325 ? 8.909 16.167 -38.965 1.00 90.94 325 ASP A C 1
ATOM 2552 O O . ASP A 1 325 ? 8.275 15.258 -38.414 1.00 90.94 325 ASP A O 1
ATOM 2556 N N . PRO A 1 326 ? 8.813 16.353 -40.296 1.00 92.88 326 PRO A N 1
ATOM 2557 C CA . PRO A 1 326 ? 8.006 15.492 -41.158 1.00 92.88 326 PRO A CA 1
ATOM 2558 C C . PRO A 1 326 ? 8.399 14.009 -41.094 1.00 92.88 326 PRO A C 1
ATOM 2560 O O . PRO A 1 326 ? 7.531 13.142 -41.212 1.00 92.88 326 PRO A O 1
ATOM 2563 N N . LEU A 1 327 ? 9.682 13.699 -40.869 1.00 93.56 327 LEU A N 1
ATOM 2564 C CA . LEU A 1 327 ? 10.179 12.323 -40.789 1.00 93.56 327 LEU A CA 1
ATOM 2565 C C . LEU A 1 327 ? 9.617 11.590 -39.561 1.00 93.56 327 LEU A C 1
ATOM 2567 O O . LEU A 1 327 ? 9.320 10.394 -39.634 1.00 93.56 327 LEU A O 1
ATOM 2571 N N . PHE A 1 328 ? 9.386 12.305 -38.455 1.00 92.38 328 PHE A N 1
ATOM 2572 C CA . PHE A 1 328 ? 8.716 11.752 -37.277 1.00 92.38 328 PHE A CA 1
ATOM 2573 C C . PHE A 1 328 ? 7.282 11.325 -37.610 1.00 92.38 328 PHE A C 1
ATOM 2575 O O . PHE A 1 328 ? 6.859 10.207 -37.307 1.00 92.38 328 PHE A O 1
ATOM 2582 N N . HIS A 1 329 ? 6.534 12.191 -38.300 1.00 92.06 329 HIS A N 1
ATOM 2583 C CA . HIS A 1 329 ? 5.141 11.920 -38.670 1.00 92.06 329 HIS A CA 1
ATOM 2584 C C . HIS A 1 329 ? 4.999 10.835 -39.740 1.00 92.06 329 HIS A C 1
ATOM 2586 O O . HIS A 1 329 ? 3.994 10.123 -39.737 1.00 92.06 329 HIS A O 1
ATOM 2592 N N . ALA A 1 330 ? 6.012 10.662 -40.592 1.00 93.31 330 ALA A N 1
ATOM 2593 C CA . ALA A 1 330 ? 6.102 9.581 -41.575 1.00 93.31 330 ALA A CA 1
ATOM 2594 C C . ALA A 1 330 ? 6.481 8.211 -40.966 1.00 93.31 330 ALA A C 1
ATOM 2596 O O . ALA A 1 330 ? 6.440 7.188 -41.660 1.00 93.31 330 ALA A O 1
ATOM 2597 N N . GLY A 1 331 ? 6.839 8.172 -39.675 1.00 94.12 331 GLY A N 1
ATOM 2598 C CA . GLY A 1 331 ? 7.276 6.959 -38.983 1.00 94.12 331 GLY A CA 1
ATOM 2599 C C . GLY A 1 331 ? 8.670 6.485 -39.402 1.00 94.12 331 GLY A C 1
ATOM 2600 O O . GLY A 1 331 ? 8.940 5.285 -39.365 1.00 94.12 331 GLY A O 1
ATOM 2601 N N . CYS A 1 332 ? 9.540 7.409 -39.825 1.00 95.50 332 CYS A N 1
ATOM 2602 C CA . CYS A 1 332 ? 10.930 7.134 -40.196 1.00 95.50 332 CYS A CA 1
ATOM 2603 C C . CYS A 1 332 ? 11.826 6.861 -38.978 1.00 95.50 332 CYS A C 1
ATOM 2605 O O . CYS A 1 332 ? 12.852 6.197 -39.102 1.00 95.50 332 CYS A O 1
ATOM 2607 N N . TYR A 1 333 ? 11.450 7.352 -37.798 1.00 95.25 333 TYR A N 1
ATOM 2608 C CA . TYR A 1 333 ? 12.135 7.074 -36.540 1.00 95.25 333 TYR A CA 1
ATOM 2609 C C . TYR A 1 333 ? 11.184 7.233 -35.348 1.00 95.25 333 TYR A C 1
ATOM 2611 O O . TYR A 1 333 ? 10.087 7.777 -35.469 1.00 95.25 333 TYR A O 1
ATOM 2619 N N . TYR A 1 334 ? 11.606 6.729 -34.193 1.00 94.75 334 TYR A N 1
ATOM 2620 C CA . TYR A 1 334 ? 10.904 6.809 -32.921 1.00 94.75 334 TYR A CA 1
ATOM 2621 C C . TYR A 1 334 ? 11.836 7.422 -31.874 1.00 94.75 334 TYR A C 1
ATOM 2623 O O . TYR A 1 334 ? 12.990 7.011 -31.758 1.00 94.75 334 TYR A O 1
ATOM 2631 N N . VAL A 1 335 ? 11.345 8.386 -31.094 1.00 93.19 335 VAL A N 1
ATOM 2632 C CA . VAL A 1 335 ? 12.095 8.947 -29.959 1.00 93.19 335 VAL A CA 1
ATOM 2633 C C . VAL A 1 335 ? 12.023 7.959 -28.802 1.00 93.19 335 VAL A C 1
ATOM 2635 O O . VAL A 1 335 ? 10.945 7.718 -28.253 1.00 93.19 335 VAL A O 1
ATOM 2638 N N . GLN A 1 336 ? 13.147 7.334 -28.469 1.00 89.62 336 GLN A N 1
ATOM 2639 C CA . GLN A 1 336 ? 13.186 6.203 -27.552 1.00 89.62 336 GLN A CA 1
ATOM 2640 C C . GLN A 1 336 ? 14.481 6.241 -26.749 1.00 89.62 336 GLN A C 1
ATOM 2642 O O . GLN A 1 336 ? 15.545 6.355 -27.337 1.00 89.62 336 GLN A O 1
ATOM 2647 N N . GLU A 1 337 ? 14.381 6.090 -25.427 1.00 85.56 337 GLU A N 1
ATOM 2648 C CA . GLU A 1 337 ? 15.545 5.977 -24.544 1.00 85.56 337 GLU A CA 1
ATOM 2649 C C . GLU A 1 337 ? 16.413 4.783 -24.941 1.00 85.56 337 GLU A C 1
ATOM 2651 O O . GLU A 1 337 ? 15.900 3.664 -25.072 1.00 85.56 337 GLU A O 1
ATOM 2656 N N . ALA A 1 338 ? 17.720 5.001 -25.069 1.00 88.56 338 ALA A N 1
ATOM 2657 C CA . ALA A 1 338 ? 18.680 3.977 -25.457 1.00 88.56 338 ALA A CA 1
ATOM 2658 C C . ALA A 1 338 ? 18.580 2.728 -24.576 1.00 88.56 338 ALA A C 1
ATOM 2660 O O . ALA A 1 338 ? 18.523 1.620 -25.102 1.00 88.56 338 ALA A O 1
ATOM 2661 N N . SER A 1 339 ? 18.439 2.885 -23.256 1.00 84.12 339 SER A N 1
ATOM 2662 C CA . SER A 1 339 ? 18.270 1.763 -22.319 1.00 84.12 339 SER A CA 1
ATOM 2663 C C . SER A 1 339 ? 17.082 0.860 -22.675 1.00 84.12 339 SER A C 1
ATOM 2665 O O . SER A 1 339 ? 17.194 -0.362 -22.633 1.00 84.12 339 SER A O 1
ATOM 2667 N N . SER A 1 340 ? 15.962 1.431 -23.127 1.00 84.06 340 SER A N 1
ATOM 2668 C CA . SER A 1 340 ? 14.783 0.659 -23.543 1.00 84.06 340 SER A CA 1
ATOM 2669 C C . SER A 1 340 ? 14.975 -0.096 -24.865 1.00 84.06 340 SER A C 1
ATOM 2671 O O . SER A 1 340 ? 14.222 -1.023 -25.158 1.00 84.06 340 SER A O 1
ATOM 2673 N N . MET A 1 341 ? 15.984 0.269 -25.665 1.00 93.50 341 MET A N 1
ATOM 2674 C CA . MET A 1 341 ? 16.343 -0.455 -26.890 1.00 93.50 341 MET A CA 1
ATOM 2675 C C . MET A 1 341 ? 17.070 -1.775 -26.602 1.00 93.50 341 MET A C 1
ATOM 2677 O O . MET A 1 341 ? 17.231 -2.584 -27.509 1.00 93.50 341 MET A O 1
ATOM 2681 N N . PHE A 1 342 ? 17.468 -2.033 -25.349 1.00 92.25 342 PHE A N 1
ATOM 2682 C CA . PHE A 1 342 ? 18.046 -3.317 -24.933 1.00 92.25 342 PHE A CA 1
ATOM 2683 C C . PHE A 1 342 ? 17.090 -4.503 -25.153 1.00 92.25 342 PHE A C 1
ATOM 2685 O O . PHE A 1 342 ? 17.529 -5.650 -25.234 1.00 92.25 342 PHE A O 1
ATOM 2692 N N . LEU A 1 343 ? 15.792 -4.224 -25.338 1.00 93.12 343 LEU A N 1
ATOM 2693 C CA . LEU A 1 343 ? 14.797 -5.190 -25.803 1.00 93.12 343 LEU A CA 1
ATOM 2694 C C . LEU A 1 343 ? 15.270 -5.994 -27.028 1.00 93.12 343 LEU A C 1
ATOM 2696 O O . LEU A 1 343 ? 14.950 -7.176 -27.119 1.00 93.12 343 LEU A O 1
ATOM 2700 N N . GLU A 1 344 ? 16.057 -5.394 -27.931 1.00 95.62 344 GLU A N 1
ATOM 2701 C CA . GLU A 1 344 ? 16.646 -6.100 -29.076 1.00 95.62 344 GLU A CA 1
ATOM 2702 C C . GLU A 1 344 ? 17.449 -7.329 -28.644 1.00 95.62 344 GLU A C 1
ATOM 2704 O O . GLU A 1 344 ? 17.281 -8.419 -29.191 1.00 95.62 344 GLU A O 1
ATOM 2709 N N . GLN A 1 345 ? 18.323 -7.150 -27.652 1.00 94.81 345 GLN A N 1
ATOM 2710 C CA . GLN A 1 345 ? 19.221 -8.199 -27.179 1.00 94.81 345 GLN A CA 1
ATOM 2711 C C . GLN A 1 345 ? 18.445 -9.278 -26.435 1.00 94.81 345 GLN A C 1
ATOM 2713 O O . GLN A 1 345 ? 18.688 -10.462 -26.652 1.00 94.81 345 GLN A O 1
ATOM 2718 N N . ALA A 1 346 ? 17.467 -8.871 -25.621 1.00 91.94 346 ALA A N 1
ATOM 2719 C CA . ALA A 1 346 ? 16.583 -9.805 -24.937 1.00 91.94 346 ALA A CA 1
ATOM 2720 C C . ALA A 1 346 ? 15.826 -10.697 -25.936 1.00 91.94 346 ALA A C 1
ATOM 2722 O O . ALA A 1 346 ? 15.796 -11.914 -25.767 1.00 91.94 346 ALA A O 1
ATOM 2723 N N . LEU A 1 347 ? 15.275 -10.123 -27.011 1.00 94.69 347 LEU A N 1
ATOM 2724 C CA . LEU A 1 347 ? 14.577 -10.888 -28.046 1.00 94.69 347 LEU A CA 1
ATOM 2725 C C . LEU A 1 347 ? 15.503 -11.832 -28.813 1.00 94.69 347 LEU A C 1
ATOM 2727 O O . LEU A 1 347 ? 15.185 -13.011 -28.937 1.00 94.69 347 LEU A O 1
ATOM 2731 N N . LYS A 1 348 ? 16.655 -11.334 -29.281 1.00 94.25 348 LYS A N 1
ATOM 2732 C CA . LYS A 1 348 ? 17.647 -12.132 -30.022 1.00 94.25 348 LYS A CA 1
ATOM 2733 C C . LYS A 1 348 ? 18.158 -13.338 -29.234 1.00 94.25 348 LYS A C 1
ATOM 2735 O O . LYS A 1 348 ? 18.517 -14.341 -29.836 1.00 94.25 348 LYS A O 1
ATOM 2740 N N . GLN A 1 349 ? 18.220 -13.230 -27.908 1.00 93.56 349 GLN A N 1
ATOM 2741 C CA . GLN A 1 349 ? 18.648 -14.323 -27.032 1.00 93.56 349 GLN A CA 1
ATOM 2742 C C . GLN A 1 349 ? 17.508 -15.275 -26.654 1.00 93.56 349 GLN A C 1
ATOM 2744 O O . GLN A 1 349 ? 17.776 -16.397 -26.236 1.00 93.56 349 GLN A O 1
ATOM 2749 N N . SER A 1 350 ? 16.253 -14.835 -26.779 1.00 92.44 350 SER A N 1
ATOM 2750 C CA . SER A 1 350 ? 15.089 -15.619 -26.354 1.00 92.44 350 SER A CA 1
ATOM 2751 C C . SER A 1 350 ? 14.497 -16.465 -27.478 1.00 92.44 350 SER A C 1
ATOM 2753 O O . SER A 1 350 ? 13.970 -17.538 -27.203 1.00 92.44 350 SER A O 1
ATOM 2755 N N . VAL A 1 351 ? 14.553 -15.993 -28.728 1.00 94.25 351 VAL A N 1
ATOM 2756 C CA . VAL A 1 351 ? 13.922 -16.655 -29.881 1.00 94.25 351 VAL A CA 1
ATOM 2757 C C . VAL A 1 351 ? 14.693 -16.451 -31.180 1.00 94.25 351 VAL A C 1
ATOM 2759 O O . VAL A 1 351 ? 15.394 -15.455 -31.361 1.00 94.25 351 VAL A O 1
ATOM 2762 N N . ASP A 1 352 ? 14.504 -17.379 -32.120 1.00 93.56 352 ASP A N 1
ATOM 2763 C CA . ASP A 1 352 ? 15.009 -17.246 -33.484 1.00 93.56 352 ASP A CA 1
ATOM 2764 C C . ASP A 1 352 ? 14.119 -16.306 -34.313 1.00 93.56 352 ASP A C 1
ATOM 2766 O O . ASP A 1 352 ? 13.094 -16.700 -34.876 1.00 93.56 352 ASP A O 1
ATOM 2770 N N . LEU A 1 353 ? 14.554 -15.050 -34.409 1.00 93.38 353 LEU A N 1
ATOM 2771 C CA . LEU A 1 353 ? 13.874 -13.987 -35.154 1.00 93.38 353 LEU A CA 1
ATOM 2772 C C . LEU A 1 353 ? 13.863 -14.197 -36.680 1.00 93.38 353 LEU A C 1
ATOM 2774 O O . LEU A 1 353 ? 13.173 -13.458 -37.383 1.00 93.38 353 LEU A O 1
ATOM 2778 N N . THR A 1 354 ? 14.612 -15.175 -37.208 1.00 89.50 354 THR A N 1
ATOM 2779 C CA . THR A 1 354 ? 14.594 -15.509 -38.643 1.00 89.50 354 THR A CA 1
ATOM 2780 C C . THR A 1 354 ? 13.385 -16.356 -39.035 1.00 89.50 354 THR A C 1
ATOM 2782 O O . THR A 1 354 ? 13.026 -16.407 -40.212 1.00 89.50 354 THR A O 1
ATOM 2785 N N . THR A 1 355 ? 12.717 -16.973 -38.057 1.00 94.38 355 THR A N 1
ATOM 2786 C CA . THR A 1 355 ? 11.514 -17.783 -38.272 1.00 94.38 355 THR A CA 1
ATOM 2787 C C . THR A 1 355 ? 10.228 -16.993 -37.989 1.00 94.38 355 THR A C 1
ATOM 2789 O O . THR A 1 355 ? 10.264 -15.966 -37.306 1.00 94.38 355 THR A O 1
ATOM 2792 N N . PRO A 1 356 ? 9.070 -17.400 -38.543 1.00 97.00 356 PRO A N 1
ATOM 2793 C CA . PRO A 1 356 ? 7.784 -16.815 -38.170 1.00 97.00 356 PRO A CA 1
ATOM 2794 C C . PRO A 1 356 ? 7.446 -17.119 -36.705 1.00 97.00 356 PRO A C 1
ATOM 2796 O O . PRO A 1 356 ? 7.323 -18.283 -36.330 1.00 97.00 356 PRO A O 1
ATOM 2799 N N . ILE A 1 357 ? 7.251 -16.075 -35.897 1.00 97.75 357 ILE A N 1
ATOM 2800 C CA . ILE A 1 357 ? 6.916 -16.182 -34.468 1.00 97.75 357 ILE A CA 1
ATOM 2801 C C . ILE A 1 357 ? 5.679 -15.354 -34.110 1.00 97.75 357 ILE A C 1
ATOM 2803 O O . ILE A 1 357 ? 5.295 -14.428 -34.822 1.00 97.75 357 ILE A O 1
ATOM 2807 N N . LYS A 1 358 ? 5.045 -15.657 -32.980 1.00 98.25 358 LYS A N 1
ATOM 2808 C CA . LYS A 1 358 ? 3.913 -14.916 -32.415 1.00 98.25 358 LYS A CA 1
ATOM 2809 C C . LYS A 1 358 ? 4.351 -14.220 -31.137 1.00 98.25 358 LYS A C 1
ATOM 2811 O O . LYS A 1 358 ? 4.669 -14.863 -30.138 1.00 98.25 358 LYS A O 1
ATOM 2816 N N . VAL A 1 359 ? 4.317 -12.895 -31.151 1.00 98.00 359 VAL A N 1
ATOM 2817 C CA . VAL A 1 359 ? 4.757 -12.056 -30.037 1.00 98.00 359 VAL A CA 1
ATOM 2818 C C . VAL A 1 359 ? 3.577 -11.288 -29.456 1.00 98.00 359 VAL A C 1
ATOM 2820 O O . VAL A 1 359 ? 2.779 -10.711 -30.194 1.00 98.00 359 VAL A O 1
ATOM 2823 N N . LEU A 1 360 ? 3.490 -11.240 -28.128 1.00 97.75 360 LEU A N 1
ATOM 2824 C CA . LEU A 1 360 ? 2.572 -10.373 -27.394 1.00 97.75 360 LEU A CA 1
ATOM 2825 C C . LEU A 1 360 ? 3.354 -9.288 -26.651 1.00 97.75 360 LEU A C 1
ATOM 2827 O O . LEU A 1 360 ? 4.086 -9.588 -25.716 1.00 97.75 360 LEU A O 1
ATOM 2831 N N . ASP A 1 361 ? 3.164 -8.023 -27.020 1.00 96.94 361 ASP A N 1
ATOM 2832 C CA . ASP A 1 361 ? 3.556 -6.878 -26.189 1.00 96.94 361 ASP A CA 1
ATOM 2833 C C . ASP A 1 361 ? 2.368 -6.515 -25.294 1.00 96.94 361 ASP A C 1
ATOM 2835 O O . ASP A 1 361 ? 1.381 -5.930 -25.746 1.00 96.94 361 ASP A O 1
ATOM 2839 N N . LEU A 1 362 ? 2.428 -6.921 -24.025 1.00 93.88 362 LEU A N 1
ATOM 2840 C CA . LEU A 1 362 ? 1.294 -6.841 -23.101 1.00 93.88 362 LEU A CA 1
ATOM 2841 C C . LEU A 1 362 ? 1.013 -5.405 -22.615 1.00 93.88 362 LEU A C 1
ATOM 2843 O O . LEU A 1 362 ? -0.122 -5.097 -22.240 1.00 93.88 362 LEU A O 1
ATOM 2847 N N . CYS A 1 363 ? 2.042 -4.548 -22.636 1.00 90.06 363 CYS A N 1
ATOM 2848 C CA . CYS A 1 363 ? 2.052 -3.166 -22.143 1.00 90.06 363 CYS A CA 1
ATOM 2849 C C . CYS A 1 363 ? 2.597 -2.224 -23.232 1.00 90.06 363 CYS A C 1
ATOM 2851 O O . CYS A 1 363 ? 3.628 -1.553 -23.067 1.00 90.06 363 CYS A O 1
ATOM 2853 N N . ALA A 1 364 ? 1.911 -2.207 -24.371 1.00 93.00 364 ALA A N 1
ATOM 2854 C CA . ALA A 1 364 ? 2.461 -1.707 -25.619 1.00 93.00 364 ALA A CA 1
ATOM 2855 C C . ALA A 1 364 ? 2.464 -0.181 -25.753 1.00 93.00 364 ALA A C 1
ATOM 2857 O O . ALA A 1 364 ? 3.339 0.363 -26.434 1.00 93.00 364 ALA A O 1
ATOM 2858 N N . ALA A 1 365 ? 1.521 0.551 -25.145 1.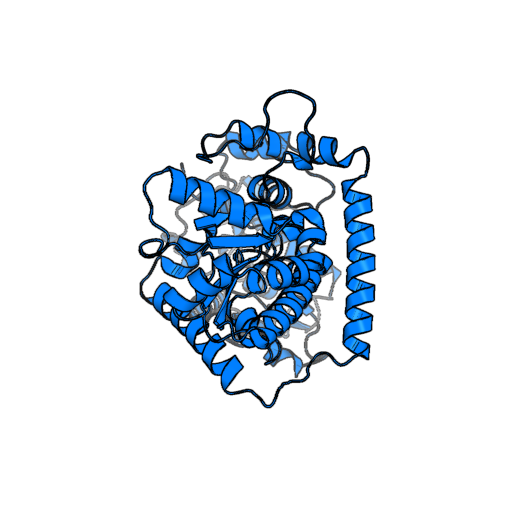00 88.19 365 ALA A N 1
ATOM 2859 C CA . ALA A 1 365 ? 1.446 1.992 -25.382 1.00 88.19 365 ALA A CA 1
ATOM 2860 C C . ALA A 1 365 ? 2.632 2.748 -24.744 1.00 88.19 365 ALA A C 1
ATOM 2862 O O . ALA A 1 365 ? 3.071 2.416 -23.642 1.00 88.19 365 ALA A O 1
ATOM 2863 N N . PRO A 1 366 ? 3.133 3.820 -25.390 1.00 91.31 366 PRO A N 1
ATOM 2864 C CA . PRO A 1 366 ? 2.616 4.430 -26.623 1.00 91.31 366 PRO A CA 1
ATOM 2865 C C . PRO A 1 366 ? 3.070 3.762 -27.938 1.00 91.31 366 PRO A C 1
ATOM 2867 O O . PRO A 1 366 ? 2.683 4.241 -28.998 1.00 91.31 366 PRO A O 1
ATOM 2870 N N . GLY A 1 367 ? 3.854 2.681 -27.903 1.00 92.56 367 GLY A N 1
ATOM 2871 C CA . GLY A 1 367 ? 4.234 1.897 -29.089 1.00 92.56 367 GLY A CA 1
ATOM 2872 C C . GLY A 1 367 ? 5.737 1.743 -29.330 1.00 92.56 367 GLY A C 1
ATOM 2873 O O . GLY A 1 367 ? 6.123 1.051 -30.267 1.00 92.56 367 GLY A O 1
ATOM 2874 N N . GLY A 1 368 ? 6.604 2.336 -28.502 1.00 92.50 368 GLY A N 1
ATOM 2875 C CA . GLY A 1 368 ? 8.061 2.273 -28.702 1.00 92.50 368 GLY A CA 1
ATOM 2876 C C . GLY A 1 368 ? 8.621 0.843 -28.720 1.00 92.50 368 GLY A C 1
ATOM 2877 O O . GLY A 1 368 ? 9.399 0.504 -29.604 1.00 92.50 368 GLY A O 1
ATOM 2878 N N . LYS A 1 369 ? 8.157 -0.025 -27.808 1.00 93.75 369 LYS A N 1
ATOM 2879 C CA . LYS A 1 369 ? 8.539 -1.448 -27.766 1.00 93.75 369 LYS A CA 1
ATOM 2880 C C . LYS A 1 369 ? 7.936 -2.222 -28.933 1.00 93.75 369 LYS A C 1
ATOM 2882 O O . LYS A 1 369 ? 8.667 -2.840 -29.688 1.00 93.75 369 LYS A O 1
ATOM 2887 N N . SER A 1 370 ? 6.628 -2.112 -29.150 1.00 96.56 370 SER A N 1
ATOM 2888 C CA . SER A 1 370 ? 5.951 -2.779 -30.267 1.00 96.56 370 SER A CA 1
ATOM 2889 C C . SER A 1 370 ? 6.555 -2.440 -31.635 1.00 96.56 370 SER A C 1
ATOM 2891 O O . SER A 1 370 ? 6.803 -3.332 -32.436 1.00 96.56 370 SER A O 1
ATOM 2893 N N . THR A 1 371 ? 6.865 -1.170 -31.901 1.00 96.50 371 THR A N 1
ATOM 2894 C CA . THR A 1 371 ? 7.545 -0.774 -33.148 1.00 96.50 371 THR A CA 1
ATOM 2895 C C . THR A 1 371 ? 8.987 -1.286 -33.215 1.00 96.50 371 THR A C 1
ATOM 2897 O O . THR A 1 371 ? 9.531 -1.436 -34.305 1.00 96.50 371 THR A O 1
ATOM 2900 N N . HIS A 1 372 ? 9.626 -1.542 -32.071 1.00 96.25 372 HIS A N 1
ATOM 2901 C CA . HIS A 1 372 ? 10.953 -2.149 -31.986 1.00 96.25 372 HIS A CA 1
ATOM 2902 C C . HIS A 1 372 ? 10.905 -3.626 -32.347 1.00 96.25 372 HIS A C 1
ATOM 2904 O O . HIS A 1 372 ? 11.604 -4.050 -33.259 1.00 96.25 372 HIS A O 1
ATOM 2910 N N . ILE A 1 373 ? 9.999 -4.365 -31.711 1.00 96.25 373 ILE A N 1
ATOM 2911 C CA . ILE A 1 373 ? 9.718 -5.770 -32.007 1.00 96.25 373 ILE A CA 1
ATOM 2912 C C . ILE A 1 373 ? 9.367 -5.928 -33.491 1.00 96.25 373 ILE A C 1
ATOM 2914 O O . ILE A 1 373 ? 9.956 -6.760 -34.170 1.00 96.25 373 ILE A O 1
ATOM 2918 N N . GLN A 1 374 ? 8.476 -5.083 -34.021 1.00 95.81 374 GLN A N 1
ATOM 2919 C CA . GLN A 1 374 ? 8.064 -5.127 -35.427 1.00 95.81 374 GLN A CA 1
ATOM 2920 C C . GLN A 1 374 ? 9.243 -4.983 -36.399 1.00 95.81 374 GLN A C 1
ATOM 2922 O O . GLN A 1 374 ? 9.241 -5.628 -37.441 1.00 95.81 374 GLN A O 1
ATOM 2927 N N . SER A 1 375 ? 10.244 -4.160 -36.073 1.00 94.81 375 SER A N 1
ATOM 2928 C CA . SER A 1 375 ? 11.433 -3.985 -36.918 1.00 94.81 375 SER A CA 1
ATOM 2929 C C . SER A 1 375 ? 12.415 -5.159 -36.854 1.00 94.81 375 SER A C 1
ATOM 2931 O O . SER A 1 375 ? 13.349 -5.189 -37.650 1.00 94.81 375 SER A O 1
ATOM 2933 N N . LEU A 1 376 ? 12.240 -6.080 -35.904 1.00 94.81 376 LEU A N 1
ATOM 2934 C CA . LEU A 1 376 ? 13.137 -7.212 -35.667 1.00 94.81 376 LEU A CA 1
ATOM 2935 C C . LEU A 1 376 ? 12.565 -8.549 -36.145 1.00 94.81 376 LEU A C 1
ATOM 2937 O O . LEU A 1 376 ? 13.333 -9.416 -36.549 1.00 94.81 376 LEU A O 1
ATOM 2941 N N . ILE A 1 377 ? 11.245 -8.730 -36.064 1.00 95.31 377 ILE A N 1
ATOM 2942 C CA . ILE A 1 377 ? 10.572 -9.980 -36.439 1.00 95.31 377 ILE A CA 1
ATOM 2943 C C . ILE A 1 377 ? 10.352 -10.080 -37.955 1.00 95.31 377 ILE A C 1
ATOM 2945 O O . ILE A 1 377 ? 10.230 -9.071 -38.650 1.00 95.31 377 ILE A O 1
ATOM 2949 N N . SER A 1 378 ? 10.253 -11.308 -38.468 1.00 93.31 378 SER A N 1
ATOM 2950 C CA . SER A 1 378 ? 9.949 -11.567 -39.881 1.00 93.31 378 SER A CA 1
ATOM 2951 C C . SER A 1 378 ? 8.552 -11.061 -40.282 1.00 93.31 378 SER A C 1
ATOM 2953 O O . SER A 1 378 ? 7.648 -10.958 -39.452 1.00 93.31 378 SER A O 1
ATOM 2955 N N . ALA A 1 379 ? 8.343 -10.766 -41.570 1.00 91.81 379 ALA A N 1
ATOM 2956 C CA . ALA A 1 379 ? 7.051 -10.282 -42.077 1.00 91.81 379 ALA A CA 1
ATOM 2957 C C . ALA A 1 379 ? 5.903 -11.296 -41.896 1.00 91.81 379 ALA A C 1
ATOM 2959 O O . ALA A 1 379 ? 4.748 -10.892 -41.776 1.00 91.81 379 ALA A O 1
ATOM 2960 N N . ASP A 1 380 ? 6.237 -12.588 -41.826 1.00 95.50 380 ASP A N 1
ATOM 2961 C CA . ASP A 1 380 ? 5.299 -13.693 -41.590 1.00 95.50 380 ASP A CA 1
ATOM 2962 C C . ASP A 1 380 ? 4.996 -13.924 -40.096 1.00 95.50 380 ASP A C 1
ATOM 2964 O O . ASP A 1 380 ? 4.124 -14.721 -39.748 1.00 95.50 380 ASP A O 1
ATOM 2968 N N . SER A 1 381 ? 5.707 -13.237 -39.194 1.00 97.56 381 SER A N 1
ATOM 2969 C CA . SER A 1 381 ? 5.428 -13.258 -37.753 1.00 97.56 381 SER A CA 1
ATOM 2970 C C . SER A 1 381 ? 4.132 -12.517 -37.427 1.00 97.56 381 SER A C 1
ATOM 2972 O O . SER A 1 381 ? 3.694 -11.676 -38.199 1.00 97.56 381 SER A O 1
ATOM 2974 N N . LEU A 1 382 ? 3.550 -12.749 -36.252 1.00 98.00 382 LEU A N 1
ATOM 2975 C CA . LEU A 1 382 ? 2.419 -11.986 -35.719 1.00 98.00 382 LEU A CA 1
ATOM 2976 C C . LEU A 1 382 ? 2.859 -11.192 -34.488 1.00 98.00 382 LEU A C 1
ATOM 2978 O O . LEU A 1 382 ? 3.354 -11.775 -33.529 1.00 98.00 382 LEU A O 1
ATOM 2982 N N . LEU A 1 383 ? 2.588 -9.888 -34.463 1.00 98.31 383 LEU A N 1
ATOM 2983 C CA . LEU A 1 383 ? 2.715 -9.068 -33.259 1.00 98.31 383 LEU A CA 1
ATOM 2984 C C . LEU A 1 383 ? 1.336 -8.627 -32.766 1.00 98.31 383 LEU A C 1
ATOM 2986 O O . LEU A 1 383 ? 0.598 -7.947 -33.475 1.00 98.31 383 LEU A O 1
ATOM 2990 N N . VAL A 1 384 ? 1.006 -8.962 -31.523 1.00 98.25 384 VAL A N 1
ATOM 2991 C CA . VAL A 1 384 ? -0.167 -8.441 -30.818 1.00 98.25 384 VAL A CA 1
ATOM 2992 C C . VAL A 1 384 ? 0.291 -7.400 -29.797 1.00 98.25 384 VAL A C 1
ATOM 2994 O O . VAL A 1 384 ? 0.996 -7.714 -28.844 1.00 98.25 384 VAL A O 1
ATOM 2997 N N . SER A 1 385 ? -0.119 -6.152 -29.994 1.00 97.88 385 SER A N 1
ATOM 2998 C CA . SER A 1 385 ? 0.209 -5.006 -29.145 1.00 97.88 385 SER A CA 1
ATOM 2999 C C . SER A 1 385 ? -0.996 -4.627 -28.288 1.00 97.88 385 SER A C 1
ATOM 3001 O O . SER A 1 385 ? -1.956 -4.030 -28.784 1.00 97.88 385 SER A O 1
ATOM 3003 N N . ASN A 1 386 ? -0.949 -4.954 -26.998 1.00 97.00 386 ASN A N 1
ATOM 3004 C CA . ASN A 1 386 ? -2.041 -4.715 -26.065 1.00 97.00 386 ASN A CA 1
ATOM 3005 C C . ASN A 1 386 ? -1.821 -3.464 -25.207 1.00 97.00 386 ASN A C 1
ATOM 3007 O O . ASN A 1 386 ? -0.738 -3.221 -24.683 1.00 97.00 386 ASN A O 1
ATOM 3011 N N . GLU A 1 387 ? -2.881 -2.690 -25.000 1.00 93.62 387 GLU A N 1
ATOM 3012 C CA . GLU A 1 387 ? -2.920 -1.620 -24.005 1.00 93.62 387 GLU A CA 1
ATOM 3013 C C . GLU A 1 387 ? -4.248 -1.688 -23.259 1.00 93.62 387 GLU A C 1
ATOM 3015 O O . GLU A 1 387 ? -5.302 -1.592 -23.878 1.00 93.62 387 GLU A O 1
ATOM 3020 N N . VAL A 1 388 ? -4.219 -1.816 -21.933 1.00 90.56 388 VAL A N 1
ATOM 3021 C CA . VAL A 1 388 ? -5.443 -1.932 -21.123 1.00 90.56 388 VAL A CA 1
ATOM 3022 C C . VAL A 1 388 ? -6.197 -0.598 -21.016 1.00 90.56 388 VAL A C 1
ATOM 3024 O O . VAL A 1 388 ? -7.428 -0.573 -20.973 1.00 90.56 388 VAL A O 1
ATOM 3027 N N . ILE A 1 389 ? -5.489 0.537 -21.040 1.00 85.81 389 ILE A N 1
ATOM 3028 C CA . ILE A 1 389 ? -6.092 1.866 -20.899 1.00 85.81 389 ILE A CA 1
ATOM 3029 C C . ILE A 1 389 ? -6.611 2.353 -22.256 1.00 85.81 389 ILE A C 1
ATOM 3031 O O . ILE A 1 389 ? -5.847 2.769 -23.130 1.00 85.81 389 ILE A O 1
ATOM 3035 N N . LYS A 1 390 ? -7.940 2.399 -22.402 1.00 89.44 390 LYS A N 1
ATOM 3036 C CA . LYS A 1 390 ? -8.634 2.774 -23.649 1.00 89.44 390 LYS A CA 1
ATOM 3037 C C . LYS A 1 390 ? -8.134 4.084 -24.272 1.00 89.44 390 LYS A C 1
ATOM 3039 O O . LYS A 1 390 ? -7.931 4.149 -25.481 1.00 89.44 390 LYS A O 1
ATOM 3044 N N . ALA A 1 391 ? -7.880 5.109 -23.455 1.00 85.94 391 ALA A N 1
ATOM 3045 C CA . ALA A 1 391 ? -7.386 6.407 -23.924 1.00 85.94 391 ALA A CA 1
ATOM 3046 C C . ALA A 1 391 ? -5.990 6.330 -24.582 1.00 85.94 391 ALA A C 1
ATOM 3048 O O . ALA A 1 391 ? -5.691 7.096 -25.494 1.00 85.94 391 ALA A O 1
ATOM 3049 N N . ARG A 1 392 ? -5.140 5.384 -24.159 1.00 87.19 392 ARG A N 1
ATOM 3050 C CA . ARG A 1 392 ? -3.771 5.204 -24.676 1.00 87.19 392 ARG A CA 1
ATOM 3051 C C . ARG A 1 392 ? -3.711 4.268 -25.885 1.00 87.19 392 ARG A C 1
ATOM 3053 O O . ARG A 1 392 ? -2.804 4.400 -26.707 1.00 87.19 392 ARG A O 1
ATOM 3060 N N . ALA A 1 393 ? -4.697 3.382 -26.044 1.00 91.81 393 ALA A N 1
ATOM 3061 C CA . ALA A 1 393 ? -4.785 2.463 -27.181 1.00 91.81 393 ALA A CA 1
ATOM 3062 C C . ALA A 1 393 ? -4.898 3.198 -28.533 1.00 91.81 393 ALA A C 1
ATOM 3064 O O . ALA A 1 393 ? -4.355 2.739 -29.538 1.00 91.81 393 ALA A O 1
ATOM 3065 N N . GLY A 1 394 ? -5.542 4.372 -28.560 1.00 91.69 394 GLY A N 1
ATOM 3066 C CA . GLY A 1 394 ? -5.613 5.217 -29.757 1.00 91.69 394 GLY A CA 1
ATOM 3067 C C . GLY A 1 394 ? -4.238 5.708 -30.226 1.00 91.69 394 GLY A C 1
ATOM 3068 O O . GLY A 1 394 ? -3.926 5.615 -31.413 1.00 91.69 394 GLY A O 1
ATOM 3069 N N . ILE A 1 395 ? -3.394 6.158 -29.291 1.00 91.19 395 ILE A N 1
ATOM 3070 C CA . ILE A 1 395 ? -2.021 6.614 -29.569 1.00 91.19 395 ILE A CA 1
ATOM 3071 C C . ILE A 1 395 ? -1.169 5.448 -30.074 1.00 91.19 395 ILE A C 1
ATOM 3073 O O . ILE A 1 395 ? -0.481 5.578 -31.085 1.00 91.19 395 ILE A O 1
ATOM 3077 N N . LEU A 1 396 ? -1.264 4.291 -29.409 1.00 95.31 396 LEU A N 1
ATOM 3078 C CA . LEU A 1 396 ? -0.592 3.066 -29.840 1.00 95.31 396 LEU A CA 1
ATOM 3079 C C . LEU A 1 396 ? -0.962 2.718 -31.286 1.00 95.31 396 LEU A C 1
ATOM 3081 O O . LEU A 1 396 ? -0.076 2.567 -32.123 1.00 95.31 396 LEU A O 1
ATOM 3085 N N . LYS A 1 397 ? -2.262 2.669 -31.605 1.00 95.81 397 LYS A N 1
ATOM 3086 C CA . LYS A 1 397 ? -2.740 2.398 -32.966 1.00 95.81 397 LYS A CA 1
ATOM 3087 C C . LYS A 1 397 ? -2.156 3.376 -33.981 1.00 95.81 397 LYS A C 1
ATOM 3089 O O . LYS A 1 397 ? -1.668 2.943 -35.020 1.00 95.81 397 LYS A O 1
ATOM 3094 N N . GLN A 1 398 ? -2.182 4.676 -33.692 1.00 93.25 398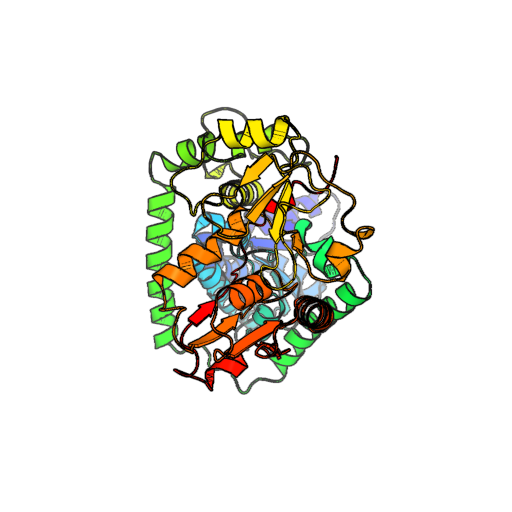 GLN A N 1
ATOM 3095 C CA . GLN A 1 398 ? -1.623 5.687 -34.591 1.00 93.25 398 GLN A CA 1
ATOM 3096 C C . GLN A 1 398 ? -0.126 5.472 -34.831 1.00 93.25 398 GLN A C 1
ATOM 3098 O O . GLN A 1 398 ? 0.312 5.521 -35.977 1.00 93.25 398 GLN A O 1
ATOM 3103 N N . ASN A 1 399 ? 0.650 5.189 -33.785 1.00 94.50 399 ASN A N 1
ATOM 3104 C CA . ASN A 1 399 ? 2.088 4.965 -33.913 1.00 94.50 399 ASN A CA 1
ATOM 3105 C C . ASN A 1 399 ? 2.416 3.678 -34.678 1.00 94.50 399 ASN A C 1
ATOM 3107 O O . ASN A 1 399 ? 3.314 3.697 -35.513 1.00 94.50 399 ASN A O 1
ATOM 3111 N N . ILE A 1 400 ? 1.663 2.592 -34.472 1.00 96.44 400 ILE A N 1
ATOM 3112 C CA . ILE A 1 400 ? 1.819 1.354 -35.252 1.00 96.44 400 ILE A CA 1
ATOM 3113 C C . ILE A 1 400 ? 1.501 1.587 -36.734 1.00 96.44 400 ILE A C 1
ATOM 3115 O O . ILE A 1 400 ? 2.278 1.181 -37.597 1.00 96.44 400 ILE A O 1
ATOM 3119 N N . VAL A 1 401 ? 0.407 2.298 -37.037 1.00 94.69 401 VAL A N 1
ATOM 3120 C CA . VAL A 1 401 ? 0.034 2.644 -38.420 1.00 94.69 401 VAL A CA 1
ATOM 3121 C C . VAL A 1 401 ? 1.109 3.510 -39.077 1.00 94.69 401 VAL A C 1
ATOM 3123 O O . VAL A 1 401 ? 1.527 3.225 -40.197 1.00 94.69 401 VAL A O 1
ATOM 3126 N N . LYS A 1 402 ? 1.605 4.535 -38.371 1.00 94.38 402 LYS A N 1
ATOM 3127 C CA . LYS A 1 402 ? 2.712 5.375 -38.850 1.00 94.38 402 LYS A CA 1
ATOM 3128 C C . LYS A 1 402 ? 3.978 4.560 -39.076 1.00 94.38 402 LYS A C 1
ATOM 3130 O O . LYS A 1 402 ? 4.675 4.805 -40.052 1.00 94.38 402 LYS A O 1
ATOM 3135 N N . TRP A 1 403 ? 4.279 3.583 -38.225 1.00 95.94 403 TRP A N 1
ATOM 3136 C CA . TRP A 1 403 ? 5.460 2.733 -38.375 1.00 95.94 403 TRP A CA 1
ATOM 3137 C C . TRP A 1 403 ? 5.365 1.807 -39.597 1.00 95.94 403 TRP A C 1
ATOM 3139 O O . TRP A 1 403 ? 6.327 1.714 -40.357 1.00 95.94 403 TRP A O 1
ATOM 3149 N N . GLY A 1 404 ? 4.180 1.248 -39.873 1.00 90.94 404 GLY A N 1
ATOM 3150 C CA . GLY A 1 404 ? 3.840 0.637 -41.167 1.00 90.94 404 GLY A CA 1
ATOM 3151 C C . GLY A 1 404 ? 4.011 -0.883 -41.283 1.00 90.94 404 GLY A C 1
ATOM 3152 O O . GLY A 1 404 ? 4.279 -1.362 -42.380 1.00 90.94 404 GLY A O 1
ATOM 3153 N N . GLY A 1 405 ? 3.859 -1.643 -40.195 1.00 85.69 405 GLY A N 1
ATOM 3154 C CA . GLY A 1 405 ? 3.851 -3.113 -40.243 1.00 85.69 405 GLY A CA 1
ATOM 3155 C C . GLY A 1 405 ? 2.470 -3.687 -40.576 1.00 85.69 405 GLY A C 1
ATOM 3156 O O . GLY A 1 405 ? 1.484 -3.309 -39.945 1.00 85.69 405 GLY A O 1
ATOM 3157 N N . SER A 1 406 ? 2.388 -4.612 -41.538 1.00 89.56 406 SER A N 1
ATOM 3158 C CA . SER A 1 406 ? 1.142 -5.311 -41.913 1.00 89.56 406 SER A CA 1
ATOM 3159 C C . SER A 1 406 ? 0.756 -6.430 -40.943 1.00 89.56 406 SER A C 1
ATOM 3161 O O . SER A 1 406 ? -0.394 -6.862 -40.920 1.00 89.56 406 SER A O 1
ATOM 3163 N N . ASN A 1 407 ? 1.706 -6.885 -40.133 1.00 95.81 407 ASN A N 1
ATOM 3164 C CA . ASN A 1 407 ? 1.590 -8.046 -39.264 1.00 95.81 407 ASN A CA 1
ATOM 3165 C C . ASN A 1 407 ? 1.384 -7.694 -37.780 1.00 95.81 407 ASN A C 1
ATOM 3167 O O . ASN A 1 407 ? 1.725 -8.473 -36.887 1.00 95.81 407 ASN A O 1
ATOM 3171 N N . VAL A 1 408 ? 0.826 -6.508 -37.512 1.00 97.38 408 VAL A N 1
ATOM 3172 C CA . VAL A 1 408 ? 0.596 -6.000 -36.156 1.00 97.38 408 VAL A CA 1
ATOM 3173 C C . VAL A 1 408 ? -0.895 -5.830 -35.880 1.00 97.38 408 VAL A C 1
ATOM 3175 O O . VAL A 1 408 ? -1.601 -5.129 -36.604 1.00 97.38 408 VAL A O 1
ATOM 3178 N N . ILE A 1 409 ? -1.366 -6.418 -34.783 1.00 97.31 409 ILE A N 1
ATOM 3179 C CA . ILE A 1 409 ? -2.729 -6.268 -34.272 1.00 97.31 409 ILE A CA 1
ATOM 3180 C C . ILE A 1 409 ? -2.680 -5.449 -32.988 1.00 97.31 409 ILE A C 1
ATOM 3182 O O . ILE A 1 409 ? -1.982 -5.803 -32.045 1.00 97.31 409 ILE A O 1
ATOM 3186 N N . VAL A 1 410 ? -3.460 -4.370 -32.923 1.00 97.44 410 VAL A N 1
ATOM 3187 C CA . VAL A 1 410 ? -3.601 -3.564 -31.703 1.00 97.44 410 VAL A CA 1
ATOM 3188 C C . VAL A 1 410 ? -4.866 -3.969 -30.960 1.00 97.44 410 VAL A C 1
ATOM 3190 O O . VAL A 1 410 ? -5.958 -3.929 -31.529 1.00 97.44 410 VAL A O 1
ATOM 3193 N N . THR A 1 411 ? -4.732 -4.314 -29.681 1.00 97.69 411 THR A N 1
ATOM 3194 C CA . THR A 1 411 ? -5.847 -4.714 -28.815 1.00 97.69 411 THR A CA 1
ATOM 3195 C C . THR A 1 411 ? -5.999 -3.787 -27.611 1.00 97.69 411 THR A C 1
ATOM 3197 O O . THR A 1 411 ? -5.031 -3.215 -27.113 1.00 97.69 411 THR A O 1
ATOM 3200 N N . ASN A 1 412 ? -7.232 -3.661 -27.115 1.00 96.56 412 ASN A N 1
ATOM 3201 C CA . ASN A 1 412 ? -7.545 -2.990 -25.854 1.00 96.56 412 ASN A CA 1
ATOM 3202 C C . ASN A 1 412 ? -8.244 -3.982 -24.921 1.00 96.56 412 ASN A C 1
ATOM 3204 O O . ASN A 1 412 ? -9.462 -3.957 -24.777 1.00 96.56 412 ASN A O 1
ATOM 3208 N N . ASN A 1 413 ? -7.469 -4.911 -24.364 1.00 94.75 413 ASN A N 1
ATOM 3209 C CA . ASN A 1 413 ? -7.969 -5.970 -23.495 1.00 94.75 413 ASN A CA 1
ATOM 3210 C C . ASN A 1 413 ? -7.302 -5.927 -22.120 1.00 94.75 413 ASN A C 1
ATOM 3212 O O . ASN A 1 413 ? -6.152 -5.500 -21.977 1.00 94.75 413 ASN A O 1
ATOM 3216 N N . ASP A 1 414 ? -8.024 -6.428 -21.118 1.00 92.31 414 ASP A N 1
ATOM 3217 C CA . ASP A 1 414 ? -7.415 -6.781 -19.841 1.00 92.31 414 ASP A CA 1
ATOM 3218 C C . ASP A 1 414 ? -6.397 -7.915 -20.074 1.00 92.31 414 ASP A C 1
ATOM 3220 O O . ASP A 1 414 ? -6.723 -8.872 -20.789 1.00 92.31 414 ASP A O 1
ATOM 3224 N N . PRO A 1 415 ? -5.178 -7.843 -19.504 1.00 87.50 415 PRO A N 1
ATOM 3225 C CA . PRO A 1 415 ? -4.190 -8.914 -19.598 1.00 87.50 415 PRO A CA 1
ATOM 3226 C C . PRO A 1 415 ? -4.736 -10.314 -19.278 1.00 87.50 415 PRO A C 1
ATOM 3228 O O . PRO A 1 415 ? -4.323 -11.289 -19.903 1.00 87.50 415 PRO A O 1
ATOM 3231 N N . GLN A 1 416 ? -5.707 -10.429 -18.364 1.00 88.94 416 GLN A N 1
ATOM 3232 C CA . GLN A 1 416 ? -6.325 -11.707 -18.007 1.00 88.94 416 GLN A CA 1
ATOM 3233 C C . GLN A 1 416 ? -7.059 -12.368 -19.177 1.00 88.94 416 GLN A C 1
ATOM 3235 O O . GLN A 1 416 ? -7.182 -13.591 -19.198 1.00 88.94 416 GLN A O 1
ATOM 3240 N N . HIS A 1 417 ? -7.525 -11.614 -20.175 1.00 93.50 417 HIS A N 1
ATOM 3241 C CA . HIS A 1 417 ? -8.215 -12.187 -21.334 1.00 93.50 417 HIS A CA 1
ATOM 3242 C C . HIS A 1 417 ? -7.294 -13.072 -22.187 1.00 93.50 417 HIS A C 1
ATOM 3244 O O . HIS A 1 417 ? -7.775 -14.006 -22.828 1.00 93.50 417 HIS A O 1
ATOM 3250 N N . PHE A 1 418 ? -5.979 -12.831 -22.153 1.00 93.62 418 PHE A N 1
ATOM 3251 C CA . PHE A 1 418 ? -4.990 -13.644 -22.863 1.00 93.62 418 PHE A CA 1
ATOM 3252 C C . PHE A 1 418 ? -4.695 -14.982 -22.170 1.00 93.62 418 PHE A C 1
ATOM 3254 O O . PHE A 1 418 ? -4.121 -15.859 -22.803 1.00 93.62 418 PHE A O 1
ATOM 3261 N N . SER A 1 419 ? -5.141 -15.193 -20.923 1.00 89.69 419 SER A N 1
ATOM 3262 C CA . SER A 1 419 ? -4.969 -16.477 -20.211 1.00 89.69 419 SER A CA 1
ATOM 3263 C C . SER A 1 419 ? -5.601 -17.668 -20.938 1.00 89.69 419 SER A C 1
ATOM 3265 O O . SER A 1 419 ? -5.153 -18.796 -20.786 1.00 89.69 419 SER A O 1
ATOM 3267 N N . ARG A 1 420 ? -6.615 -17.421 -21.778 1.00 91.94 420 ARG A N 1
ATOM 3268 C CA . ARG A 1 420 ? -7.266 -18.448 -22.609 1.00 91.94 420 ARG A CA 1
ATOM 3269 C C . ARG A 1 420 ? -6.422 -18.895 -23.808 1.00 91.94 420 ARG A C 1
ATOM 3271 O O . ARG A 1 420 ? -6.833 -19.805 -24.518 1.00 91.94 420 ARG A O 1
ATOM 3278 N N . LEU A 1 421 ? -5.297 -18.228 -24.064 1.00 92.38 421 LEU A N 1
ATOM 3279 C CA . LEU A 1 421 ? -4.385 -18.471 -25.184 1.00 92.38 421 LEU A CA 1
ATOM 3280 C C . LEU A 1 421 ? -3.062 -19.079 -24.695 1.00 92.38 421 LEU A C 1
ATOM 3282 O O . LEU A 1 421 ? -1.987 -18.720 -25.175 1.00 92.38 421 LEU A O 1
ATOM 3286 N N . GLU A 1 422 ? -3.130 -19.966 -23.706 1.00 89.38 422 GLU A N 1
ATOM 3287 C CA . GLU A 1 422 ? -1.956 -20.667 -23.189 1.00 89.38 422 GLU A CA 1
ATOM 3288 C C . GLU A 1 422 ? -1.193 -21.374 -24.323 1.00 89.38 422 GLU A C 1
ATOM 3290 O O . GLU A 1 422 ? -1.788 -22.030 -25.179 1.00 89.38 422 GLU A O 1
ATOM 3295 N N . GLY A 1 423 ? 0.128 -21.173 -24.374 1.00 91.44 423 GLY A N 1
ATOM 3296 C CA . GLY A 1 423 ? 0.995 -21.725 -25.420 1.00 91.44 423 GLY A CA 1
ATOM 3297 C C . GLY A 1 423 ? 0.817 -21.120 -26.821 1.00 91.44 423 GLY A C 1
ATOM 3298 O O . GLY A 1 423 ? 1.433 -21.603 -27.764 1.00 91.44 423 GLY A O 1
ATOM 3299 N N . PHE A 1 424 ? -0.011 -20.082 -26.996 1.00 96.31 424 PHE A N 1
ATOM 3300 C CA . PHE A 1 424 ? -0.220 -19.468 -28.313 1.00 96.31 424 PHE A CA 1
ATOM 3301 C C . PHE A 1 424 ? 0.920 -18.538 -28.744 1.00 96.31 424 PHE A C 1
ATOM 3303 O O . PHE A 1 424 ? 1.214 -18.460 -29.937 1.00 96.31 424 PHE A O 1
ATOM 3310 N N . PHE A 1 425 ? 1.505 -17.797 -27.799 1.00 97.25 425 PHE A N 1
ATOM 3311 C CA . PHE A 1 425 ? 2.584 -16.844 -28.057 1.00 97.25 425 PHE A CA 1
ATOM 3312 C C . PHE A 1 425 ? 3.935 -17.481 -27.752 1.00 97.25 425 PHE A C 1
ATOM 3314 O O . PHE A 1 425 ? 4.118 -18.040 -26.673 1.00 97.25 425 PHE A O 1
ATOM 3321 N N . ASP A 1 426 ? 4.882 -17.327 -28.672 1.00 96.38 426 ASP A N 1
ATOM 3322 C CA . ASP A 1 426 ? 6.264 -17.776 -28.499 1.00 96.38 426 ASP A CA 1
ATOM 3323 C C . ASP A 1 426 ? 7.029 -16.836 -27.555 1.00 96.38 426 ASP A C 1
ATOM 3325 O O . ASP A 1 426 ? 7.900 -17.265 -26.802 1.00 96.38 426 ASP A O 1
ATOM 3329 N N . VAL A 1 427 ? 6.675 -15.542 -27.564 1.00 95.88 427 VAL A N 1
ATOM 3330 C CA . VAL A 1 427 ? 7.257 -14.523 -26.679 1.00 95.88 427 VAL A CA 1
ATOM 3331 C C . VAL A 1 427 ? 6.182 -13.600 -26.130 1.00 95.88 427 VAL A C 1
ATOM 3333 O O . VAL A 1 427 ? 5.350 -13.075 -26.873 1.00 95.88 427 VAL A O 1
ATOM 3336 N N . ILE A 1 428 ? 6.257 -13.320 -24.829 1.00 94.94 428 ILE A N 1
ATOM 3337 C CA . ILE A 1 428 ? 5.473 -12.270 -24.179 1.00 94.94 428 ILE A CA 1
ATOM 3338 C C . ILE A 1 428 ? 6.437 -11.225 -23.620 1.00 94.94 428 ILE A C 1
ATOM 3340 O O . ILE A 1 428 ? 7.255 -11.513 -22.750 1.00 94.94 428 ILE A O 1
ATOM 3344 N N . VAL A 1 429 ? 6.321 -9.994 -24.111 1.00 93.12 429 VAL A N 1
ATOM 3345 C CA . VAL A 1 429 ? 7.053 -8.834 -23.607 1.00 93.12 429 VAL A CA 1
ATOM 3346 C C . VAL A 1 429 ? 6.160 -8.095 -22.619 1.00 93.12 429 VAL A C 1
ATOM 3348 O O . VAL A 1 429 ? 5.060 -7.651 -22.957 1.00 93.12 429 VAL A O 1
ATOM 3351 N N . VAL A 1 430 ? 6.647 -7.943 -21.388 1.00 86.94 430 VAL A N 1
ATOM 3352 C CA . VAL A 1 430 ? 5.961 -7.200 -20.329 1.00 86.94 430 VAL A CA 1
ATOM 3353 C C . VAL A 1 430 ? 6.870 -6.089 -19.836 1.00 86.94 430 VAL A C 1
ATOM 3355 O O . VAL A 1 430 ? 7.946 -6.333 -19.298 1.00 86.94 430 VAL A O 1
ATOM 3358 N N . ASP A 1 431 ? 6.406 -4.856 -19.989 1.00 76.00 431 ASP A N 1
ATOM 3359 C CA . ASP A 1 431 ? 7.001 -3.697 -19.330 1.00 76.00 431 ASP A CA 1
ATOM 3360 C C . ASP A 1 431 ? 6.325 -3.533 -17.973 1.00 76.00 431 ASP A C 1
ATOM 3362 O O . ASP A 1 431 ? 5.287 -2.878 -17.833 1.00 76.00 431 ASP A O 1
ATOM 3366 N N . ALA A 1 432 ? 6.855 -4.269 -16.997 1.00 62.56 432 ALA A N 1
ATOM 3367 C CA . ALA A 1 432 ? 6.428 -4.163 -15.615 1.00 62.56 432 ALA A CA 1
ATOM 3368 C C . ALA A 1 432 ? 6.831 -2.779 -15.078 1.00 62.56 432 ALA A C 1
ATOM 3370 O O . ALA A 1 432 ? 7.901 -2.284 -15.433 1.00 62.56 432 ALA A O 1
ATOM 3371 N N . PRO A 1 433 ? 6.007 -2.138 -14.230 1.00 54.44 433 PRO A N 1
ATOM 3372 C CA . PRO A 1 433 ? 6.273 -0.790 -13.743 1.00 54.44 433 PRO A CA 1
ATOM 3373 C C . PRO A 1 433 ? 7.681 -0.688 -13.148 1.00 54.44 433 PRO A C 1
ATOM 3375 O O . PRO A 1 433 ? 7.976 -1.253 -12.095 1.00 54.44 433 PRO A O 1
ATOM 3378 N N . CYS A 1 434 ? 8.554 0.034 -13.851 1.00 49.91 434 CYS A N 1
ATOM 3379 C CA . CYS A 1 434 ? 9.895 0.339 -13.391 1.00 49.91 434 CYS A CA 1
ATOM 3380 C C . CYS A 1 434 ? 9.847 1.498 -12.389 1.00 49.91 434 CYS A C 1
ATOM 3382 O O . CYS A 1 434 ? 8.832 2.173 -12.214 1.00 49.91 434 CYS A O 1
ATOM 3384 N N . SER A 1 435 ? 10.971 1.768 -11.732 1.00 48.00 435 SER A N 1
ATOM 3385 C CA . SER A 1 435 ? 11.073 2.783 -10.680 1.00 48.00 435 SER A CA 1
ATOM 3386 C C . SER A 1 435 ? 10.767 4.232 -11.133 1.00 48.00 435 SER A C 1
ATOM 3388 O O . SER A 1 435 ? 10.821 5.150 -10.312 1.00 48.00 435 SER A O 1
ATOM 3390 N N . GLY A 1 436 ? 10.496 4.465 -12.425 1.00 40.69 436 GLY A N 1
ATOM 3391 C CA . GLY A 1 436 ? 10.164 5.772 -12.997 1.00 40.69 436 GLY A CA 1
ATOM 3392 C C . GLY A 1 436 ? 11.337 6.752 -13.072 1.00 40.69 436 GLY A C 1
ATOM 3393 O O . GLY A 1 436 ? 11.122 7.920 -13.370 1.00 40.69 436 GLY A O 1
ATOM 3394 N N . SER A 1 437 ? 12.577 6.308 -12.816 1.00 45.25 437 SER A N 1
ATOM 3395 C CA . SER A 1 437 ? 13.750 7.194 -12.739 1.00 45.25 437 SER A CA 1
ATOM 3396 C C . SER A 1 437 ? 14.057 7.959 -14.027 1.00 45.25 437 SER A C 1
ATOM 3398 O O . SER A 1 437 ? 14.540 9.082 -13.958 1.00 45.25 437 SER A O 1
ATOM 3400 N N . GLY A 1 438 ? 13.725 7.402 -15.194 1.00 42.28 438 GLY A N 1
ATOM 3401 C CA . GLY A 1 438 ? 13.893 8.084 -16.483 1.00 42.28 438 GLY A CA 1
ATOM 3402 C C . GLY A 1 438 ? 12.939 9.265 -16.715 1.00 42.28 438 GLY A C 1
ATOM 3403 O O . GLY A 1 438 ? 13.117 10.005 -17.677 1.00 42.28 438 GLY A O 1
ATOM 3404 N N . LEU A 1 439 ? 11.925 9.462 -15.862 1.00 43.50 439 LEU A N 1
ATOM 3405 C CA . LEU A 1 439 ? 10.990 10.590 -15.963 1.00 43.50 439 LEU A CA 1
ATOM 3406 C C . LEU A 1 439 ? 11.472 11.840 -15.215 1.00 43.50 439 LEU A C 1
ATOM 3408 O O . LEU A 1 439 ? 10.948 12.917 -15.475 1.00 43.50 439 LEU A O 1
ATOM 3412 N N . PHE A 1 440 ? 12.484 11.727 -14.347 1.00 44.50 440 PHE A N 1
ATOM 3413 C CA . PHE A 1 440 ? 13.015 12.859 -13.574 1.00 44.50 440 PHE A CA 1
ATOM 3414 C C . PHE A 1 440 ? 13.786 13.887 -14.417 1.00 44.50 440 PHE A C 1
ATOM 3416 O O . PHE A 1 440 ? 14.095 14.959 -13.922 1.00 44.50 440 PHE A O 1
ATOM 3423 N N . ARG A 1 441 ? 14.072 13.583 -15.690 1.00 50.31 441 ARG A N 1
ATOM 3424 C CA . ARG A 1 441 ? 14.816 14.456 -16.615 1.00 50.31 441 ARG A CA 1
ATOM 3425 C C . ARG A 1 441 ? 13.947 15.447 -17.401 1.00 50.31 441 ARG A C 1
ATOM 3427 O O . ARG A 1 441 ? 14.457 16.092 -18.309 1.00 50.31 441 ARG A O 1
ATOM 3434 N N . ARG A 1 442 ? 12.625 15.470 -17.187 1.00 43.59 442 ARG A N 1
ATOM 3435 C CA . ARG A 1 442 ? 11.693 16.088 -18.150 1.00 43.59 442 ARG A CA 1
ATOM 3436 C C . ARG A 1 442 ? 11.259 17.518 -17.854 1.00 43.59 442 ARG A C 1
ATOM 3438 O O . ARG A 1 442 ? 10.744 18.128 -18.785 1.00 43.59 442 ARG A O 1
ATOM 3445 N N . ASP A 1 443 ? 11.517 18.041 -16.662 1.00 35.47 443 ASP A N 1
ATOM 3446 C CA . ASP A 1 443 ? 11.141 19.406 -16.296 1.00 35.47 443 ASP A CA 1
ATOM 3447 C C . ASP A 1 443 ? 12.360 20.149 -15.735 1.00 35.47 443 ASP A C 1
ATOM 3449 O O . ASP A 1 443 ? 13.039 19.639 -14.840 1.00 35.47 443 ASP A O 1
ATOM 3453 N N . ASP A 1 444 ? 12.631 21.340 -16.272 1.00 38.81 444 ASP A N 1
ATOM 3454 C CA . ASP A 1 444 ? 13.520 22.306 -15.628 1.00 38.81 444 ASP A CA 1
ATOM 3455 C C . ASP A 1 444 ? 12.825 22.808 -14.349 1.00 38.81 444 ASP A C 1
ATOM 3457 O O . ASP A 1 444 ? 11.624 23.098 -14.366 1.00 38.81 444 ASP A O 1
ATOM 3461 N N . ALA A 1 445 ? 13.567 22.834 -13.240 1.00 37.00 445 ALA A N 1
ATOM 3462 C CA . ALA A 1 445 ? 13.084 23.233 -11.916 1.00 37.00 445 ALA A CA 1
ATOM 3463 C C . ALA A 1 445 ? 12.680 24.713 -11.826 1.00 37.00 445 ALA A C 1
ATOM 3465 O O . ALA A 1 445 ? 13.350 25.555 -12.470 1.00 37.00 445 ALA A O 1
#

Foldseek 3Di:
DEDPPDQALVSQVVVVVVVVVVPDDLLRPLDAYEYEQQALVSLVCVLVRVLVQLPDPSSVVNCVSVVQEHEYEYQQLSHCLHQNQLLSVLSVLVSQLSNLVSSVVSVHLYDYAYQEDDDSNSNYDDPLVVLLPDAPSGRNPDDHYDDDPVCCCVQPVDPVSVVVNVVSNVCSSVNNVPPNVPPPPCPPVNNVVSVVVSVVSRVVVVCCLPPPCNLVCLVPQFCLVVVQVDPPDPDGQFPDDDDDDDSVRGDSVSVSNRVLRSLPPDPDDDPVVVVCVVVVLDDWWKKFFLPVQDDCVPDPFQFDAALPQAPRMTIGPDDDPLVPDVCNQLQRMGGDDSVLRNVSVVDVVQDDQVDAFEEEAADQPLNPNVLSNLSRHDLNHAYEYEHQDPVRLVNNVSSCVSSPRPRYHGYHDDPVVCVVVPPVGSYYHYPDDHSCVVVVSPDDD

Radius of gyration: 28.08 Å; Cα contacts (8 Å, |Δi|>4): 628; chains: 1; bounding box: 54×48×80 Å

pLDDT: mean 84.86, std 14.69, range [30.67, 98.31]

Solvent-accessible surface area (backbone atoms only — not comparable to full-atom values): 24956 Å² total; per-residue (Å²): 87,78,38,75,82,42,81,48,50,60,62,58,50,53,53,50,49,53,45,42,75,72,74,41,48,83,92,68,57,80,78,58,76,22,46,22,33,34,40,55,68,34,29,72,47,43,36,61,32,48,48,57,38,62,67,31,70,68,52,37,51,53,28,53,79,61,73,27,52,46,51,38,32,41,32,29,27,44,9,17,70,64,27,29,57,62,27,20,54,50,36,48,51,54,27,42,34,45,38,32,52,45,27,54,75,71,67,35,52,52,29,46,33,36,51,35,36,62,55,54,78,33,43,26,55,66,64,41,61,54,49,36,64,48,52,92,62,37,61,67,91,44,89,39,69,41,82,43,78,93,46,41,63,80,42,53,61,43,70,69,41,30,49,53,53,51,50,40,49,53,48,12,51,50,45,28,67,70,47,69,88,69,66,74,61,75,45,74,67,59,42,50,51,50,52,52,54,21,51,55,48,24,49,57,42,47,55,53,65,67,35,90,56,41,60,60,46,47,54,69,74,22,58,45,59,54,61,62,72,45,94,82,58,102,59,74,53,48,81,73,88,86,79,83,83,53,76,86,43,46,39,49,67,53,53,42,50,22,57,62,69,48,62,83,82,61,96,78,85,53,66,67,64,54,50,49,56,65,72,67,69,68,77,87,36,32,36,31,50,26,81,92,70,39,62,74,94,79,51,93,68,62,68,65,48,69,37,89,64,30,99,51,28,32,32,30,76,62,82,74,71,58,92,78,36,66,52,48,70,61,22,25,39,44,86,41,61,63,78,72,40,43,54,53,52,56,45,64,75,72,46,71,48,88,45,72,47,31,36,34,28,61,54,18,56,64,23,72,61,46,58,48,52,60,75,59,45,36,83,79,18,41,37,38,33,21,18,63,52,67,84,44,32,56,52,19,47,51,45,45,60,35,57,61,64,91,40,59,46,77,42,72,47,60,76,73,69,55,66,84,48,74,87,64,52,81,41,77,47,72,72,68,91,66,93,58,70,86,61,73,79,76,66,88,130

Mean predicted aligned error: 15.33 Å

Secondary structure (DSSP, 8-state):
-EETT--SHHHHHHHHHHHHHTT--TTT-----EEEE-SHHHHHHHHHHHHHHHHSHHHHHHHHHTTSEEEEEE-HHHHHHHH-HHHHHHHHHHHHHHHHHHHHHTT-EEEEEE---SSGGGT---HHHHHHT--TTS--SSEEE---HHHHHHHHSSHHHHHHHHHHHHHHHHHHHH-GGG-----HHHHHHHHHHHHHHHHHHHHHHHSTTHHHHHHHHSTHHHHHHSTT-SS-SBSS-SSSPPSTTB-HHHHHHHHHHH----S---HHHHHHHHHS----EEEEE-TTT--GGGSS--EEEE-TT-TTEEEESS---GGG-HHHHTTSEEE--GGGGGHHHHHHHHS-TTS--EEEETT-TTSHHHHHHHHHS-TTSEEEEE-SSHHHHHHHHHHHHHHT-TTEEEE---GGGGGGGTTT-SEEE-------GGGTTS---

Sequence (445 aa):
FIISNCQQASDILQLIELFLWNGWSKDALTIDFVPLFETVNDLKGAADIMDTLYSNPFYKTHLASRGNKQDIMLGYSDSTKDGGYLMANWSIFNGKTSLSAIAKKHNIQLAFFDGRGGPPARGGGKTHRFYASMGKEIANKNMQLTVQGQTISSQYGSVESAEFNIEQLINAGISSGLKEKHNVLLDPENKSLLDEMAEDAYKAFVDLREHPLFVSYLEKLSPLKLLSQANISSRPVKRNGGGEMKLEDLRAISFVTAWSMLKQNVPGFEEPSFVHTHESGEQVVSIRTNPAKFNIASSHFDVEEKVQWSSCGYYLKQRPSFTTDPLFHAGCYYVQEASSMFLEQALKQSVDLTTPIKVLDLCAAPGGKSTHIQSLISADSLLVSNEVIKARAGILKQNIVKWGGSNVIVTNNDPQHFSRLEGFFDVIVVDAPCSGSGLFRRDDA